Protein AF-0000000078945433 (afdb_homodimer)

Organism: Thermococcus gammatolerans (strain DSM 15229 / JCM 11827 / EJ3) (NCBI:txid593117)

Solvent-accessible surface area (backbone atoms only — not comparable to full-atom values): 35386 Å² total; per-residue (Å²): 123,79,70,44,28,37,33,34,42,49,18,49,44,40,35,39,56,26,56,52,48,29,49,71,62,39,92,78,73,57,47,69,47,38,34,19,27,21,65,60,75,91,37,45,19,54,74,72,30,79,34,60,46,63,43,61,49,64,87,40,88,57,22,61,61,50,49,50,51,50,34,55,76,64,57,25,41,34,36,44,54,49,41,75,74,43,46,53,63,50,29,72,45,36,67,65,36,45,75,66,58,19,34,60,48,58,28,49,50,67,26,48,54,41,39,48,20,42,60,49,41,47,53,50,27,58,76,67,70,30,57,50,60,60,66,42,84,24,58,41,71,67,48,43,54,54,46,41,68,72,59,35,77,50,23,29,37,28,44,40,67,63,65,77,55,21,40,40,32,38,35,30,86,73,77,69,45,44,59,44,38,63,74,30,56,54,55,43,39,63,37,32,66,67,54,48,44,68,33,48,51,87,68,45,63,69,29,33,42,28,46,59,56,80,40,64,42,32,42,29,42,34,28,24,44,63,90,44,74,77,49,65,47,41,26,36,49,74,35,68,57,97,88,37,69,41,24,36,31,32,45,90,43,69,64,60,41,51,42,48,49,51,50,35,53,72,52,32,42,29,25,30,23,32,38,30,31,33,8,30,92,88,64,53,61,18,52,69,46,46,40,80,29,51,55,60,65,52,36,49,40,32,70,20,54,36,43,38,66,38,45,20,52,32,53,55,72,71,44,86,76,78,88,75,57,77,45,67,66,16,30,32,33,42,29,52,21,30,38,34,39,45,95,88,41,78,46,79,87,124,78,68,45,28,38,34,32,40,49,16,50,45,40,35,38,55,26,56,53,49,28,49,73,63,39,93,78,74,58,48,67,48,38,33,19,29,20,65,58,75,90,36,44,19,57,74,72,32,79,34,59,47,63,42,61,51,62,87,40,86,56,22,61,61,50,49,50,51,50,34,53,75,65,58,26,40,34,36,42,53,49,42,76,75,42,48,54,62,50,31,72,44,36,67,64,36,44,73,66,59,19,34,61,51,58,28,49,49,68,26,47,55,40,40,48,20,41,58,50,41,48,53,50,28,58,75,69,72,30,58,52,60,60,67,42,83,22,59,41,69,68,49,44,54,54,46,42,70,74,60,35,76,49,23,28,38,28,42,39,66,62,65,78,54,21,41,40,33,38,35,29,87,71,77,70,45,45,60,44,37,64,74,31,56,56,56,43,38,64,36,32,67,67,54,48,44,68,33,49,51,88,69,46,62,69,30,33,43,28,47,61,55,80,40,64,39,31,44,28,42,33,30,24,44,61,91,42,75,77,49,66,47,41,25,36,47,75,35,69,57,96,87,37,69,40,24,35,31,31,45,90,43,70,66,60,42,52,42,48,48,51,51,35,52,73,51,32,42,29,26,32,23,32,38,29,30,33,8,30,91,84,64,53,61,18,54,68,44,48,40,79,27,52,54,59,65,51,36,49,40,31,70,20,53,36,45,39,66,38,46,21,54,32,52,56,71,71,44,85,76,79,89,76,55,76,45,67,66,16,31,32,32,42,28,53,21,31,37,34,38,45,98,87,41,76,46,79,88

InterPro domains:
  IPR011761 ATP-grasp fold [PS50975] (122-317)
  IPR013815 ATP-grasp fold, subdomain 1 [G3DSA:3.30.1490.20] (123-204)
  IPR048764 PylC, N-terminal domain [PF21360] (6-104)

Foldseek 3Di:
DDEAEEEEEPLQDPLVVLLVVLQCLDPVNHHYQYEYEYCDDDGQSCVVGNHYDHAHDLPDPCRVVVVLVVCLVVVHQEYAYDDLSNQQVCLVCQVVSVVSNHGYLHFHNQLSVQQQFLVSLVVLCVVLVHAAWDKDWDFFLVSVVVVCVVQPPFKWKAARGDDLCVRIATEGCDDPVVVCVVPHDDDRRYYHSVRVCVVCPGRGHTMMITHDADAWKWKKKWAAAQAGTQDIWIKTQPDDDSRRRQKIFTADDPSRRVSCRSSCNSSRQHQIWIWMWGHHPVGRTHTRHIGSHDDSCCSQQVVQQHSSSVVSVCVSNVHDDDRTDGNGGRMHHDDDKHWDADPNDIDID/DDEAEEEEEPLQDPLVVLLVVLQCLDPPNHHYQYEYEYCDDDGQSCQVGNHYDHAHDLPDPCRVVVVLVVCLVVVHQEYAYDDLSNQQVCLVCQVVSVVSNHGYLFFHNQLSVQQQFLVSLVVLCVVLVHFAWDKDWDFFLVSVVVVCVVQPPFKWKAARGDDLCVRIATEGCDDPVVVCVPPHDDDRRYYHSVRVCVVCPGRGHTMMITHDADAWKWKKKWAAAQAGTQDIWIKTQPDDDSRRRQKIFTADDPSRRVSCRSSCNSSRQHQIWIWMWGHHPVGRTHTRHIGSHDDSCCSQQVVQQHSSSVVSVCVSNVHDDDRTDGNGGRMHHDDDKHWDADPNDIDID

Structure (mmCIF, N/CA/C/O backbone):
data_AF-0000000078945433-model_v1
#
loop_
_entity.id
_entity.type
_entity.pdbx_description
1 polymer 'Carbamoylphosphate synthase large subunit region, short form'
#
loop_
_atom_site.group_PDB
_atom_site.id
_atom_site.type_symbol
_atom_site.label_atom_id
_atom_site.label_alt_id
_atom_site.label_comp_id
_atom_site.label_asym_id
_atom_site.label_entity_id
_atom_site.label_seq_id
_atom_site.pdbx_PDB_ins_code
_atom_site.Cartn_x
_atom_site.Cartn_y
_atom_site.Cartn_z
_atom_site.occupancy
_atom_site.B_iso_or_equiv
_atom_site.auth_seq_id
_atom_site.auth_comp_id
_atom_site.auth_asym_id
_atom_site.auth_atom_id
_atom_site.pdbx_PDB_model_num
ATOM 1 N N . MET A 1 1 ? -28.062 -26.531 -3.123 1 53.41 1 MET A N 1
ATOM 2 C CA . MET A 1 1 ? -26.719 -27.031 -3.445 1 53.41 1 MET A CA 1
ATOM 3 C C . MET A 1 1 ? -25.812 -26.984 -2.219 1 53.41 1 MET A C 1
ATOM 5 O O . MET A 1 1 ? -25.953 -26.109 -1.37 1 53.41 1 MET A O 1
ATOM 9 N N . ASP A 1 2 ? -25.016 -28.078 -1.902 1 75 2 ASP A N 1
ATOM 10 C CA . ASP A 1 2 ? -24.266 -28.297 -0.665 1 75 2 ASP A CA 1
ATOM 11 C C . ASP A 1 2 ? -23.188 -27.234 -0.482 1 75 2 ASP A C 1
ATOM 13 O O . ASP A 1 2 ? -22.625 -26.75 -1.461 1 75 2 ASP A O 1
ATOM 17 N N . THR A 1 3 ? -23.094 -26.625 0.635 1 92.12 3 THR A N 1
ATOM 18 C CA . THR A 1 3 ? -22.109 -25.625 1.045 1 92.12 3 THR A CA 1
ATOM 19 C C . THR A 1 3 ? -20.688 -26.156 0.869 1 92.12 3 THR A C 1
ATOM 21 O O . THR A 1 3 ? -20.406 -27.312 1.185 1 92.12 3 THR A O 1
ATOM 24 N N . VAL A 1 4 ? -19.906 -25.484 0.087 1 97.94 4 VAL A N 1
ATOM 25 C CA . VAL A 1 4 ? -18.5 -25.812 -0.011 1 97.94 4 VAL A CA 1
ATOM 26 C C . VAL A 1 4 ? -17.703 -25 1.017 1 97.94 4 VAL A C 1
ATOM 28 O O . VAL A 1 4 ? -17.906 -23.781 1.146 1 97.94 4 VAL A O 1
ATOM 31 N N . ARG A 1 5 ? -16.891 -25.703 1.845 1 98.62 5 ARG A N 1
ATOM 32 C CA . ARG A 1 5 ? -16.062 -25.062 2.85 1 98.62 5 ARG A CA 1
ATOM 33 C C . ARG A 1 5 ? -14.625 -24.891 2.342 1 98.62 5 ARG A C 1
ATOM 35 O O . ARG A 1 5 ? -13.938 -25.875 2.08 1 98.62 5 ARG A O 1
ATOM 42 N N . VAL A 1 6 ? -14.195 -23.625 2.191 1 98.94 6 VAL A N 1
ATOM 43 C CA . VAL A 1 6 ? -12.898 -23.297 1.606 1 98.94 6 VAL A CA 1
ATOM 44 C C . VAL A 1 6 ? -12 -22.656 2.664 1 98.94 6 VAL A C 1
ATOM 46 O O . VAL A 1 6 ? -12.383 -21.672 3.293 1 98.94 6 VAL A O 1
ATOM 49 N N . LEU A 1 7 ? -10.844 -23.281 2.9 1 98.94 7 LEU A N 1
ATOM 50 C CA . LEU A 1 7 ? -9.828 -22.688 3.768 1 98.94 7 LEU A CA 1
ATOM 51 C C . LEU A 1 7 ? -8.844 -21.859 2.959 1 98.94 7 LEU A C 1
ATOM 53 O O . LEU A 1 7 ? -8.289 -22.328 1.965 1 98.94 7 LEU A O 1
ATOM 57 N N . ILE A 1 8 ? -8.656 -20.594 3.299 1 98.88 8 ILE A N 1
ATOM 58 C CA . ILE A 1 8 ? -7.773 -19.656 2.605 1 98.88 8 ILE A CA 1
ATOM 59 C C . ILE A 1 8 ? -6.594 -19.297 3.51 1 98.88 8 ILE A C 1
ATOM 61 O O . ILE A 1 8 ? -6.785 -18.781 4.613 1 98.88 8 ILE A O 1
ATOM 65 N N . THR A 1 9 ? -5.379 -19.562 3.062 1 98.69 9 THR A N 1
ATOM 66 C CA . THR A 1 9 ? -4.211 -19.219 3.861 1 98.69 9 THR A CA 1
ATOM 67 C C . THR A 1 9 ? -3.781 -17.781 3.594 1 98.69 9 THR A C 1
ATOM 69 O O . THR A 1 9 ? -4.176 -17.188 2.588 1 98.69 9 THR A O 1
ATOM 72 N N . GLY A 1 10 ? -2.992 -17.234 4.461 1 98.06 10 GLY A N 1
ATOM 73 C CA . GLY A 1 10 ? -2.559 -15.852 4.309 1 98.06 10 GLY A CA 1
ATOM 74 C C . GLY A 1 10 ? -3.705 -14.859 4.355 1 98.06 10 GLY A C 1
ATOM 75 O O . GLY A 1 10 ? -3.74 -13.906 3.572 1 98.06 10 GLY A O 1
ATOM 76 N N . ALA A 1 11 ? -4.656 -15.117 5.293 1 98.31 11 ALA A N 1
ATOM 77 C CA . ALA A 1 11 ? -5.898 -14.352 5.324 1 98.31 11 ALA A CA 1
ATOM 78 C C . ALA A 1 11 ? -5.66 -12.938 5.855 1 98.31 11 ALA A C 1
ATOM 80 O O . ALA A 1 11 ? -6.539 -12.078 5.762 1 98.31 11 ALA A O 1
ATOM 81 N N . GLY A 1 12 ? -4.512 -12.672 6.316 1 97.06 12 GLY A N 1
ATOM 82 C CA . GLY A 1 12 ? -4.191 -11.344 6.824 1 97.06 12 GLY A CA 1
ATOM 83 C C . GLY A 1 12 ? -3.748 -10.383 5.738 1 97.06 12 GLY A C 1
ATOM 84 O O . GLY A 1 12 ? -3.672 -9.18 5.965 1 97.06 12 GLY A O 1
ATOM 85 N N . ALA A 1 13 ? -3.391 -10.891 4.547 1 95.25 13 ALA A N 1
ATOM 86 C CA . ALA A 1 13 ? -2.994 -10.016 3.445 1 95.25 13 ALA A CA 1
ATOM 87 C C . ALA A 1 13 ? -4.156 -9.133 3 1 95.25 13 ALA A C 1
ATOM 89 O O . ALA A 1 13 ? -5.297 -9.594 2.908 1 95.25 13 ALA A O 1
ATOM 90 N N . PRO A 1 14 ? -3.824 -7.852 2.689 1 94.31 14 PRO A N 1
ATOM 91 C CA . PRO A 1 14 ? -4.906 -6.957 2.273 1 94.31 14 PRO A CA 1
ATOM 92 C C . PRO A 1 14 ? -5.637 -7.453 1.027 1 94.31 14 PRO A C 1
ATOM 94 O O . PRO A 1 14 ? -6.785 -7.074 0.789 1 94.31 14 PRO A O 1
ATOM 97 N N . GLY A 1 15 ? -5.031 -8.336 0.307 1 95.25 15 GLY A N 1
ATOM 98 C CA . GLY A 1 15 ? -5.594 -8.852 -0.93 1 95.25 15 GLY A CA 1
ATOM 99 C C . GLY A 1 15 ? -6.656 -9.914 -0.703 1 95.25 15 GLY A C 1
ATOM 100 O O . GLY A 1 15 ? -7.328 -10.336 -1.645 1 95.25 15 GLY A O 1
ATOM 101 N N . ILE A 1 16 ? -6.902 -10.352 0.571 1 97.44 16 ILE A N 1
ATOM 102 C CA . ILE A 1 16 ? -7.848 -11.422 0.873 1 97.44 16 ILE A CA 1
ATOM 103 C C . ILE A 1 16 ? -9.242 -11.031 0.394 1 97.44 16 ILE A C 1
ATOM 105 O O . ILE A 1 16 ? -10.031 -11.891 -0.007 1 97.44 16 ILE A O 1
ATOM 109 N N . ARG A 1 17 ? -9.547 -9.734 0.407 1 97.19 17 ARG A N 1
ATOM 110 C CA . ARG A 1 17 ? -10.859 -9.258 -0.026 1 97.19 17 ARG A CA 1
ATOM 111 C C . ARG A 1 17 ? -11.148 -9.688 -1.461 1 97.19 17 ARG A C 1
ATOM 113 O O . ARG A 1 17 ? -12.289 -10.016 -1.798 1 97.19 17 ARG A O 1
ATOM 120 N N . GLY A 1 18 ? -10.133 -9.602 -2.301 1 97.56 18 GLY A N 1
ATOM 121 C CA . GLY A 1 18 ? -10.305 -10.039 -3.678 1 97.56 18 GLY A CA 1
ATOM 122 C C . GLY A 1 18 ? -10.641 -11.516 -3.797 1 97.56 18 GLY A C 1
ATOM 123 O O . GLY A 1 18 ? -11.5 -11.898 -4.594 1 97.56 18 GLY A O 1
ATOM 124 N N . THR A 1 19 ? -9.945 -12.336 -3.023 1 98.44 19 THR A N 1
ATOM 125 C CA . THR A 1 19 ? -10.211 -13.773 -3.014 1 98.44 19 THR A CA 1
ATOM 126 C C . THR A 1 19 ? -11.641 -14.055 -2.557 1 98.44 19 THR A C 1
ATOM 128 O O . THR A 1 19 ? -12.367 -14.82 -3.193 1 98.44 19 THR A O 1
ATOM 131 N N . LEU A 1 20 ? -12.062 -13.391 -1.507 1 98.25 20 LEU A N 1
ATOM 132 C CA . LEU A 1 20 ? -13.406 -13.586 -0.972 1 98.25 20 LEU A CA 1
ATOM 133 C C . LEU A 1 20 ? -14.461 -13.109 -1.969 1 98.25 20 LEU A C 1
ATOM 135 O O . LEU A 1 20 ? -15.492 -13.758 -2.133 1 98.25 20 LEU A O 1
ATOM 139 N N . TYR A 1 21 ? -14.18 -12.023 -2.625 1 97.56 21 TYR A N 1
ATOM 140 C CA . TYR A 1 21 ? -15.078 -11.539 -3.664 1 97.56 21 TYR A CA 1
ATOM 141 C C . TYR A 1 21 ? -15.258 -12.578 -4.762 1 97.56 21 TYR A C 1
ATOM 143 O O . TYR A 1 21 ? -16.375 -12.852 -5.191 1 97.56 21 TYR A O 1
ATOM 151 N N . SER A 1 22 ? -14.172 -13.164 -5.211 1 98.31 22 SER A N 1
ATOM 152 C CA . SER A 1 22 ? -14.211 -14.156 -6.281 1 98.31 22 SER A CA 1
ATOM 153 C C . SER A 1 22 ? -15 -15.391 -5.859 1 98.31 22 SER A C 1
ATOM 155 O O . SER A 1 22 ? -15.75 -15.953 -6.66 1 98.31 22 SER A O 1
ATOM 157 N N . LEU A 1 23 ? -14.812 -15.797 -4.594 1 98.38 23 LEU A N 1
ATOM 158 C CA . LEU A 1 23 ? -15.539 -16.969 -4.098 1 98.38 23 LEU A CA 1
ATOM 159 C C . LEU A 1 23 ? -17.031 -16.672 -3.982 1 98.38 23 LEU A C 1
ATOM 161 O O . LEU A 1 23 ? -17.859 -17.516 -4.316 1 98.38 23 LEU A O 1
ATOM 165 N N . LYS A 1 24 ? -17.375 -15.484 -3.562 1 96.81 24 LYS A N 1
ATOM 166 C CA . LYS A 1 24 ? -18.766 -15.078 -3.424 1 96.81 24 LYS A CA 1
ATOM 167 C C . LYS A 1 24 ? -19.422 -14.898 -4.789 1 96.81 24 LYS A C 1
ATOM 169 O O . LYS A 1 24 ? -20.609 -15.195 -4.957 1 96.81 24 LYS A O 1
ATOM 174 N N . SER A 1 25 ? -18.625 -14.422 -5.75 1 96.31 25 SER A N 1
ATOM 175 C CA . SER A 1 25 ? -19.141 -14.141 -7.086 1 96.31 25 SER A CA 1
ATOM 176 C C . SER A 1 25 ? -19.062 -15.375 -7.98 1 96.31 25 SER A C 1
ATOM 178 O O . SER A 1 25 ? -18.859 -15.258 -9.188 1 96.31 25 SER A O 1
ATOM 180 N N . ASN A 1 26 ? -19.125 -16.516 -7.363 1 96.56 26 ASN A N 1
ATOM 181 C CA . ASN A 1 26 ? -19.062 -17.734 -8.156 1 96.56 26 ASN A CA 1
ATOM 182 C C . ASN A 1 26 ? -20.219 -17.844 -9.133 1 96.56 26 ASN A C 1
ATOM 184 O O . ASN A 1 26 ? -21.281 -17.234 -8.922 1 96.56 26 ASN A O 1
ATOM 188 N N . TRP A 1 27 ? -20.078 -18.641 -10.242 1 95.12 27 TRP A N 1
ATOM 189 C CA . TRP A 1 27 ? -21.031 -18.609 -11.352 1 95.12 27 TRP A CA 1
ATOM 190 C C . TRP A 1 27 ? -22.156 -19.625 -11.133 1 95.12 27 TRP A C 1
ATOM 192 O O . TRP A 1 27 ? -23.156 -19.609 -11.859 1 95.12 27 TRP A O 1
ATOM 202 N N . ASP A 1 28 ? -22.062 -20.438 -10.141 1 93.88 28 ASP A N 1
ATOM 203 C CA . ASP A 1 28 ? -23.109 -21.438 -9.969 1 93.88 28 ASP A CA 1
ATOM 204 C C . ASP A 1 28 ? -23.922 -21.172 -8.695 1 93.88 28 ASP A C 1
ATOM 206 O O . ASP A 1 28 ? -24.688 -22.031 -8.258 1 93.88 28 ASP A O 1
ATOM 210 N N . ASN A 1 29 ? -23.781 -20.062 -8.023 1 93.94 29 ASN A N 1
ATOM 211 C CA . ASN A 1 29 ? -24.516 -19.609 -6.844 1 93.94 29 ASN A CA 1
ATOM 212 C C . ASN A 1 29 ? -24.375 -20.609 -5.691 1 93.94 29 ASN A C 1
ATOM 214 O O . ASN A 1 29 ? -25.344 -20.828 -4.945 1 93.94 29 ASN A O 1
ATOM 218 N N . ARG A 1 30 ? -23.312 -21.219 -5.688 1 95.5 30 ARG A N 1
ATOM 219 C CA . ARG A 1 30 ? -23.031 -22.141 -4.586 1 95.5 30 ARG A CA 1
ATOM 220 C C . ARG A 1 30 ? -22.719 -21.359 -3.305 1 95.5 30 ARG A C 1
ATOM 222 O O . ARG A 1 30 ? -22.047 -20.344 -3.338 1 95.5 30 ARG A O 1
ATOM 229 N N . LYS A 1 31 ? -23.297 -21.875 -2.188 1 97 31 LYS A N 1
ATOM 230 C CA . LYS A 1 31 ? -22.938 -21.281 -0.902 1 97 31 LYS A CA 1
ATOM 231 C C . LYS A 1 31 ? -21.516 -21.672 -0.491 1 97 31 LYS A C 1
ATOM 233 O O . LYS A 1 31 ? -21.172 -22.844 -0.487 1 97 31 LYS A O 1
ATOM 238 N N . ILE A 1 32 ? -20.734 -20.734 -0.174 1 98.25 32 ILE A N 1
ATOM 239 C CA . ILE A 1 32 ? -19.344 -20.969 0.217 1 98.25 32 ILE A CA 1
ATOM 240 C C . ILE A 1 32 ? -19.125 -20.484 1.647 1 98.25 32 ILE A C 1
ATOM 242 O O . ILE A 1 32 ? -19.484 -19.344 1.985 1 98.25 32 ILE A O 1
ATOM 246 N N . THR A 1 33 ? -18.688 -21.344 2.523 1 98.56 33 THR A N 1
ATOM 247 C CA . THR A 1 33 ? -18.203 -20.969 3.844 1 98.56 33 THR A CA 1
ATOM 248 C C . THR A 1 33 ? -16.672 -20.812 3.832 1 98.56 33 THR A C 1
ATOM 250 O O . THR A 1 33 ? -15.961 -21.734 3.432 1 98.56 33 THR A O 1
ATOM 253 N N . THR A 1 34 ? -16.203 -19.672 4.234 1 98.81 34 THR A N 1
ATOM 254 C CA . THR A 1 34 ? -14.773 -19.375 4.152 1 98.81 34 THR A CA 1
ATOM 255 C C . THR A 1 34 ? -14.125 -19.469 5.531 1 98.81 34 THR A C 1
ATOM 257 O O . THR A 1 34 ? -14.648 -18.922 6.508 1 98.81 34 THR A O 1
ATOM 260 N N . ILE A 1 35 ? -13.008 -20.188 5.633 1 98.88 35 ILE A N 1
ATOM 261 C CA . ILE A 1 35 ? -12.172 -20.297 6.824 1 98.88 35 ILE A CA 1
ATOM 262 C C . ILE A 1 35 ? -10.797 -19.688 6.543 1 98.88 35 ILE A C 1
ATOM 264 O O . ILE A 1 35 ? -10.016 -20.25 5.773 1 98.88 35 ILE A O 1
ATOM 268 N N . GLY A 1 36 ? -10.523 -18.5 7.156 1 98.88 36 GLY A N 1
ATOM 269 C CA . GLY A 1 36 ? -9.219 -17.875 7 1 98.88 36 GLY A CA 1
ATOM 270 C C . GLY A 1 36 ? -8.211 -18.344 8.031 1 98.88 36 GLY A C 1
ATOM 271 O O . GLY A 1 36 ? -8.555 -18.562 9.195 1 98.88 36 GLY A O 1
ATOM 272 N N . VAL A 1 37 ? -6.965 -18.484 7.633 1 98.88 37 VAL A N 1
ATOM 273 C CA . VAL A 1 37 ? -5.898 -18.75 8.594 1 98.88 37 VAL A CA 1
ATOM 274 C C . VAL A 1 37 ? -4.73 -17.797 8.336 1 98.88 37 VAL A C 1
ATOM 276 O O . VAL A 1 37 ? -4.5 -17.375 7.199 1 98.88 37 VAL A O 1
ATOM 279 N N . ASP A 1 38 ? -4.055 -17.469 9.336 1 98.81 38 ASP A N 1
ATOM 280 C CA . ASP A 1 38 ? -2.881 -16.609 9.273 1 98.81 38 ASP A CA 1
ATOM 281 C C . ASP A 1 38 ? -1.967 -16.844 10.477 1 98.81 38 ASP A C 1
ATOM 283 O O . ASP A 1 38 ? -2.418 -17.297 11.523 1 98.81 38 ASP A O 1
ATOM 287 N N . MET A 1 39 ? -0.695 -16.516 10.281 1 98.38 39 MET A N 1
ATOM 288 C CA . MET A 1 39 ? 0.23 -16.688 11.398 1 98.38 39 MET A CA 1
ATOM 289 C C . MET A 1 39 ? 0.018 -15.594 12.445 1 98.38 39 MET A C 1
ATOM 291 O O . MET A 1 39 ? 0.478 -15.719 13.578 1 98.38 39 MET A O 1
ATOM 295 N N . LYS A 1 40 ? -0.589 -14.5 12.055 1 97.25 40 LYS A N 1
ATOM 296 C CA . LYS A 1 40 ? -0.961 -13.445 12.992 1 97.25 40 LYS A CA 1
ATOM 297 C C . LYS A 1 40 ? -2.422 -13.57 13.414 1 97.25 40 LYS A C 1
ATOM 299 O O . LYS A 1 40 ? -3.273 -13.961 12.609 1 97.25 40 LYS A O 1
ATOM 304 N N . GLY A 1 41 ? -2.697 -13.211 14.586 1 96.5 41 GLY A N 1
ATOM 305 C CA . GLY A 1 41 ? -4.02 -13.445 15.156 1 96.5 41 GLY A CA 1
ATOM 306 C C . GLY A 1 41 ? -4.98 -12.297 14.898 1 96.5 41 GLY A C 1
ATOM 307 O O . GLY A 1 41 ? -6.199 -12.492 14.906 1 96.5 41 GLY A O 1
ATOM 308 N N . GLU A 1 42 ? -4.504 -11.055 14.789 1 94.69 42 GLU A N 1
ATOM 309 C CA . GLU A 1 42 ? -5.344 -9.875 14.594 1 94.69 42 GLU A CA 1
ATOM 310 C C . GLU A 1 42 ? -5.117 -9.258 13.219 1 94.69 42 GLU A C 1
ATOM 312 O O . GLU A 1 42 ? -4.352 -8.297 13.078 1 94.69 42 GLU A O 1
ATOM 317 N N . VAL A 1 43 ? -5.793 -9.883 12.258 1 97.19 43 VAL A N 1
ATOM 318 C CA . VAL A 1 43 ? -5.637 -9.469 10.867 1 97.19 43 VAL A CA 1
ATOM 319 C C . VAL A 1 43 ? -7.012 -9.297 10.227 1 97.19 43 VAL A C 1
ATOM 321 O O . VAL A 1 43 ? -8.031 -9.68 10.805 1 97.19 43 VAL A O 1
ATOM 324 N N . VAL A 1 44 ? -7.051 -8.734 9.102 1 97.81 44 VAL A N 1
ATOM 325 C CA . VAL A 1 44 ? -8.305 -8.336 8.461 1 97.81 44 VAL A CA 1
ATOM 326 C C . VAL A 1 44 ? -9.125 -9.578 8.125 1 97.81 44 VAL A C 1
ATOM 328 O O . VAL A 1 44 ? -10.359 -9.555 8.195 1 97.81 44 VAL A O 1
ATOM 331 N N . GLY A 1 45 ? -8.508 -10.703 7.801 1 98.06 45 GLY A N 1
ATOM 332 C CA . GLY A 1 45 ? -9.203 -11.938 7.477 1 98.06 45 GLY A CA 1
ATOM 333 C C . GLY A 1 45 ? -10.055 -12.461 8.617 1 98.06 45 GLY A C 1
ATOM 334 O O . GLY A 1 45 ? -11.039 -13.164 8.391 1 98.06 45 GLY A O 1
ATOM 335 N N . LYS A 1 46 ? -9.648 -12.148 9.859 1 97.81 46 LYS A N 1
ATOM 336 C CA . LYS A 1 46 ? -10.414 -12.531 11.039 1 97.81 46 LYS A CA 1
ATOM 337 C C . LYS A 1 46 ? -11.836 -11.977 10.961 1 97.81 46 LYS A C 1
ATOM 339 O O . LYS A 1 46 ? -12.781 -12.594 11.469 1 97.81 46 LYS A O 1
ATOM 344 N N . TYR A 1 47 ? -11.992 -10.883 10.289 1 97.69 47 TYR A N 1
ATOM 345 C CA . TYR A 1 47 ? -13.266 -10.18 10.297 1 97.69 47 TYR A CA 1
ATOM 346 C C . TYR A 1 47 ? -13.984 -10.359 8.961 1 97.69 47 TYR A C 1
ATOM 348 O O . TYR A 1 47 ? -15.188 -10.094 8.859 1 97.69 47 TYR A O 1
ATOM 356 N N . LEU A 1 48 ? -13.289 -10.75 7.953 1 97.75 48 LEU A N 1
ATOM 357 C CA . LEU A 1 48 ? -13.898 -10.852 6.629 1 97.75 48 LEU A CA 1
ATOM 358 C C . LEU A 1 48 ? -14.328 -12.289 6.34 1 97.75 48 LEU A C 1
ATOM 360 O O . LEU A 1 48 ? -15.289 -12.508 5.594 1 97.75 48 LEU A O 1
ATOM 364 N N . CYS A 1 49 ? -13.594 -13.297 6.867 1 98.38 49 CYS A N 1
ATOM 365 C CA . CYS A 1 49 ? -13.938 -14.695 6.66 1 98.38 49 CYS A CA 1
ATOM 366 C C . CYS A 1 49 ? -15.047 -15.133 7.613 1 98.38 49 CYS A C 1
ATOM 368 O O . CYS A 1 49 ? -15.266 -14.5 8.648 1 98.38 49 CYS A O 1
ATOM 370 N N . ASP A 1 50 ? -15.742 -16.234 7.266 1 98.19 50 ASP A N 1
ATOM 371 C CA . ASP A 1 50 ? -16.781 -16.766 8.141 1 98.19 50 ASP A CA 1
ATOM 372 C C . ASP A 1 50 ? -16.188 -17.297 9.445 1 98.19 50 ASP A C 1
ATOM 374 O O . ASP A 1 50 ? -16.828 -17.203 10.5 1 98.19 50 ASP A O 1
ATOM 378 N N . ARG A 1 51 ? -15.039 -17.875 9.383 1 98.5 51 ARG A N 1
ATOM 379 C CA . ARG A 1 51 ? -14.258 -18.359 10.516 1 98.5 51 ARG A CA 1
ATOM 380 C C . ARG A 1 51 ? -12.781 -18 10.352 1 98.5 51 ARG A C 1
ATOM 382 O O . ARG A 1 51 ? -12.328 -17.703 9.25 1 98.5 51 ARG A O 1
ATOM 389 N N . PHE A 1 52 ? -12.078 -17.938 11.523 1 98.75 52 PHE A N 1
ATOM 390 C CA . PHE A 1 52 ? -10.664 -17.594 11.461 1 98.75 52 PHE A CA 1
ATOM 391 C C . PHE A 1 52 ? -9.875 -18.359 12.523 1 98.75 52 PHE A C 1
ATOM 393 O O . PHE A 1 52 ? -10.359 -18.562 13.641 1 98.75 52 PHE A O 1
ATOM 400 N N . TYR A 1 53 ? -8.648 -18.797 12.156 1 98.88 53 TYR A N 1
ATOM 401 C CA . TYR A 1 53 ? -7.715 -19.422 13.086 1 98.88 53 TYR A CA 1
ATOM 402 C C . TYR A 1 53 ? -6.305 -18.875 12.891 1 98.88 53 TYR A C 1
ATOM 404 O O . TYR A 1 53 ? -5.867 -18.672 11.758 1 98.88 53 TYR A O 1
ATOM 412 N N . GLN A 1 54 ? -5.645 -18.594 13.969 1 98.75 54 GLN A N 1
ATOM 413 C CA . GLN A 1 54 ? -4.211 -18.344 13.898 1 98.75 54 GLN A CA 1
ATOM 414 C C . GLN A 1 54 ? -3.428 -19.656 13.789 1 98.75 54 GLN A C 1
ATOM 416 O O . GLN A 1 54 ? -3.727 -20.625 14.492 1 98.75 54 GLN A O 1
ATOM 421 N N . VAL A 1 55 ? -2.535 -19.75 12.922 1 98.81 55 VAL A N 1
ATOM 422 C CA . VAL A 1 55 ? -1.742 -20.969 12.719 1 98.81 55 VAL A CA 1
ATOM 423 C C . VAL A 1 55 ? -0.255 -20.625 12.82 1 98.81 55 VAL A C 1
ATOM 425 O O . VAL A 1 55 ? 0.136 -19.469 12.703 1 98.81 55 VAL A O 1
ATOM 428 N N . PRO A 1 56 ? 0.643 -21.609 13.039 1 98.44 56 PRO A N 1
ATOM 429 C CA . PRO A 1 56 ? 2.088 -21.359 13.016 1 98.44 56 PRO A CA 1
ATOM 430 C C . PRO A 1 56 ? 2.605 -21 11.625 1 98.44 56 PRO A C 1
ATOM 432 O O . PRO A 1 56 ? 1.915 -21.219 10.625 1 98.44 56 PRO A O 1
ATOM 435 N N . PRO A 1 57 ? 3.797 -20.359 11.578 1 98 57 PRO A N 1
ATOM 436 C CA . PRO A 1 57 ? 4.379 -20.078 10.266 1 98 57 PRO A CA 1
ATOM 437 C C . PRO A 1 57 ? 4.691 -21.344 9.477 1 98 57 PRO A C 1
ATOM 439 O O . PRO A 1 57 ? 4.832 -22.422 10.055 1 98 57 PRO A O 1
ATOM 442 N N . ALA A 1 58 ? 4.801 -21.219 8.203 1 97.38 58 ALA A N 1
ATOM 443 C CA . ALA A 1 58 ? 5.02 -22.328 7.277 1 97.38 58 ALA A CA 1
ATOM 444 C C . ALA A 1 58 ? 6.277 -23.109 7.648 1 97.38 58 ALA A C 1
ATOM 446 O O . ALA A 1 58 ? 6.367 -24.312 7.391 1 97.38 58 ALA A O 1
ATOM 447 N N . SER A 1 59 ? 7.227 -22.438 8.234 1 96.56 59 SER A N 1
ATOM 448 C CA . SER A 1 59 ? 8.508 -23.062 8.562 1 96.56 59 SER A CA 1
ATOM 449 C C . SER A 1 59 ? 8.398 -23.953 9.797 1 96.56 59 SER A C 1
ATOM 451 O O . SER A 1 59 ? 9.305 -24.719 10.094 1 96.56 59 SER A O 1
ATOM 453 N N . SER A 1 60 ? 7.328 -23.797 10.531 1 98.06 60 SER A N 1
ATOM 454 C CA . SER A 1 60 ? 7.129 -24.562 11.758 1 98.06 60 SER A CA 1
ATOM 455 C C . SER A 1 60 ? 6.719 -26 11.445 1 98.06 60 SER A C 1
ATOM 457 O O . SER A 1 60 ? 5.914 -26.234 10.539 1 98.06 60 SER A O 1
ATOM 459 N N . GLU A 1 61 ? 7.211 -26.984 12.195 1 97.81 61 GLU A N 1
ATOM 460 C CA . GLU A 1 61 ? 6.812 -28.375 12.078 1 97.81 61 GLU A CA 1
ATOM 461 C C . GLU A 1 61 ? 5.348 -28.578 12.461 1 97.81 61 GLU A C 1
ATOM 463 O O . GLU A 1 61 ? 4.738 -29.594 12.117 1 97.81 61 GLU A O 1
ATOM 468 N N . GLU A 1 62 ? 4.832 -27.562 13.148 1 98.56 62 GLU A N 1
ATOM 469 C CA . GLU A 1 62 ? 3.459 -27.656 13.633 1 98.56 62 GLU A CA 1
ATOM 470 C C . GLU A 1 62 ? 2.471 -27.109 12.609 1 98.56 62 GLU A C 1
ATOM 472 O O . GLU A 1 62 ? 1.257 -27.188 12.805 1 98.56 62 GLU A O 1
ATOM 477 N N . PHE A 1 63 ? 2.963 -26.578 11.516 1 98.69 63 PHE A N 1
ATOM 478 C CA . PHE A 1 63 ? 2.105 -25.938 10.523 1 98.69 63 PHE A CA 1
ATOM 479 C C . PHE A 1 63 ? 1.125 -26.938 9.93 1 98.69 63 PHE A C 1
ATOM 481 O O . PHE A 1 63 ? -0.091 -26.75 10.016 1 98.69 63 PHE A O 1
ATOM 488 N N . ILE A 1 64 ? 1.571 -28.078 9.406 1 98.81 64 ILE A N 1
ATOM 489 C CA . ILE A 1 64 ? 0.739 -29.047 8.703 1 98.81 64 ILE A CA 1
ATOM 490 C C . ILE A 1 64 ? -0.185 -29.75 9.695 1 98.81 64 ILE A C 1
ATOM 492 O O . ILE A 1 64 ? -1.398 -29.812 9.484 1 98.81 64 ILE A O 1
ATOM 496 N N . PRO A 1 65 ? 0.348 -30.219 10.859 1 98.81 65 PRO A N 1
ATOM 497 C CA . PRO A 1 65 ? -0.566 -30.828 11.828 1 98.81 65 PRO A CA 1
ATOM 498 C C . PRO A 1 65 ? -1.701 -29.891 12.234 1 98.81 65 PRO A C 1
ATOM 500 O O . PRO A 1 65 ? -2.85 -30.328 12.359 1 98.81 65 PRO A O 1
ATOM 503 N N . THR A 1 66 ? -1.395 -28.656 12.414 1 98.88 66 THR A N 1
ATOM 504 C CA . THR A 1 66 ? -2.404 -27.672 12.812 1 98.88 66 THR A CA 1
ATOM 505 C C . THR A 1 66 ? -3.447 -27.5 11.711 1 98.88 66 THR A C 1
ATOM 507 O O . THR A 1 66 ? -4.648 -27.484 11.984 1 98.88 66 THR A O 1
ATOM 510 N N . LEU A 1 67 ? -3.029 -27.375 10.477 1 98.88 67 LEU A N 1
ATOM 511 C CA . LEU A 1 67 ? -3.951 -27.203 9.359 1 98.88 67 LEU A CA 1
ATOM 512 C C . LEU A 1 67 ? -4.836 -28.438 9.203 1 98.88 67 LEU A C 1
ATOM 514 O O . LEU A 1 67 ? -6.035 -28.328 8.945 1 98.88 67 LEU A O 1
ATOM 518 N N . LEU A 1 68 ? -4.219 -29.625 9.328 1 98.88 68 LEU A N 1
ATOM 519 C CA . LEU A 1 68 ? -4.98 -30.859 9.227 1 98.88 68 LEU A CA 1
ATOM 520 C C . LEU A 1 68 ? -6.082 -30.906 10.273 1 98.88 68 LEU A C 1
ATOM 522 O O . LEU A 1 68 ? -7.223 -31.281 9.977 1 98.88 68 LEU A O 1
ATOM 526 N N . ASP A 1 69 ? -5.695 -30.5 11.469 1 98.88 69 ASP A N 1
ATOM 527 C CA . ASP A 1 69 ? -6.664 -30.484 12.562 1 98.88 69 ASP A CA 1
ATOM 528 C C . ASP A 1 69 ? -7.824 -29.547 12.258 1 98.88 69 ASP A C 1
ATOM 530 O O . ASP A 1 69 ? -8.992 -29.906 12.43 1 98.88 69 ASP A O 1
ATOM 534 N N . ILE A 1 70 ? -7.52 -28.344 11.797 1 98.94 70 ILE A N 1
ATOM 535 C CA . ILE A 1 70 ? -8.539 -27.359 11.461 1 98.94 70 ILE A CA 1
ATOM 536 C C . ILE A 1 70 ? -9.422 -27.891 10.336 1 98.94 70 ILE A C 1
ATOM 538 O O . ILE A 1 70 ? -10.648 -27.797 10.406 1 98.94 70 ILE A O 1
ATOM 542 N N . CYS A 1 71 ? -8.789 -28.469 9.289 1 98.88 71 CYS A N 1
ATOM 543 C CA . CYS A 1 71 ? -9.523 -28.984 8.141 1 98.88 71 CYS A CA 1
ATOM 544 C C . CYS A 1 71 ? -10.484 -30.094 8.555 1 98.88 71 CYS A C 1
ATOM 546 O O . CYS A 1 71 ? -11.617 -30.156 8.07 1 98.88 71 CYS A O 1
ATOM 548 N N . GLU A 1 72 ? -10.008 -30.969 9.422 1 98.69 72 GLU A N 1
ATOM 549 C CA . GLU A 1 72 ? -10.852 -32.062 9.906 1 98.69 72 GLU A CA 1
ATOM 550 C C . GLU A 1 72 ? -12.023 -31.516 10.719 1 98.69 72 GLU A C 1
ATOM 552 O O . GLU A 1 72 ? -13.18 -31.859 10.453 1 98.69 72 GLU A O 1
ATOM 557 N N . ARG A 1 73 ? -11.758 -30.609 11.664 1 98.56 73 ARG A N 1
ATOM 558 C CA . ARG A 1 73 ? -12.773 -30.062 12.562 1 98.56 73 ARG A CA 1
ATOM 559 C C . ARG A 1 73 ? -13.812 -29.266 11.789 1 98.56 73 ARG A C 1
ATOM 561 O O . ARG A 1 73 ? -15.008 -29.328 12.102 1 98.56 73 ARG A O 1
ATOM 568 N N . GLU A 1 74 ? -13.375 -28.547 10.773 1 98.62 74 GLU A N 1
ATOM 569 C CA . GLU A 1 74 ? -14.258 -27.656 10.023 1 98.62 74 GLU A CA 1
ATOM 570 C C . GLU A 1 74 ? -14.805 -28.359 8.781 1 98.62 74 GLU A C 1
ATOM 572 O O . GLU A 1 74 ? -15.578 -27.766 8.023 1 98.62 74 GLU A O 1
ATOM 577 N N . GLU A 1 75 ? -14.375 -29.594 8.555 1 98.38 75 GLU A N 1
ATOM 578 C CA . GLU A 1 75 ? -14.789 -30.328 7.371 1 98.38 75 GLU A CA 1
ATOM 579 C C . GLU A 1 75 ? -14.5 -29.547 6.098 1 98.38 75 GLU A C 1
ATOM 581 O O . GLU A 1 75 ? -15.375 -29.375 5.25 1 98.38 75 GLU A O 1
ATOM 586 N N . VAL A 1 76 ? -13.297 -29.062 5.992 1 98.81 76 VAL A N 1
ATOM 587 C CA . VAL A 1 76 ? -12.867 -28.25 4.863 1 98.81 76 VAL A CA 1
ATOM 588 C C . VAL A 1 76 ? -12.859 -29.094 3.59 1 98.81 76 VAL A C 1
ATOM 590 O O . VAL A 1 76 ? -12.352 -30.219 3.592 1 98.81 76 VAL A O 1
ATOM 593 N N . ASP A 1 77 ? -13.453 -28.547 2.512 1 98.81 77 ASP A N 1
ATOM 594 C CA . ASP A 1 77 ? -13.445 -29.234 1.229 1 98.81 77 ASP A CA 1
ATOM 595 C C . ASP A 1 77 ? -12.188 -28.922 0.429 1 98.81 77 ASP A C 1
ATOM 597 O O . ASP A 1 77 ? -11.586 -29.797 -0.179 1 98.81 77 ASP A O 1
ATOM 601 N N . VAL A 1 78 ? -11.789 -27.672 0.421 1 98.94 78 VAL A N 1
ATOM 602 C CA . VAL A 1 78 ? -10.68 -27.25 -0.422 1 98.94 78 VAL A CA 1
ATOM 603 C C . VAL A 1 78 ? -9.812 -26.234 0.333 1 98.94 78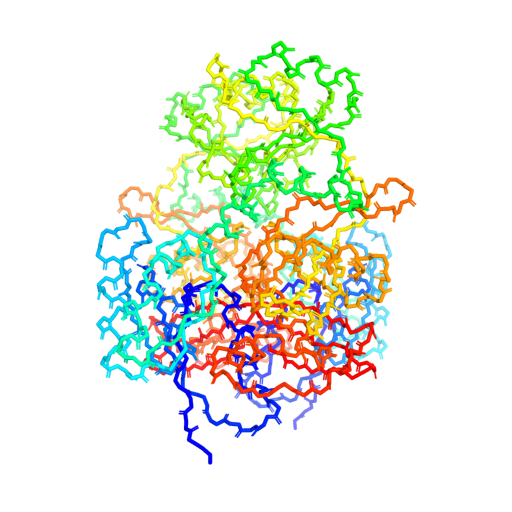 VAL A C 1
ATOM 605 O O . VAL A 1 78 ? -10.336 -25.328 0.975 1 98.94 78 VAL A O 1
ATOM 608 N N . VAL A 1 79 ? -8.516 -26.422 0.333 1 98.94 79 VAL A N 1
ATOM 609 C CA . VAL A 1 79 ? -7.551 -25.438 0.8 1 98.94 79 VAL A CA 1
ATOM 610 C C . VAL A 1 79 ? -7.039 -24.609 -0.382 1 98.94 79 VAL A C 1
ATOM 612 O O . VAL A 1 79 ? -6.605 -25.172 -1.393 1 98.94 79 VAL A O 1
ATOM 615 N N . LEU A 1 80 ? -7.125 -23.266 -0.296 1 98.75 80 LEU A N 1
ATOM 616 C CA . LEU A 1 80 ? -6.586 -22.328 -1.274 1 98.75 80 LEU A CA 1
ATOM 617 C C . LEU A 1 80 ? -5.359 -21.609 -0.718 1 98.75 80 LEU A C 1
ATOM 619 O O . LEU A 1 80 ? -5.492 -20.641 0.039 1 98.75 80 LEU A O 1
ATOM 623 N N . PRO A 1 81 ? -4.207 -22.047 -1.094 1 98.19 81 PRO A N 1
ATOM 624 C CA . PRO A 1 81 ? -3 -21.391 -0.578 1 98.19 81 PRO A CA 1
ATOM 625 C C . PRO A 1 81 ? -2.688 -20.078 -1.285 1 98.19 81 PRO A C 1
ATOM 627 O O . PRO A 1 81 ? -2.869 -19.969 -2.5 1 98.19 81 PRO A O 1
ATOM 630 N N . GLN A 1 82 ? -2.242 -19.078 -0.52 1 97.31 82 GLN A N 1
ATOM 631 C CA . GLN A 1 82 ? -1.904 -17.781 -1.103 1 97.31 82 GLN A CA 1
ATOM 632 C C . GLN A 1 82 ? -0.5 -17.344 -0.698 1 97.31 82 GLN A C 1
ATOM 634 O O . GLN A 1 82 ? -0.036 -16.281 -1.101 1 97.31 82 GLN A O 1
ATOM 639 N N . VAL A 1 83 ? 0.182 -18.125 0.128 1 96.88 83 VAL A N 1
ATOM 640 C CA . VAL A 1 83 ? 1.507 -17.781 0.639 1 96.88 83 VAL A CA 1
ATOM 641 C C . VAL A 1 83 ? 2.549 -18.719 0.021 1 96.88 83 VAL A C 1
ATOM 643 O O . VAL A 1 83 ? 2.463 -19.938 0.164 1 96.88 83 VAL A O 1
ATOM 646 N N . THR A 1 84 ? 3.553 -18.094 -0.569 1 96.44 84 THR A N 1
ATOM 647 C CA . THR A 1 84 ? 4.535 -18.875 -1.314 1 96.44 84 THR A CA 1
ATOM 648 C C . THR A 1 84 ? 5.211 -19.906 -0.408 1 96.44 84 THR A C 1
ATOM 650 O O . THR A 1 84 ? 5.336 -21.078 -0.77 1 96.44 84 THR A O 1
ATOM 653 N N . ALA A 1 85 ? 5.59 -19.484 0.785 1 95.69 85 ALA A N 1
ATOM 654 C CA . ALA A 1 85 ? 6.316 -20.375 1.701 1 95.69 85 ALA A CA 1
ATOM 655 C C . ALA A 1 85 ? 5.469 -21.578 2.098 1 95.69 85 ALA A C 1
ATOM 657 O O . ALA A 1 85 ? 6 -22.625 2.477 1 95.69 85 ALA A O 1
ATOM 658 N N . GLU A 1 86 ? 4.168 -21.453 1.995 1 98.31 86 GLU A N 1
ATOM 659 C CA . GLU A 1 86 ? 3.26 -22.5 2.451 1 98.31 86 GLU A CA 1
ATOM 660 C C . GLU A 1 86 ? 3.027 -23.547 1.361 1 98.31 86 GLU A C 1
ATOM 662 O O . GLU A 1 86 ? 2.504 -24.625 1.633 1 98.31 86 GLU A O 1
ATOM 667 N N . LEU A 1 87 ? 3.436 -23.25 0.118 1 98.38 87 LEU A N 1
ATOM 668 C CA . LEU A 1 87 ? 3.17 -24.141 -1.005 1 98.38 87 LEU A CA 1
ATOM 669 C C . LEU A 1 87 ? 3.936 -25.453 -0.853 1 98.38 87 LEU A C 1
ATOM 671 O O . LEU A 1 87 ? 3.4 -26.531 -1.141 1 98.38 87 LEU A O 1
ATOM 675 N N . TYR A 1 88 ? 5.105 -25.375 -0.346 1 97.5 88 TYR A N 1
ATOM 676 C CA . TYR A 1 88 ? 5.98 -26.531 -0.254 1 97.5 88 TYR A CA 1
ATOM 677 C C . TYR A 1 88 ? 5.418 -27.562 0.713 1 97.5 88 TYR A C 1
ATOM 679 O O . TYR A 1 88 ? 5.125 -28.703 0.322 1 97.5 88 TYR A O 1
ATOM 687 N N . PRO A 1 89 ? 5.207 -27.141 1.967 1 98.38 89 PRO A N 1
ATOM 688 C CA . PRO A 1 89 ? 4.645 -28.156 2.869 1 98.38 89 PRO A CA 1
ATOM 689 C C . PRO A 1 89 ? 3.254 -28.625 2.441 1 98.38 89 PRO A C 1
ATOM 691 O O . PRO A 1 89 ? 2.914 -29.797 2.613 1 98.38 89 PRO A O 1
ATOM 694 N N . LEU A 1 90 ? 2.418 -27.828 1.845 1 98.75 90 LEU A N 1
ATOM 695 C CA . LEU A 1 90 ? 1.087 -28.219 1.396 1 98.75 90 LEU A CA 1
ATOM 696 C C . LEU A 1 90 ? 1.173 -29.219 0.258 1 98.75 90 LEU A C 1
ATOM 698 O O . LEU A 1 90 ? 0.4 -30.188 0.215 1 98.75 90 LEU A O 1
ATOM 702 N N . ALA A 1 91 ? 2.098 -28.969 -0.669 1 98.5 91 ALA A N 1
ATOM 703 C CA . ALA A 1 91 ? 2.295 -29.906 -1.778 1 98.5 91 ALA A CA 1
ATOM 704 C C . ALA A 1 91 ? 2.82 -31.25 -1.281 1 98.5 91 ALA A C 1
ATOM 706 O O . ALA A 1 91 ? 2.41 -32.312 -1.771 1 98.5 91 ALA A O 1
ATOM 707 N N . ARG A 1 92 ? 3.695 -31.234 -0.321 1 98.19 92 ARG A N 1
ATOM 708 C CA . ARG A 1 92 ? 4.32 -32.438 0.224 1 98.19 92 ARG A CA 1
ATOM 709 C C . ARG A 1 92 ? 3.291 -33.312 0.933 1 98.19 92 ARG A C 1
ATOM 711 O O . ARG A 1 92 ? 3.365 -34.531 0.868 1 98.19 92 ARG A O 1
ATOM 718 N N . TYR A 1 93 ? 2.328 -32.719 1.575 1 98.38 93 TYR A N 1
ATOM 719 C CA . TYR A 1 93 ? 1.42 -33.469 2.432 1 98.38 93 TYR A CA 1
ATOM 720 C C . TYR A 1 93 ? 0.014 -33.5 1.845 1 98.38 93 TYR A C 1
ATOM 722 O O . TYR A 1 93 ? -0.968 -33.656 2.574 1 98.38 93 TYR A O 1
ATOM 730 N N . LYS A 1 94 ? -0.118 -33.312 0.585 1 97.62 94 LYS A N 1
ATOM 731 C CA . LYS A 1 94 ? -1.403 -33.281 -0.106 1 97.62 94 LYS A CA 1
ATOM 732 C C . LYS A 1 94 ? -2.229 -34.531 0.21 1 97.62 94 LYS A C 1
ATOM 734 O O . LYS A 1 94 ? -3.438 -34.438 0.433 1 97.62 94 LYS A O 1
ATOM 739 N N . GLU A 1 95 ? -1.614 -35.656 0.195 1 97.75 95 GLU A N 1
ATOM 740 C CA . GLU A 1 95 ? -2.305 -36.938 0.412 1 97.75 95 GLU A CA 1
ATOM 741 C C . GLU A 1 95 ? -2.895 -37 1.816 1 97.75 95 GLU A C 1
ATOM 743 O O . GLU A 1 95 ? -3.959 -37.594 2.018 1 97.75 95 GLU A O 1
ATOM 748 N N . ASP A 1 96 ? -2.18 -36.438 2.793 1 98.62 96 ASP A N 1
ATOM 749 C CA . ASP A 1 96 ? -2.678 -36.438 4.164 1 98.62 96 ASP A CA 1
ATOM 750 C C . ASP A 1 96 ? -3.979 -35.656 4.27 1 98.62 96 ASP A C 1
ATOM 752 O O . ASP A 1 96 ? -4.879 -36.031 5.023 1 98.62 96 ASP A O 1
ATOM 756 N N . PHE A 1 97 ? -4.094 -34.625 3.537 1 98.88 97 PHE A N 1
ATOM 757 C CA . PHE A 1 97 ? -5.324 -33.844 3.5 1 98.88 97 PHE A CA 1
ATOM 758 C C . PHE A 1 97 ? -6.441 -34.625 2.826 1 98.88 97 PHE A C 1
ATOM 760 O O . PHE A 1 97 ? -7.586 -34.625 3.291 1 98.88 97 PHE A O 1
ATOM 767 N N . GLU A 1 98 ? -6.098 -35.312 1.757 1 98.31 98 GLU A N 1
ATOM 768 C CA . GLU A 1 98 ? -7.098 -36.094 1.031 1 98.31 98 GLU A CA 1
ATOM 769 C C . GLU A 1 98 ? -7.695 -37.188 1.916 1 98.31 98 GLU A C 1
ATOM 771 O O . GLU A 1 98 ? -8.875 -37.5 1.796 1 98.31 98 GLU A O 1
ATOM 776 N N . LYS A 1 99 ? -6.867 -37.719 2.773 1 98.44 99 LYS A N 1
ATOM 777 C CA . LYS A 1 99 ? -7.312 -38.781 3.67 1 98.44 99 LYS A CA 1
ATOM 778 C C . LYS A 1 99 ? -8.445 -38.281 4.574 1 98.44 99 LYS A C 1
ATOM 780 O O . LYS A 1 99 ? -9.266 -39.094 5.027 1 98.44 99 LYS A O 1
ATOM 785 N N . ILE A 1 100 ? -8.477 -37.031 4.852 1 98.44 100 ILE A N 1
ATOM 786 C CA . ILE A 1 100 ? -9.516 -36.531 5.738 1 98.44 100 ILE A CA 1
ATOM 787 C C . ILE A 1 100 ? -10.586 -35.812 4.918 1 98.44 100 ILE A C 1
ATOM 789 O O . ILE A 1 100 ? -11.391 -35.062 5.465 1 98.44 100 ILE A O 1
ATOM 793 N N . GLY A 1 101 ? -10.516 -35.969 3.605 1 98.25 101 GLY A N 1
ATOM 794 C CA . GLY A 1 101 ? -11.562 -35.469 2.742 1 98.25 101 GLY A CA 1
ATOM 795 C C . GLY A 1 101 ? -11.32 -34.062 2.266 1 98.25 101 GLY A C 1
ATOM 796 O O . GLY A 1 101 ? -12.227 -33.406 1.739 1 98.25 101 GLY A O 1
ATOM 797 N N . THR A 1 102 ? -10.141 -33.531 2.48 1 98.81 102 THR A N 1
ATOM 798 C CA . THR A 1 102 ? -9.797 -32.156 2.094 1 98.81 102 THR A CA 1
ATOM 799 C C . THR A 1 102 ? -8.867 -32.156 0.882 1 98.81 102 THR A C 1
ATOM 801 O O . THR A 1 102 ? -7.859 -32.844 0.87 1 98.81 102 THR A O 1
ATOM 804 N N . LYS A 1 103 ? -9.266 -31.422 -0.167 1 98.81 103 LYS A N 1
ATOM 805 C CA . LYS A 1 103 ? -8.391 -31.219 -1.315 1 98.81 103 LYS A CA 1
ATOM 806 C C . LYS A 1 103 ? -7.543 -29.953 -1.146 1 98.81 103 LYS A C 1
ATOM 808 O O . LYS A 1 103 ? -8.008 -28.969 -0.584 1 98.81 103 LYS A O 1
ATOM 813 N N . VAL A 1 104 ? -6.332 -30 -1.568 1 98.81 104 VAL A N 1
ATOM 814 C CA . VAL A 1 104 ? -5.457 -28.828 -1.553 1 98.81 104 VAL A CA 1
ATOM 815 C C . VAL A 1 104 ? -5.191 -28.359 -2.982 1 98.81 104 VAL A C 1
ATOM 817 O O . VAL A 1 104 ? -4.637 -29.109 -3.793 1 98.81 104 VAL A O 1
ATOM 820 N N . ALA A 1 105 ? -5.586 -27.141 -3.324 1 98.75 105 ALA A N 1
ATOM 821 C CA . ALA A 1 105 ? -5.414 -26.594 -4.664 1 98.75 105 ALA A CA 1
ATOM 822 C C . ALA A 1 105 ? -4.004 -26.047 -4.852 1 98.75 105 ALA A C 1
ATOM 824 O O . ALA A 1 105 ? -3.816 -24.828 -4.973 1 98.75 105 ALA A O 1
ATOM 825 N N . VAL A 1 106 ? -3.047 -26.906 -4.922 1 98.56 106 VAL A N 1
ATOM 826 C CA . VAL A 1 106 ? -1.644 -26.562 -5.102 1 98.56 106 VAL A CA 1
ATOM 827 C C . VAL A 1 106 ? -1.013 -27.469 -6.156 1 98.56 106 VAL A C 1
ATOM 829 O O . VAL A 1 106 ? -1.395 -28.625 -6.293 1 98.56 106 VAL A O 1
ATOM 832 N N . SER A 1 107 ? -0.132 -26.938 -6.922 1 98.38 107 SER A N 1
ATOM 833 C CA . SER A 1 107 ? 0.609 -27.75 -7.883 1 98.38 107 SER A CA 1
ATOM 834 C C . SER A 1 107 ? 1.452 -28.812 -7.184 1 98.38 107 SER A C 1
ATOM 836 O O . SER A 1 107 ? 1.64 -28.75 -5.965 1 98.38 107 SER A O 1
ATOM 838 N N . GLY A 1 108 ? 1.902 -29.797 -7.977 1 97.69 108 GLY A N 1
ATOM 839 C CA . GLY A 1 108 ? 2.811 -30.797 -7.438 1 97.69 108 GLY A CA 1
ATOM 840 C C . GLY A 1 108 ? 4.113 -30.203 -6.934 1 97.69 108 GLY A C 1
ATOM 841 O O . GLY A 1 108 ? 4.531 -29.141 -7.383 1 97.69 108 GLY A O 1
ATOM 842 N N . TYR A 1 109 ? 4.746 -30.891 -5.988 1 97.81 109 TYR A N 1
ATOM 843 C CA . TYR A 1 109 ? 5.949 -30.406 -5.32 1 97.81 109 TYR A CA 1
ATOM 844 C C . TYR A 1 109 ? 7.023 -30.047 -6.332 1 97.81 109 TYR A C 1
ATOM 846 O O . TYR A 1 109 ? 7.629 -28.969 -6.246 1 97.81 109 TYR A O 1
ATOM 854 N N . GLU A 1 110 ? 7.27 -30.891 -7.285 1 97.69 110 GLU A N 1
ATOM 855 C CA . GLU A 1 110 ? 8.297 -30.656 -8.297 1 97.69 110 GLU A CA 1
ATOM 856 C C . GLU A 1 110 ? 7.965 -29.422 -9.141 1 97.69 110 GLU A C 1
ATOM 858 O O . GLU A 1 110 ? 8.844 -28.625 -9.445 1 97.69 110 GLU A O 1
ATOM 863 N N . ALA A 1 111 ? 6.703 -29.266 -9.547 1 97.88 111 ALA A N 1
ATOM 864 C CA . ALA A 1 111 ? 6.266 -28.109 -10.312 1 97.88 111 ALA A CA 1
ATOM 865 C C . ALA A 1 111 ? 6.504 -26.812 -9.539 1 97.88 111 ALA A C 1
ATOM 867 O O . ALA A 1 111 ? 6.938 -25.812 -10.117 1 97.88 111 ALA A O 1
ATOM 868 N N . ILE A 1 112 ? 6.238 -26.859 -8.219 1 97.88 112 ILE A N 1
ATOM 869 C CA . ILE A 1 112 ? 6.441 -25.688 -7.363 1 97.88 112 ILE A CA 1
ATOM 870 C C . ILE A 1 112 ? 7.926 -25.344 -7.316 1 97.88 112 ILE A C 1
ATOM 872 O O . ILE A 1 112 ? 8.289 -24.172 -7.414 1 97.88 112 ILE A O 1
ATOM 876 N N . GLU A 1 113 ? 8.742 -26.312 -7.191 1 97.5 113 GLU A N 1
ATOM 877 C CA . GLU A 1 113 ? 10.18 -26.094 -7.16 1 97.5 113 GLU A CA 1
ATOM 878 C C . GLU A 1 113 ? 10.672 -25.422 -8.445 1 97.5 113 GLU A C 1
ATOM 880 O O . GLU A 1 113 ? 11.438 -24.453 -8.398 1 97.5 113 GLU A O 1
ATOM 885 N N . LEU A 1 114 ? 10.242 -25.953 -9.562 1 97.94 114 LEU A N 1
ATOM 886 C CA . LEU A 1 114 ? 10.617 -25.406 -10.859 1 97.94 114 LEU A CA 1
ATOM 887 C C . LEU A 1 114 ? 10.086 -23.984 -11.016 1 97.94 114 LEU A C 1
ATOM 889 O O . LEU A 1 114 ? 10.828 -23.078 -11.422 1 97.94 114 LEU A O 1
ATOM 893 N N . ALA A 1 115 ? 8.836 -23.781 -10.617 1 97.88 115 ALA A N 1
ATOM 894 C CA . ALA A 1 115 ? 8.156 -22.5 -10.82 1 97.88 115 ALA A CA 1
ATOM 895 C C . ALA A 1 115 ? 8.75 -21.422 -9.93 1 97.88 115 ALA A C 1
ATOM 897 O O . ALA A 1 115 ? 8.805 -20.25 -10.32 1 97.88 115 ALA A O 1
ATOM 898 N N . ASN A 1 116 ? 9.211 -21.781 -8.734 1 97.31 116 ASN A N 1
ATOM 899 C CA . ASN A 1 116 ? 9.703 -20.797 -7.766 1 97.31 116 ASN A CA 1
ATOM 900 C C . ASN A 1 116 ? 11.164 -20.438 -8.023 1 97.31 116 ASN A C 1
ATOM 902 O O . ASN A 1 116 ? 11.695 -19.5 -7.426 1 97.31 116 ASN A O 1
ATOM 906 N N . SER A 1 117 ? 11.789 -21.172 -8.914 1 97.44 117 SER A N 1
ATOM 907 C CA . SER A 1 117 ? 13.172 -20.891 -9.273 1 97.44 117 SER A CA 1
ATOM 908 C C . SER A 1 117 ? 13.242 -20.062 -10.555 1 97.44 117 SER A C 1
ATOM 910 O O . SER A 1 117 ? 12.977 -20.562 -11.641 1 97.44 117 SER A O 1
ATOM 912 N N . LYS A 1 118 ? 13.695 -18.828 -10.438 1 97.25 118 LYS A N 1
ATOM 913 C CA . LYS A 1 118 ? 13.82 -17.969 -11.602 1 97.25 118 LYS A CA 1
ATOM 914 C C . LYS A 1 118 ? 14.805 -18.547 -12.617 1 97.25 118 LYS A C 1
ATOM 916 O O . LYS A 1 118 ? 14.594 -18.453 -13.82 1 97.25 118 LYS A O 1
ATOM 921 N N . LYS A 1 119 ? 15.805 -19.156 -12.047 1 97.06 119 LYS A N 1
ATOM 922 C CA . LYS A 1 119 ? 16.797 -19.812 -12.898 1 97.06 119 LYS A CA 1
ATOM 923 C C . LYS A 1 119 ? 16.172 -20.953 -13.695 1 97.06 119 LYS A C 1
ATOM 925 O O . LYS A 1 119 ? 16.328 -21.016 -14.914 1 97.06 119 LYS A O 1
ATOM 930 N N . GLU A 1 120 ? 15.438 -21.812 -13.016 1 98 120 GLU A N 1
ATOM 931 C CA . GLU A 1 120 ? 14.812 -22.953 -13.68 1 98 120 GLU A CA 1
ATOM 932 C C . GLU A 1 120 ? 13.719 -22.5 -14.641 1 98 120 GLU A C 1
ATOM 934 O O . GLU A 1 120 ? 13.539 -23.094 -15.711 1 98 120 GLU A O 1
ATOM 939 N N . LEU A 1 121 ? 13.008 -21.469 -14.258 1 98.19 121 LEU A N 1
ATOM 940 C CA . LEU A 1 121 ? 11.969 -20.922 -15.133 1 98.19 121 LEU A CA 1
ATOM 941 C C . LEU A 1 121 ? 12.562 -20.453 -16.453 1 98.19 121 LEU A C 1
ATOM 943 O O . LEU A 1 121 ? 11.992 -20.719 -17.516 1 98.19 121 LEU A O 1
ATOM 947 N N . MET A 1 122 ? 13.727 -19.781 -16.438 1 97.31 122 MET A N 1
ATOM 948 C CA . MET A 1 122 ? 14.367 -19.312 -17.656 1 97.31 122 MET A CA 1
ATOM 949 C C . MET A 1 122 ? 14.836 -20.484 -18.516 1 97.31 122 MET A C 1
ATOM 951 O O . MET A 1 122 ? 14.727 -20.438 -19.734 1 97.31 122 MET A O 1
ATOM 955 N N . LYS A 1 123 ? 15.305 -21.469 -17.875 1 97.62 123 LYS A N 1
ATOM 956 C CA . LYS A 1 123 ? 15.719 -22.656 -18.609 1 97.62 123 LYS A CA 1
ATOM 957 C C . LYS A 1 123 ? 14.539 -23.312 -19.328 1 97.62 123 LYS A C 1
ATOM 959 O O . LYS A 1 123 ? 14.648 -23.719 -20.484 1 97.62 123 LYS A O 1
ATOM 964 N N . ILE A 1 124 ? 13.484 -23.406 -18.641 1 98.62 124 ILE A N 1
ATOM 965 C CA . ILE A 1 124 ? 12.273 -24 -19.203 1 98.62 124 ILE A CA 1
ATOM 966 C C . ILE A 1 124 ? 11.758 -23.125 -20.359 1 98.62 124 ILE A C 1
ATOM 968 O O . ILE A 1 124 ? 11.328 -23.641 -21.391 1 98.62 124 ILE A O 1
ATOM 972 N N . ALA A 1 125 ? 11.797 -21.812 -20.141 1 98.75 125 ALA A N 1
ATOM 973 C CA . ALA A 1 125 ? 11.383 -20.875 -21.188 1 98.75 125 ALA A CA 1
ATOM 974 C C . ALA A 1 125 ? 12.172 -21.125 -22.469 1 98.75 125 ALA A C 1
ATOM 976 O O . ALA A 1 125 ? 11.594 -21.203 -23.562 1 98.75 125 ALA A O 1
ATOM 977 N N . LYS A 1 126 ? 13.453 -21.297 -22.297 1 98.12 126 LYS A N 1
ATOM 978 C CA . LYS A 1 126 ? 14.312 -21.594 -23.453 1 98.12 126 LYS A CA 1
ATOM 979 C C . LYS A 1 126 ? 13.883 -22.875 -24.141 1 98.12 126 LYS A C 1
ATOM 981 O O . LYS A 1 126 ? 13.758 -22.922 -25.359 1 98.12 126 LYS A O 1
ATOM 986 N N . LYS A 1 127 ? 13.633 -23.859 -23.422 1 98.38 127 LYS A N 1
ATOM 987 C CA . LYS A 1 127 ? 13.297 -25.172 -23.953 1 98.38 127 LYS A CA 1
ATOM 988 C C . LYS A 1 127 ? 11.992 -25.141 -24.734 1 98.38 127 LYS A C 1
ATOM 990 O O . LYS A 1 127 ? 11.836 -25.875 -25.719 1 98.38 127 LYS A O 1
ATOM 995 N N . VAL A 1 128 ? 11.047 -24.312 -24.344 1 98.5 128 VAL A N 1
ATOM 996 C CA . VAL A 1 128 ? 9.727 -24.344 -24.953 1 98.5 128 VAL A CA 1
ATOM 997 C C . VAL A 1 128 ? 9.547 -23.141 -25.875 1 98.5 128 VAL A C 1
ATOM 999 O O . VAL A 1 128 ? 8.43 -22.844 -26.312 1 98.5 128 VAL A O 1
ATOM 1002 N N . GLY A 1 129 ? 10.523 -22.359 -26.078 1 98.38 129 GLY A N 1
ATOM 1003 C CA . GLY A 1 129 ? 10.508 -21.266 -27.047 1 98.38 129 GLY A CA 1
ATOM 1004 C C . GLY A 1 129 ? 9.797 -20.031 -26.531 1 98.38 129 GLY A C 1
ATOM 1005 O O . GLY A 1 129 ? 9.156 -19.312 -27.312 1 98.38 129 GLY A O 1
ATOM 1006 N N . VAL A 1 130 ? 9.781 -19.797 -25.297 1 98.81 130 VAL A N 1
ATOM 1007 C CA . VAL A 1 130 ? 9.234 -18.578 -24.703 1 98.81 130 VAL A CA 1
ATOM 1008 C C . VAL A 1 130 ? 10.352 -17.578 -24.453 1 98.81 130 VAL A C 1
ATOM 1010 O O . VAL A 1 130 ? 11.398 -17.922 -23.906 1 98.81 130 VAL A O 1
ATOM 1013 N N . PRO A 1 131 ? 10.156 -16.297 -24.922 1 98.75 131 PRO A N 1
ATOM 1014 C CA . PRO A 1 131 ? 11.188 -15.281 -24.672 1 98.75 131 PRO A CA 1
ATOM 1015 C C . PRO A 1 131 ? 11.5 -15.094 -23.203 1 98.75 131 PRO A C 1
ATOM 1017 O O . PRO A 1 131 ? 10.586 -15.133 -22.359 1 98.75 131 PRO A O 1
ATOM 1020 N N . TYR A 1 132 ? 12.703 -14.938 -22.828 1 98.5 132 TYR A N 1
ATOM 1021 C CA . TYR A 1 132 ? 13.227 -14.688 -21.484 1 98.5 132 TYR A CA 1
ATOM 1022 C C . TYR A 1 132 ? 14.391 -13.711 -21.531 1 98.5 132 TYR A C 1
ATOM 1024 O O . TYR A 1 132 ? 15.016 -13.523 -22.578 1 98.5 132 TYR A O 1
ATOM 1032 N N . PRO A 1 133 ? 14.648 -13 -20.453 1 98.44 133 PRO A N 1
ATOM 1033 C CA . PRO A 1 133 ? 15.781 -12.07 -20.469 1 98.44 133 PRO A CA 1
ATOM 1034 C C . PRO A 1 133 ? 17.125 -12.773 -20.531 1 98.44 133 PRO A C 1
ATOM 1036 O O . PRO A 1 133 ? 17.297 -13.836 -19.922 1 98.44 133 PRO A O 1
ATOM 1039 N N . GLU A 1 134 ? 18 -12.188 -21.234 1 98 134 GLU A N 1
ATOM 1040 C CA . GLU A 1 134 ? 19.375 -12.664 -21.109 1 98 134 GLU A CA 1
ATOM 1041 C C . GLU A 1 134 ? 19.828 -12.656 -19.656 1 98 134 GLU A C 1
ATOM 1043 O O . GLU A 1 134 ? 19.562 -11.703 -18.922 1 98 134 GLU A O 1
ATOM 1048 N N . PHE A 1 135 ? 20.391 -13.758 -19.25 1 98.06 135 PHE A N 1
ATOM 1049 C CA . PHE A 1 135 ? 20.797 -13.789 -17.844 1 98.06 135 PHE A CA 1
ATOM 1050 C C . PHE A 1 135 ? 22.062 -14.602 -17.656 1 98.06 135 PHE A C 1
ATOM 1052 O O . PHE A 1 135 ? 22.438 -15.398 -18.531 1 98.06 135 PHE A O 1
ATOM 1059 N N . TYR A 1 136 ? 22.75 -14.398 -16.578 1 98.19 136 TYR A N 1
ATOM 1060 C CA . TYR A 1 136 ? 23.953 -15.102 -16.125 1 98.19 136 TYR A CA 1
ATOM 1061 C C . TYR A 1 136 ? 23.859 -15.469 -14.656 1 98.19 136 TYR A C 1
ATOM 1063 O O . TYR A 1 136 ? 23.438 -14.648 -13.836 1 98.19 136 TYR A O 1
ATOM 1071 N N . VAL A 1 137 ? 24.156 -16.719 -14.359 1 97.75 137 VAL A N 1
ATOM 1072 C CA . VAL A 1 137 ? 24.328 -17.094 -12.961 1 97.75 137 VAL A CA 1
ATOM 1073 C C . VAL A 1 137 ? 25.688 -16.625 -12.461 1 97.75 137 VAL A C 1
ATOM 1075 O O . VAL A 1 137 ? 26.719 -16.953 -13.055 1 97.75 137 VAL A O 1
ATOM 1078 N N . VAL A 1 138 ? 25.703 -15.852 -11.43 1 97.81 138 VAL A N 1
ATOM 1079 C CA . VAL A 1 138 ? 26.953 -15.289 -10.93 1 97.81 138 VAL A CA 1
ATOM 1080 C C . VAL A 1 138 ? 27.141 -15.68 -9.469 1 97.81 138 VAL A C 1
ATOM 1082 O O . VAL A 1 138 ? 26.188 -15.711 -8.695 1 97.81 138 VAL A O 1
ATOM 1085 N N . ARG A 1 139 ? 28.391 -16 -9.125 1 96.5 139 ARG A N 1
ATOM 1086 C CA . ARG A 1 139 ? 28.719 -16.422 -7.762 1 96.5 139 ARG A CA 1
ATOM 1087 C C . ARG A 1 139 ? 29.906 -15.641 -7.215 1 96.5 139 ARG A C 1
ATOM 1089 O O . ARG A 1 139 ? 30.359 -15.891 -6.098 1 96.5 139 ARG A O 1
ATOM 1096 N N . THR A 1 140 ? 30.5 -14.781 -8.023 1 96.25 140 THR A N 1
ATOM 1097 C CA . THR A 1 140 ? 31.609 -13.938 -7.625 1 96.25 140 THR A CA 1
ATOM 1098 C C . THR A 1 140 ? 31.469 -12.539 -8.211 1 96.25 140 THR A C 1
ATOM 1100 O O . THR A 1 140 ? 30.688 -12.32 -9.133 1 96.25 140 THR A O 1
ATOM 1103 N N . TRP A 1 141 ? 32.219 -11.664 -7.656 1 96.69 141 TRP A N 1
ATOM 1104 C CA . TRP A 1 141 ? 32.219 -10.297 -8.172 1 96.69 141 TRP A CA 1
ATOM 1105 C C . TRP A 1 141 ? 32.75 -10.258 -9.602 1 96.69 141 TRP A C 1
ATOM 1107 O O . TRP A 1 141 ? 32.25 -9.5 -10.438 1 96.69 141 TRP A O 1
ATOM 1117 N N . ASP A 1 142 ? 33.719 -11.094 -9.867 1 96.75 142 ASP A N 1
ATOM 1118 C CA . ASP A 1 142 ? 34.281 -11.156 -11.219 1 96.75 142 ASP A CA 1
ATOM 1119 C C . ASP A 1 142 ? 33.219 -11.594 -12.227 1 96.75 142 ASP A C 1
ATOM 1121 O O . ASP A 1 142 ? 33.125 -11.023 -13.32 1 96.75 142 ASP A O 1
ATOM 1125 N N . GLU A 1 143 ? 32.5 -12.609 -11.828 1 97.81 143 GLU A N 1
ATOM 1126 C CA . GLU A 1 143 ? 31.422 -13.078 -12.695 1 97.81 143 GLU A CA 1
ATOM 1127 C C . GLU A 1 143 ? 30.375 -12 -12.922 1 97.81 143 GLU A C 1
ATOM 1129 O O . GLU A 1 143 ? 29.859 -11.844 -14.031 1 97.81 143 GLU A O 1
ATOM 1134 N N . LEU A 1 144 ? 30.047 -11.219 -11.875 1 97.88 144 LEU A N 1
ATOM 1135 C CA . LEU A 1 144 ? 29.062 -10.148 -11.992 1 97.88 144 LEU A CA 1
ATOM 1136 C C . LEU A 1 144 ? 29.562 -9.047 -12.922 1 97.88 144 LEU A C 1
ATOM 1138 O O . LEU A 1 144 ? 28.812 -8.555 -13.766 1 97.88 144 LEU A O 1
ATOM 1142 N N . GLU A 1 145 ? 30.797 -8.648 -12.742 1 97.12 145 GLU A N 1
ATOM 1143 C CA . GLU A 1 145 ? 31.391 -7.613 -13.586 1 97.12 145 GLU A CA 1
ATOM 1144 C C . GLU A 1 145 ? 31.391 -8.031 -15.047 1 97.12 145 GLU A C 1
ATOM 1146 O O . GLU A 1 145 ? 31.078 -7.227 -15.93 1 97.12 145 GLU A O 1
ATOM 1151 N N . SER A 1 146 ? 31.797 -9.25 -15.281 1 98 146 SER A N 1
ATOM 1152 C CA . SER A 1 146 ? 31.781 -9.773 -16.641 1 98 146 SER A CA 1
ATOM 1153 C C . SER A 1 146 ? 30.391 -9.758 -17.234 1 98 146 SER A C 1
ATOM 1155 O O . SER A 1 146 ? 30.203 -9.406 -18.406 1 98 146 SER A O 1
ATOM 1157 N N . SER A 1 147 ? 29.406 -10.188 -16.453 1 97.88 147 SER A N 1
ATOM 1158 C CA . SER A 1 147 ? 28.016 -10.18 -16.906 1 97.88 147 SER A CA 1
ATOM 1159 C C . SER A 1 147 ? 27.531 -8.758 -17.188 1 97.88 147 SER A C 1
ATOM 1161 O O . SER A 1 147 ? 26.781 -8.539 -18.141 1 97.88 147 SER A O 1
ATOM 1163 N N . ALA A 1 148 ? 27.922 -7.801 -16.344 1 97.62 148 ALA A N 1
ATOM 1164 C CA . ALA A 1 148 ? 27.562 -6.398 -16.531 1 97.62 148 ALA A CA 1
ATOM 1165 C C . ALA A 1 148 ? 28.062 -5.879 -17.875 1 97.62 148 ALA A C 1
ATOM 1167 O O . ALA A 1 148 ? 27.359 -5.105 -18.547 1 97.62 148 ALA A O 1
ATOM 1168 N N . GLU A 1 149 ? 29.25 -6.277 -18.25 1 97.69 149 GLU A N 1
ATOM 1169 C CA . GLU A 1 149 ? 29.812 -5.875 -19.531 1 97.69 149 GLU A CA 1
ATOM 1170 C C . GLU A 1 149 ? 29 -6.418 -20.703 1 97.69 149 GLU A C 1
ATOM 1172 O O . GLU A 1 149 ? 28.828 -5.738 -21.719 1 97.69 149 GLU A O 1
ATOM 1177 N N . LYS A 1 150 ? 28.516 -7.609 -20.531 1 98.06 150 LYS A N 1
ATOM 1178 C CA . LYS A 1 150 ? 27.734 -8.258 -21.594 1 98.06 150 LYS A CA 1
ATOM 1179 C C . LYS A 1 150 ? 26.328 -7.684 -21.656 1 98.06 150 LYS A C 1
ATOM 1181 O O . LYS A 1 150 ? 25.797 -7.465 -22.734 1 98.06 150 LYS A O 1
ATOM 1186 N N . LEU A 1 151 ? 25.688 -7.426 -20.516 1 98.12 151 LEU A N 1
ATOM 1187 C CA . LEU A 1 151 ? 24.297 -7 -20.422 1 98.12 151 LEU A CA 1
ATOM 1188 C C . LEU A 1 151 ? 24.156 -5.5 -20.672 1 98.12 151 LEU A C 1
ATOM 1190 O O . LEU A 1 151 ? 23.141 -5.035 -21.172 1 98.12 151 LEU A O 1
ATOM 1194 N N . GLY A 1 152 ? 25.266 -4.754 -20.266 1 97.56 152 GLY A N 1
ATOM 1195 C CA . GLY A 1 152 ? 25.141 -3.305 -20.219 1 97.56 152 GLY A CA 1
ATOM 1196 C C . GLY A 1 152 ? 24.344 -2.811 -19.031 1 97.56 152 GLY A C 1
ATOM 1197 O O . GLY A 1 152 ? 23.688 -3.6 -18.344 1 97.56 152 GLY A O 1
ATOM 1198 N N . PHE A 1 153 ? 24.469 -1.449 -18.812 1 97.75 153 PHE A N 1
ATOM 1199 C CA . PHE A 1 153 ? 23.688 -0.831 -17.734 1 97.75 153 PHE A CA 1
ATOM 1200 C C . PHE A 1 153 ? 22.438 -0.164 -18.281 1 97.75 153 PHE A C 1
ATOM 1202 O O . PHE A 1 153 ? 22.438 0.345 -19.406 1 97.75 153 PHE A O 1
ATOM 1209 N N . PRO A 1 154 ? 21.438 -0.144 -17.547 1 98.25 154 PRO A N 1
ATOM 1210 C CA . PRO A 1 154 ? 21.266 -0.858 -16.281 1 98.25 154 PRO A CA 1
ATOM 1211 C C . PRO A 1 154 ? 20.984 -2.346 -16.469 1 98.25 154 PRO A C 1
ATOM 1213 O O . PRO A 1 154 ? 20.578 -2.766 -17.562 1 98.25 154 PRO A O 1
ATOM 1216 N N . PHE A 1 155 ? 21.266 -3.172 -15.539 1 98.62 155 PHE A N 1
ATOM 1217 C CA . PHE A 1 155 ? 20.875 -4.578 -15.484 1 98.62 155 PHE A CA 1
ATOM 1218 C C . PHE A 1 155 ? 20.297 -4.926 -14.125 1 98.62 155 PHE A C 1
ATOM 1220 O O . PHE A 1 155 ? 20.297 -4.098 -13.211 1 98.62 155 PHE A O 1
ATOM 1227 N N . VAL A 1 156 ? 19.719 -6.129 -13.969 1 98.5 156 VAL A N 1
ATOM 1228 C CA . VAL A 1 156 ? 19 -6.539 -12.766 1 98.5 156 VA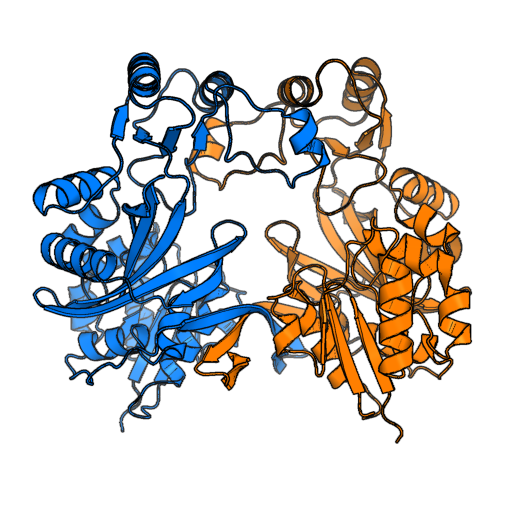L A CA 1
ATOM 1229 C C . VAL A 1 156 ? 19.766 -7.664 -12.07 1 98.5 156 VAL A C 1
ATOM 1231 O O . VAL A 1 156 ? 20.328 -8.547 -12.727 1 98.5 156 VAL A O 1
ATOM 1234 N N . VAL A 1 157 ? 19.781 -7.605 -10.758 1 97.94 157 VAL A N 1
ATOM 1235 C CA . VAL A 1 157 ? 20.25 -8.75 -9.984 1 97.94 157 VAL A CA 1
ATOM 1236 C C . VAL A 1 157 ? 19.141 -9.234 -9.047 1 97.94 157 VAL A C 1
ATOM 1238 O O . VAL A 1 157 ? 18.406 -8.422 -8.484 1 97.94 157 VAL A O 1
ATOM 1241 N N . LYS A 1 158 ? 19.031 -10.477 -8.898 1 97.25 158 LYS A N 1
ATOM 1242 C CA . LYS A 1 158 ? 18.078 -11.07 -7.965 1 97.25 158 LYS A CA 1
ATOM 1243 C C . LYS A 1 158 ? 18.484 -12.5 -7.613 1 97.25 158 LYS A C 1
ATOM 1245 O O . LYS A 1 158 ? 19.109 -13.195 -8.414 1 97.25 158 LYS A O 1
ATOM 1250 N N . PRO A 1 159 ? 18.125 -12.93 -6.422 1 96.25 159 PRO A N 1
ATOM 1251 C CA . PRO A 1 159 ? 18.344 -14.344 -6.094 1 96.25 159 PRO A CA 1
ATOM 1252 C C . PRO A 1 159 ? 17.516 -15.281 -6.957 1 96.25 159 PRO A C 1
ATOM 1254 O O . PRO A 1 159 ? 16.406 -14.93 -7.367 1 96.25 159 PRO A O 1
ATOM 1257 N N . PRO A 1 160 ? 18.047 -16.453 -7.191 1 95.56 160 PRO A N 1
ATOM 1258 C CA . PRO A 1 160 ? 17.281 -17.422 -7.984 1 95.56 160 PRO A CA 1
ATOM 1259 C C . PRO A 1 160 ? 15.93 -17.75 -7.352 1 95.56 160 PRO A C 1
ATOM 1261 O O . PRO A 1 160 ? 14.945 -17.953 -8.062 1 95.56 160 PRO A O 1
ATOM 1264 N N . VAL A 1 161 ? 15.945 -17.859 -6.047 1 93.62 161 VAL A N 1
ATOM 1265 C CA . VAL A 1 161 ? 14.727 -18.172 -5.312 1 93.62 161 VAL A CA 1
ATOM 1266 C C . VAL A 1 161 ? 14.445 -17.078 -4.285 1 93.62 161 VAL A C 1
ATOM 1268 O O . VAL A 1 161 ? 15.18 -16.938 -3.305 1 93.62 161 VAL A O 1
ATOM 1271 N N . ALA A 1 162 ? 13.469 -16.281 -4.547 1 90.56 162 ALA A N 1
ATOM 1272 C CA . ALA A 1 162 ? 13.047 -15.211 -3.65 1 90.56 162 ALA A CA 1
ATOM 1273 C C . ALA A 1 162 ? 11.672 -14.68 -4.035 1 90.56 162 ALA A C 1
ATOM 1275 O O . ALA A 1 162 ? 11.172 -14.961 -5.125 1 90.56 162 ALA A O 1
ATOM 1276 N N . SER A 1 163 ? 11.039 -14.086 -3.041 1 85.81 163 SER A N 1
ATOM 1277 C CA . SER A 1 163 ? 9.734 -13.477 -3.26 1 85.81 163 SER A CA 1
ATOM 1278 C C . SER A 1 163 ? 9.664 -12.078 -2.66 1 85.81 163 SER A C 1
ATOM 1280 O O . SER A 1 163 ? 10.5 -11.711 -1.831 1 85.81 163 SER A O 1
ATOM 1282 N N . GLY A 1 164 ? 8.789 -11.258 -3.145 1 86.69 164 GLY A N 1
ATOM 1283 C CA . GLY A 1 164 ? 8.5 -9.961 -2.541 1 86.69 164 GLY A CA 1
ATOM 1284 C C . GLY A 1 164 ? 9.602 -8.945 -2.762 1 86.69 164 GLY A C 1
ATOM 1285 O O . GLY A 1 164 ? 9.922 -8.164 -1.863 1 86.69 164 GLY A O 1
ATOM 1286 N N . MET A 1 165 ? 10.352 -9.031 -3.768 1 89.69 165 MET A N 1
ATOM 1287 C CA . MET A 1 165 ? 11.391 -8.094 -4.176 1 89.69 165 MET A CA 1
ATOM 1288 C C . MET A 1 165 ? 12.641 -8.258 -3.314 1 89.69 165 MET A C 1
ATOM 1290 O O . MET A 1 165 ? 13.594 -7.492 -3.449 1 89.69 165 MET A O 1
ATOM 1294 N N . ARG A 1 166 ? 12.609 -9.195 -2.389 1 92.19 166 ARG A N 1
ATOM 1295 C CA . ARG A 1 166 ? 13.781 -9.438 -1.552 1 92.19 166 ARG A CA 1
ATOM 1296 C C . ARG A 1 166 ? 14.977 -9.844 -2.396 1 92.19 166 ARG A C 1
ATOM 1298 O O . ARG A 1 166 ? 14.906 -10.797 -3.176 1 92.19 166 ARG A O 1
ATOM 1305 N N . GLY A 1 167 ? 15.992 -9.102 -2.324 1 94.94 167 GLY A N 1
ATOM 1306 C CA . GLY A 1 167 ? 17.219 -9.375 -3.049 1 94.94 167 GLY A CA 1
ATOM 1307 C C . GLY A 1 167 ? 17.25 -8.766 -4.438 1 94.94 167 GLY A C 1
ATOM 1308 O O . GLY A 1 167 ? 18.266 -8.805 -5.125 1 94.94 167 GLY A O 1
ATOM 1309 N N . PHE A 1 168 ? 16.188 -8.188 -4.828 1 96.19 168 PHE A N 1
ATOM 1310 C CA . PHE A 1 168 ? 16.078 -7.582 -6.148 1 96.19 168 PHE A CA 1
ATOM 1311 C C . PHE A 1 168 ? 16.75 -6.219 -6.18 1 96.19 168 PHE A C 1
ATOM 1313 O O . PHE A 1 168 ? 16.547 -5.395 -5.289 1 96.19 168 PHE A O 1
ATOM 1320 N N . ARG A 1 169 ? 17.562 -5.941 -7.176 1 97.62 169 ARG A N 1
ATOM 1321 C CA . ARG A 1 169 ? 18.141 -4.629 -7.422 1 97.62 169 ARG A CA 1
ATOM 1322 C C . ARG A 1 169 ? 18.281 -4.363 -8.922 1 97.62 169 ARG A C 1
ATOM 1324 O O . ARG A 1 169 ? 18.531 -5.285 -9.695 1 97.62 169 ARG A O 1
ATOM 1331 N N . ILE A 1 170 ? 18.062 -3.189 -9.305 1 98.31 170 ILE A N 1
ATOM 1332 C CA . ILE A 1 170 ? 18.484 -2.686 -10.609 1 98.31 170 ILE A CA 1
ATOM 1333 C C . ILE A 1 170 ? 19.812 -1.962 -10.477 1 98.31 170 ILE A C 1
ATOM 1335 O O . ILE A 1 170 ? 19.938 -0.991 -9.727 1 98.31 170 ILE A O 1
ATOM 1339 N N . VAL A 1 171 ? 20.781 -2.365 -11.133 1 98.56 171 VAL A N 1
ATOM 1340 C CA . VAL A 1 171 ? 22.141 -1.824 -11.016 1 98.56 171 VAL A CA 1
ATOM 1341 C C . VAL A 1 171 ? 22.375 -0.791 -12.109 1 98.56 171 VAL A C 1
ATOM 1343 O O . VAL A 1 171 ? 22.344 -1.119 -13.297 1 98.56 171 VAL A O 1
ATOM 1346 N N . TYR A 1 172 ? 22.609 0.386 -11.719 1 98.12 172 TYR A N 1
ATOM 1347 C CA . TYR A 1 172 ? 22.906 1.496 -12.625 1 98.12 172 TYR A CA 1
ATOM 1348 C C . TYR A 1 172 ? 24.391 1.837 -12.609 1 98.12 172 TYR A C 1
ATOM 1350 O O . TYR A 1 172 ? 25.094 1.501 -11.656 1 98.12 172 TYR A O 1
ATOM 1358 N N . LYS A 1 173 ? 24.859 2.482 -13.742 1 96.5 173 LYS A N 1
ATOM 1359 C CA . LYS A 1 173 ? 26.234 2.967 -13.766 1 96.5 173 LYS A CA 1
ATOM 1360 C C . LYS A 1 173 ? 26.438 4.094 -12.758 1 96.5 173 LYS A C 1
ATOM 1362 O O . LYS A 1 173 ? 27.453 4.121 -12.047 1 96.5 173 LYS A O 1
ATOM 1367 N N . ASN A 1 174 ? 25.484 4.992 -12.727 1 95.31 174 ASN A N 1
ATOM 1368 C CA . ASN A 1 174 ? 25.484 6.125 -11.805 1 95.31 174 ASN A CA 1
ATOM 1369 C C . ASN A 1 174 ? 24.062 6.453 -11.344 1 95.31 174 ASN A C 1
ATOM 1371 O O . ASN A 1 174 ? 23.094 6.215 -12.07 1 95.31 174 ASN A O 1
ATOM 1375 N N . ILE A 1 175 ? 23.969 6.887 -10.148 1 94.94 175 ILE A N 1
ATOM 1376 C CA . ILE A 1 175 ? 22.688 7.309 -9.586 1 94.94 175 ILE A CA 1
ATOM 1377 C C . ILE A 1 175 ? 22.844 8.664 -8.898 1 94.94 175 ILE A C 1
ATOM 1379 O O . ILE A 1 175 ? 23.797 8.883 -8.148 1 94.94 175 ILE A O 1
ATOM 1383 N N . ASN A 1 176 ? 21.969 9.641 -9.227 1 93.75 176 ASN A N 1
ATOM 1384 C CA . ASN A 1 176 ? 21.906 10.898 -8.484 1 93.75 176 ASN A CA 1
ATOM 1385 C C . ASN A 1 176 ? 21.188 10.727 -7.148 1 93.75 176 ASN A C 1
ATOM 1387 O O . ASN A 1 176 ? 20 11.008 -7.043 1 93.75 176 ASN A O 1
ATOM 1391 N N . ARG A 1 177 ? 21.891 10.32 -6.188 1 92.62 177 ARG A N 1
ATOM 1392 C CA . ARG A 1 177 ? 21.344 9.977 -4.879 1 92.62 177 ARG A CA 1
ATOM 1393 C C . ARG A 1 177 ? 20.75 11.211 -4.195 1 92.62 177 ARG A C 1
ATOM 1395 O O . ARG A 1 177 ? 19.75 11.109 -3.494 1 92.62 177 ARG A O 1
ATOM 1402 N N . LYS A 1 178 ? 21.375 12.336 -4.344 1 92.19 178 LYS A N 1
ATOM 1403 C CA . LYS A 1 178 ? 20.922 13.555 -3.699 1 92.19 178 LYS A CA 1
ATOM 1404 C C . LYS A 1 178 ? 19.531 13.953 -4.199 1 92.19 178 LYS A C 1
ATOM 1406 O O . LYS A 1 178 ? 18.656 14.305 -3.406 1 92.19 178 LYS A O 1
ATOM 1411 N N . GLU A 1 179 ? 19.406 13.875 -5.457 1 92.5 179 GLU A N 1
ATOM 1412 C CA . GLU A 1 179 ? 18.094 14.18 -6.023 1 92.5 179 GLU A CA 1
ATOM 1413 C C . GLU A 1 179 ? 17.031 13.227 -5.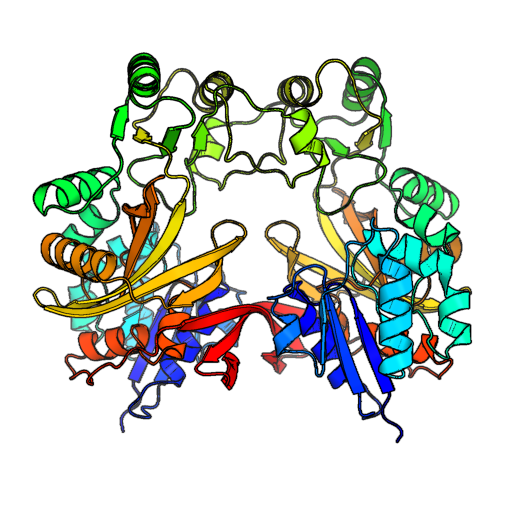496 1 92.5 179 GLU A C 1
ATOM 1415 O O . GLU A 1 179 ? 15.945 13.648 -5.105 1 92.5 179 GLU A O 1
ATOM 1420 N N . ALA A 1 180 ? 17.281 11.906 -5.449 1 92.19 180 ALA A N 1
ATOM 1421 C CA . ALA A 1 180 ? 16.344 10.898 -4.965 1 92.19 180 ALA A CA 1
ATOM 1422 C C . ALA A 1 180 ? 16.016 11.117 -3.488 1 92.19 180 ALA A C 1
ATOM 1424 O O . ALA A 1 180 ? 14.891 10.883 -3.053 1 92.19 180 ALA A O 1
ATOM 1425 N N . PHE A 1 181 ? 17 11.617 -2.787 1 93.44 181 PHE A N 1
ATOM 1426 C CA . PHE A 1 181 ? 16.844 11.875 -1.361 1 93.44 181 PHE A CA 1
ATOM 1427 C C . PHE A 1 181 ? 15.711 12.867 -1.109 1 93.44 181 PHE A C 1
ATOM 1429 O O . PHE A 1 181 ? 14.898 12.672 -0.209 1 93.44 181 PHE A O 1
ATOM 1436 N N . PHE A 1 182 ? 15.594 13.805 -1.952 1 91 182 PHE A N 1
ATOM 1437 C CA . PHE A 1 182 ? 14.648 14.883 -1.702 1 91 182 PHE A CA 1
ATOM 1438 C C . PHE A 1 182 ? 13.344 14.648 -2.463 1 91 182 PHE A C 1
ATOM 1440 O O . PHE A 1 182 ? 12.305 15.203 -2.104 1 91 182 PHE A O 1
ATOM 1447 N N . LYS A 1 183 ? 13.398 13.875 -3.482 1 90.75 183 LYS A N 1
ATOM 1448 C CA . LYS A 1 183 ? 12.266 13.852 -4.395 1 90.75 183 LYS A CA 1
ATOM 1449 C C . LYS A 1 183 ? 11.516 12.523 -4.293 1 90.75 183 LYS A C 1
ATOM 1451 O O . LYS A 1 183 ? 10.383 12.406 -4.777 1 90.75 183 LYS A O 1
ATOM 1456 N N . GLU A 1 184 ? 12.117 11.531 -3.646 1 91.31 184 GLU A N 1
ATOM 1457 C CA . GLU A 1 184 ? 11.508 10.203 -3.617 1 91.31 184 GLU A CA 1
ATOM 1458 C C . GLU A 1 184 ? 11.414 9.672 -2.191 1 91.31 184 GLU A C 1
ATOM 1460 O O . GLU A 1 184 ? 12.195 10.07 -1.322 1 91.31 184 GLU A O 1
ATOM 1465 N N . LYS A 1 185 ? 10.406 8.766 -2.031 1 90.56 185 LYS A N 1
ATOM 1466 C CA . LYS A 1 185 ? 10.406 7.996 -0.793 1 90.56 185 LYS A CA 1
ATOM 1467 C C . LYS A 1 185 ? 11.617 7.074 -0.716 1 90.56 185 LYS A C 1
ATOM 1469 O O . LYS A 1 185 ? 12.172 6.68 -1.745 1 90.56 185 LYS A O 1
ATOM 1474 N N . PRO A 1 186 ? 12.07 6.758 0.434 1 91 186 PRO A N 1
ATOM 1475 C CA . PRO A 1 186 ? 13.219 5.855 0.558 1 91 186 PRO A CA 1
ATOM 1476 C C . PRO A 1 186 ? 13.008 4.531 -0.172 1 91 186 PRO A C 1
ATOM 1478 O O . PRO A 1 186 ? 12.008 3.842 0.065 1 91 186 PRO A O 1
ATOM 1481 N N . ASP A 1 187 ? 13.883 4.184 -1.04 1 91.06 187 ASP A N 1
ATOM 1482 C CA . ASP A 1 187 ? 13.852 2.992 -1.88 1 91.06 187 ASP A CA 1
ATOM 1483 C C . ASP A 1 187 ? 15.266 2.562 -2.277 1 91.06 187 ASP A C 1
ATOM 1485 O O . ASP A 1 187 ? 16.016 3.346 -2.865 1 91.06 187 ASP A O 1
ATOM 1489 N N . SER A 1 188 ? 15.609 1.383 -1.968 1 92 188 SER A N 1
ATOM 1490 C CA . SER A 1 188 ? 16.969 0.92 -2.248 1 92 188 SER A CA 1
ATOM 1491 C C . SER A 1 188 ? 16.984 -0.08 -3.398 1 92 188 SER A C 1
ATOM 1493 O O . SER A 1 188 ? 17.906 -0.894 -3.508 1 92 188 SER A O 1
ATOM 1495 N N . SER A 1 189 ? 15.906 -0.097 -4.262 1 94.88 189 SER A N 1
ATOM 1496 C CA . SER A 1 189 ? 15.852 -1.023 -5.391 1 94.88 189 SER A CA 1
ATOM 1497 C C . SER A 1 189 ? 16.891 -0.667 -6.449 1 94.88 189 SER A C 1
ATOM 1499 O O . SER A 1 189 ? 17.312 -1.524 -7.23 1 94.88 189 SER A O 1
ATOM 1501 N N . LYS A 1 190 ? 17.328 0.583 -6.594 1 96.38 190 LYS A N 1
ATOM 1502 C CA . LYS A 1 190 ? 18.359 1.043 -7.523 1 96.38 190 LYS A CA 1
ATOM 1503 C C . LYS A 1 190 ? 19.719 1.162 -6.832 1 96.38 190 LYS A C 1
ATOM 1505 O O . LYS A 1 190 ? 19.828 1.809 -5.789 1 96.38 190 LYS A O 1
ATOM 1510 N N . VAL A 1 191 ? 20.672 0.555 -7.367 1 97.5 191 VAL A N 1
ATOM 1511 C CA . VAL A 1 191 ? 22 0.597 -6.75 1 97.5 191 VAL A CA 1
ATOM 1512 C C . VAL A 1 191 ? 23.062 0.751 -7.828 1 97.5 191 VAL A C 1
ATOM 1514 O O . VAL A 1 191 ? 22.797 0.546 -9.016 1 97.5 191 VAL A O 1
ATOM 1517 N N . THR A 1 192 ? 24.266 1.168 -7.457 1 96.94 192 THR A N 1
ATOM 1518 C CA . THR A 1 192 ? 25.453 1.057 -8.289 1 96.94 192 THR A CA 1
ATOM 1519 C C . THR A 1 192 ? 26.234 -0.218 -7.961 1 96.94 192 THR A C 1
ATOM 1521 O O . THR A 1 192 ? 25.938 -0.88 -6.961 1 96.94 192 THR A O 1
ATOM 1524 N N . MET A 1 193 ? 27.203 -0.517 -8.789 1 96.44 193 MET A N 1
ATOM 1525 C CA . MET A 1 193 ? 28.062 -1.673 -8.531 1 96.44 193 MET A CA 1
ATOM 1526 C C . MET A 1 193 ? 28.75 -1.545 -7.18 1 96.44 193 MET A C 1
ATOM 1528 O O . MET A 1 193 ? 28.828 -2.512 -6.418 1 96.44 193 MET A O 1
ATOM 1532 N N . GLU A 1 194 ? 29.188 -0.386 -6.859 1 94.56 194 GLU A N 1
ATOM 1533 C CA . GLU A 1 194 ? 29.875 -0.125 -5.598 1 94.56 194 GLU A CA 1
ATOM 1534 C C . GLU A 1 194 ? 28.938 -0.318 -4.41 1 94.56 194 GLU A C 1
ATOM 1536 O O . GLU A 1 194 ? 29.312 -0.933 -3.408 1 94.56 194 GLU A O 1
ATOM 1541 N N . GLU A 1 195 ? 27.781 0.181 -4.543 1 94.94 195 GLU A N 1
ATOM 1542 C CA . GLU A 1 195 ? 26.797 0.033 -3.477 1 94.94 195 GLU A CA 1
ATOM 1543 C C . GLU A 1 195 ? 26.438 -1.434 -3.26 1 94.94 195 GLU A C 1
ATOM 1545 O O . GLU A 1 195 ? 26.25 -1.873 -2.121 1 94.94 195 GLU A O 1
ATOM 1550 N N . LEU A 1 196 ? 26.266 -2.148 -4.348 1 96.38 196 LEU A N 1
ATOM 1551 C CA . LEU A 1 196 ? 25.969 -3.574 -4.25 1 96.38 196 LEU A CA 1
ATOM 1552 C C . LEU A 1 196 ? 27.109 -4.312 -3.537 1 96.38 196 LEU A C 1
ATOM 1554 O O . LEU A 1 196 ? 26.844 -5.203 -2.723 1 96.38 196 LEU A O 1
ATOM 1558 N N . HIS A 1 197 ? 28.359 -3.912 -3.857 1 95.12 197 HIS A N 1
ATOM 1559 C CA . HIS A 1 197 ? 29.516 -4.496 -3.188 1 95.12 197 HIS A CA 1
ATOM 1560 C C . HIS A 1 197 ? 29.469 -4.242 -1.686 1 95.12 197 HIS A C 1
ATOM 1562 O O . HIS A 1 197 ? 29.766 -5.137 -0.89 1 95.12 197 HIS A O 1
ATOM 1568 N N . ASN A 1 198 ? 29.078 -3.057 -1.331 1 92.88 198 ASN A N 1
ATOM 1569 C CA . ASN A 1 198 ? 28.969 -2.705 0.081 1 92.88 198 ASN A CA 1
ATOM 1570 C C . ASN A 1 198 ? 27.875 -3.508 0.776 1 92.88 198 ASN A C 1
ATOM 1572 O O . ASN A 1 198 ? 27.984 -3.82 1.963 1 92.88 198 ASN A O 1
ATOM 1576 N N . ILE A 1 199 ? 26.844 -3.85 0.066 1 94.25 199 ILE A N 1
ATOM 1577 C CA . ILE A 1 199 ? 25.703 -4.594 0.604 1 94.25 199 ILE A CA 1
ATOM 1578 C C . ILE A 1 199 ? 26.109 -6.055 0.81 1 94.25 199 ILE A C 1
ATOM 1580 O O . ILE A 1 199 ? 25.906 -6.609 1.893 1 94.25 199 ILE A O 1
ATOM 1584 N N . LEU A 1 200 ? 26.688 -6.691 -0.178 1 94.69 200 LEU A N 1
ATOM 1585 C CA . LEU A 1 200 ? 26.906 -8.133 -0.191 1 94.69 200 LEU A CA 1
ATOM 1586 C C . LEU A 1 200 ? 28.219 -8.5 0.477 1 94.69 200 LEU A C 1
ATOM 1588 O O . LEU A 1 200 ? 28.359 -9.578 1.058 1 94.69 200 LEU A O 1
ATOM 1592 N N . GLY A 1 201 ? 29.203 -7.59 0.363 1 91.62 201 GLY A N 1
ATOM 1593 C CA . GLY A 1 201 ? 30.531 -7.867 0.898 1 91.62 201 GLY A CA 1
ATOM 1594 C C . GLY A 1 201 ? 31.312 -8.867 0.066 1 91.62 201 GLY A C 1
ATOM 1595 O O . GLY A 1 201 ? 31.109 -8.977 -1.145 1 91.62 201 GLY A O 1
ATOM 1596 N N . GLU A 1 202 ? 32.188 -9.57 0.713 1 85.81 202 GLU A N 1
ATOM 1597 C CA . GLU A 1 202 ? 33.094 -10.484 0.017 1 85.81 202 GLU A CA 1
ATOM 1598 C C . GLU A 1 202 ? 32.438 -11.828 -0.256 1 85.81 202 GLU A C 1
ATOM 1600 O O . GLU A 1 202 ? 32.781 -12.508 -1.225 1 85.81 202 GLU A O 1
ATOM 1605 N N . GLU A 1 203 ? 31.5 -12.156 0.592 1 84.44 203 GLU A N 1
ATOM 1606 C CA . GLU A 1 203 ? 30.797 -13.414 0.368 1 84.44 203 GLU A CA 1
ATOM 1607 C C . GLU A 1 203 ? 29.625 -13.227 -0.594 1 84.44 203 GLU A C 1
ATOM 1609 O O . GLU A 1 203 ? 28.5 -12.977 -0.166 1 84.44 203 GLU A O 1
ATOM 1614 N N . PHE A 1 204 ? 29.891 -13.383 -1.752 1 83.12 204 PHE A N 1
ATOM 1615 C CA . PHE A 1 204 ? 28.938 -13.18 -2.836 1 83.12 204 PHE A CA 1
ATOM 1616 C C . PHE A 1 204 ? 28 -14.383 -2.967 1 83.12 204 PHE A C 1
ATOM 1618 O O . PHE A 1 204 ? 28.453 -15.5 -3.217 1 83.12 204 PHE A O 1
ATOM 1625 N N . PRO A 1 205 ? 26.703 -14.195 -2.734 1 88.38 205 PRO A N 1
ATOM 1626 C CA . PRO A 1 205 ? 25.75 -15.297 -2.934 1 88.38 205 PRO A CA 1
ATOM 1627 C C . PRO A 1 205 ? 25.469 -15.562 -4.41 1 88.38 205 PRO A C 1
ATOM 1629 O O . PRO A 1 205 ? 25.844 -14.773 -5.27 1 88.38 205 PRO A O 1
ATOM 1632 N N . GLU A 1 206 ? 24.891 -16.766 -4.672 1 94.56 206 GLU A N 1
ATOM 1633 C CA . GLU A 1 206 ? 24.438 -16.984 -6.043 1 94.56 206 GLU A CA 1
ATOM 1634 C C . GLU A 1 206 ? 23.328 -16 -6.43 1 94.56 206 GLU A C 1
ATOM 1636 O O . GLU A 1 206 ? 22.344 -15.867 -5.711 1 94.56 206 GLU A O 1
ATOM 1641 N N . LEU A 1 207 ? 23.531 -15.266 -7.449 1 97.31 207 LEU A N 1
ATOM 1642 C CA . LEU A 1 207 ? 22.562 -14.328 -7.992 1 97.31 207 LEU A CA 1
ATOM 1643 C C . LEU A 1 207 ? 22.375 -14.547 -9.492 1 97.31 207 LEU A C 1
ATOM 1645 O O . LEU A 1 207 ? 23.172 -15.242 -10.125 1 97.31 207 LEU A O 1
ATOM 1649 N N . LEU A 1 208 ? 21.312 -14.117 -9.93 1 98.06 208 LEU A N 1
ATOM 1650 C CA . LEU A 1 208 ? 21.094 -13.953 -11.359 1 98.06 208 LEU A CA 1
ATOM 1651 C C . LEU A 1 208 ? 21.328 -12.508 -11.781 1 98.06 208 LEU A C 1
ATOM 1653 O O . LEU A 1 208 ? 20.75 -11.586 -11.203 1 98.06 208 LEU A O 1
ATOM 1657 N N . ALA A 1 209 ? 22.25 -12.266 -12.688 1 98.44 209 ALA A N 1
ATOM 1658 C CA . ALA A 1 209 ? 22.344 -11.008 -13.422 1 98.44 209 ALA A CA 1
ATOM 1659 C C . ALA A 1 209 ? 21.547 -11.055 -14.719 1 98.44 209 ALA A C 1
ATOM 1661 O O . ALA A 1 209 ? 21.781 -11.93 -15.555 1 98.44 209 ALA A O 1
ATOM 1662 N N . MET A 1 210 ? 20.609 -10.156 -14.867 1 98.44 210 MET A N 1
ATOM 1663 C CA . MET A 1 210 ? 19.672 -10.242 -15.977 1 98.44 210 MET A CA 1
ATOM 1664 C C . MET A 1 210 ? 19.562 -8.906 -16.703 1 98.44 210 MET A C 1
ATOM 1666 O O . MET A 1 210 ? 19.734 -7.852 -16.109 1 98.44 210 MET A O 1
ATOM 1670 N N . GLU A 1 211 ? 19.25 -8.977 -17.984 1 98.19 211 GLU A N 1
ATOM 1671 C CA . GLU A 1 211 ? 19 -7.746 -18.734 1 98.19 211 GLU A CA 1
ATOM 1672 C C . GLU A 1 211 ? 17.828 -6.969 -18.156 1 98.19 211 GLU A C 1
ATOM 1674 O O . GLU A 1 211 ? 16.859 -7.562 -17.672 1 98.19 211 GLU A O 1
ATOM 1679 N N . TYR A 1 212 ? 17.953 -5.676 -18.188 1 98.25 212 TYR A N 1
ATOM 1680 C CA . TYR A 1 212 ? 16.875 -4.793 -17.766 1 98.25 212 TYR A CA 1
ATOM 1681 C C . TYR A 1 212 ? 15.805 -4.691 -18.844 1 98.25 212 TYR A C 1
ATOM 1683 O O . TYR A 1 212 ? 16.109 -4.473 -20.031 1 98.25 212 TYR A O 1
ATOM 1691 N N . LEU A 1 213 ? 14.555 -4.895 -18.547 1 98.5 213 LEU A N 1
ATOM 1692 C CA . LEU A 1 213 ? 13.414 -4.773 -19.438 1 98.5 213 LEU A CA 1
ATOM 1693 C C . LEU A 1 213 ? 12.625 -3.496 -19.156 1 98.5 213 LEU A C 1
ATOM 1695 O O . LEU A 1 213 ? 11.953 -3.396 -18.125 1 98.5 213 LEU A O 1
ATOM 1699 N N . PRO A 1 214 ? 12.609 -2.518 -20.047 1 97.44 214 PRO A N 1
ATOM 1700 C CA . PRO A 1 214 ? 12.094 -1.184 -19.734 1 97.44 214 PRO A CA 1
ATOM 1701 C C . PRO A 1 214 ? 10.594 -1.051 -20.016 1 97.44 214 PRO A C 1
ATOM 1703 O O . PRO A 1 214 ? 9.984 -0.047 -19.641 1 97.44 214 PRO A O 1
ATOM 1706 N N . GLY A 1 215 ? 10.047 -2.014 -20.688 1 97.75 215 GLY A N 1
ATOM 1707 C CA . GLY A 1 215 ? 8.688 -1.854 -21.172 1 97.75 215 GLY A CA 1
ATOM 1708 C C . GLY A 1 215 ? 7.633 -2.211 -20.141 1 97.75 215 GLY A C 1
ATOM 1709 O O . GLY A 1 215 ? 7.898 -2.172 -18.938 1 97.75 215 GLY A O 1
ATOM 1710 N N . ARG A 1 216 ? 6.398 -2.451 -20.609 1 97.56 216 ARG A N 1
ATOM 1711 C CA . ARG A 1 216 ? 5.254 -2.74 -19.766 1 97.56 216 ARG A CA 1
ATOM 1712 C C . ARG A 1 216 ? 5.43 -4.066 -19.031 1 97.56 216 ARG A C 1
ATOM 1714 O O . ARG A 1 216 ? 6.09 -4.977 -19.547 1 97.56 216 ARG A O 1
ATOM 1721 N N . GLU A 1 217 ? 4.844 -4.156 -17.859 1 98.44 217 GLU A N 1
ATOM 1722 C CA . GLU A 1 217 ? 4.836 -5.371 -17.047 1 98.44 217 GLU A CA 1
ATOM 1723 C C . GLU A 1 217 ? 3.457 -6.023 -17.047 1 98.44 217 GLU A C 1
ATOM 1725 O O . GLU A 1 217 ? 2.438 -5.332 -17.031 1 98.44 217 GLU A O 1
ATOM 1730 N N . TYR A 1 218 ? 3.43 -7.355 -17.078 1 98.69 218 TYR A N 1
ATOM 1731 C CA . TYR A 1 218 ? 2.186 -8.117 -17.109 1 98.69 218 TYR A CA 1
ATOM 1732 C C . TYR A 1 218 ? 2.193 -9.219 -16.062 1 98.69 218 TYR A C 1
ATOM 1734 O O . TYR A 1 218 ? 3.215 -9.883 -15.859 1 98.69 218 TYR A O 1
ATOM 1742 N N . SER A 1 219 ? 1.141 -9.359 -15.367 1 98.56 219 SER A N 1
ATOM 1743 C CA . SER A 1 219 ? 0.799 -10.609 -14.695 1 98.56 219 SER A CA 1
ATOM 1744 C C . SER A 1 219 ? -0.195 -11.422 -15.516 1 98.56 219 SER A C 1
ATOM 1746 O O . SER A 1 219 ? -1.141 -10.875 -16.078 1 98.56 219 SER A O 1
ATOM 1748 N N . VAL A 1 220 ? 0.033 -12.664 -15.633 1 98.88 220 VAL A N 1
ATOM 1749 C CA . VAL A 1 220 ? -0.856 -13.523 -16.406 1 98.88 220 VAL A CA 1
ATOM 1750 C C . VAL A 1 220 ? -1.477 -14.578 -15.492 1 98.88 220 VAL A C 1
ATOM 1752 O O . VAL A 1 220 ? -0.761 -15.367 -14.875 1 98.88 220 VAL A O 1
ATOM 1755 N N . ASP A 1 221 ? -2.797 -14.547 -15.383 1 98.88 221 ASP A N 1
ATOM 1756 C CA . ASP A 1 221 ? -3.523 -15.555 -14.617 1 98.88 221 ASP A CA 1
ATOM 1757 C C . ASP A 1 221 ? -3.771 -16.812 -15.453 1 98.88 221 ASP A C 1
ATOM 1759 O O . ASP A 1 221 ? -4.227 -16.719 -16.594 1 98.88 221 ASP A O 1
ATOM 1763 N N . VAL A 1 222 ? -3.459 -17.922 -14.906 1 98.81 222 VAL A N 1
ATOM 1764 C CA . VAL A 1 222 ? -3.67 -19.188 -15.609 1 98.81 222 VAL A CA 1
ATOM 1765 C C . VAL A 1 222 ? -4.496 -20.125 -14.734 1 98.81 222 VAL A C 1
ATOM 1767 O O . VAL A 1 222 ? -4.238 -20.266 -13.539 1 98.81 222 VAL A O 1
ATOM 1770 N N . LEU A 1 223 ? -5.531 -20.688 -15.266 1 98.88 223 LEU A N 1
ATOM 1771 C CA . LEU A 1 223 ? -6.238 -21.828 -14.688 1 98.88 223 LEU A CA 1
ATOM 1772 C C . LEU A 1 223 ? -5.941 -23.094 -15.469 1 98.88 223 LEU A C 1
ATOM 1774 O O . LEU A 1 223 ? -6.184 -23.156 -16.672 1 98.88 223 LEU A O 1
ATOM 1778 N N . SER A 1 224 ? -5.352 -24.031 -14.789 1 98.56 224 SER A N 1
ATOM 1779 C CA . SER A 1 224 ? -4.918 -25.219 -15.523 1 98.56 224 SER A CA 1
ATOM 1780 C C . SER A 1 224 ? -5.059 -26.469 -14.664 1 98.56 224 SER A C 1
ATOM 1782 O O . SER A 1 224 ? -5.164 -26.391 -13.438 1 98.56 224 SER A O 1
ATOM 1784 N N . SER A 1 225 ? -5.207 -27.578 -15.328 1 96.06 225 SER A N 1
ATOM 1785 C CA . SER A 1 225 ? -4.945 -28.922 -14.812 1 96.06 225 SER A CA 1
ATOM 1786 C C . SER A 1 225 ? -3.617 -29.469 -15.32 1 96.06 225 SER A C 1
ATOM 1788 O O . SER A 1 225 ? -2.914 -28.797 -16.078 1 96.06 225 SER A O 1
ATOM 1790 N N . VAL A 1 226 ? -3.193 -30.562 -14.859 1 85.5 226 VAL A N 1
ATOM 1791 C CA . VAL A 1 226 ? -1.866 -31.094 -15.148 1 85.5 226 VAL A CA 1
ATOM 1792 C C . VAL A 1 226 ? -1.636 -31.141 -16.656 1 85.5 226 VAL A C 1
ATOM 1794 O O . VAL A 1 226 ? -0.56 -30.766 -17.141 1 85.5 226 VAL A O 1
ATOM 1797 N N . ASP A 1 227 ? -2.674 -31.453 -17.516 1 89.94 227 ASP A N 1
ATOM 1798 C CA . ASP A 1 227 ? -2.404 -31.625 -18.938 1 89.94 227 ASP A CA 1
ATOM 1799 C C . ASP A 1 227 ? -3.264 -30.688 -19.781 1 89.94 227 ASP A C 1
ATOM 1801 O O . ASP A 1 227 ? -3.363 -30.859 -21 1 89.94 227 ASP A O 1
ATOM 1805 N N . ASN A 1 228 ? -3.842 -29.734 -19.141 1 96.56 228 ASN A N 1
ATOM 1806 C CA . ASN A 1 228 ? -4.754 -28.859 -19.875 1 96.56 228 ASN A CA 1
ATOM 1807 C C . ASN A 1 228 ? -4.773 -27.453 -19.281 1 96.56 228 ASN A C 1
ATOM 1809 O O . ASN A 1 228 ? -4.828 -27.281 -18.062 1 96.56 228 ASN A O 1
ATOM 1813 N N . VAL A 1 229 ? -4.656 -26.469 -20.172 1 98.19 229 VAL A N 1
ATOM 1814 C CA . VAL A 1 229 ? -4.84 -25.078 -19.781 1 98.19 229 VAL A CA 1
ATOM 1815 C C . VAL A 1 229 ? -6.258 -24.625 -20.109 1 98.19 229 VAL A C 1
ATOM 1817 O O . VAL A 1 229 ? -6.664 -24.656 -21.281 1 98.19 229 VAL A O 1
ATOM 1820 N N . HIS A 1 230 ? -6.992 -24.219 -19.141 1 98.31 230 HIS A N 1
ATOM 1821 C CA . HIS A 1 230 ? -8.406 -23.906 -19.328 1 98.31 230 HIS A CA 1
ATOM 1822 C C . HIS A 1 230 ? -8.594 -22.438 -19.734 1 98.31 230 HIS A C 1
ATOM 1824 O O . HIS A 1 230 ? -9.484 -22.125 -20.531 1 98.31 230 HIS A O 1
ATOM 1830 N N . VAL A 1 231 ? -7.812 -21.562 -19.172 1 98.38 231 VAL A N 1
ATOM 1831 C CA . VAL A 1 231 ? -7.914 -20.156 -19.547 1 98.38 231 VAL A CA 1
ATOM 1832 C C . VAL A 1 231 ? -6.637 -19.422 -19.156 1 98.38 231 VAL A C 1
ATOM 1834 O O . VAL A 1 231 ? -5.965 -19.812 -18.188 1 98.38 231 VAL A O 1
ATOM 1837 N N . VAL A 1 232 ? -6.234 -18.469 -19.922 1 98.81 232 VAL A N 1
ATOM 1838 C CA . VAL A 1 232 ? -5.102 -17.578 -19.688 1 98.81 232 VAL A CA 1
ATOM 1839 C C . VAL A 1 232 ? -5.551 -16.125 -19.812 1 98.81 232 VAL A C 1
ATOM 1841 O O . VAL A 1 232 ? -6.137 -15.742 -20.828 1 98.81 232 VAL A O 1
ATOM 1844 N N . VAL A 1 233 ? -5.297 -15.297 -18.812 1 98.88 233 VAL A N 1
ATOM 1845 C CA . VAL A 1 233 ? -5.77 -13.914 -18.797 1 98.88 233 VAL A CA 1
ATOM 1846 C C . VAL A 1 233 ? -4.602 -12.969 -18.516 1 98.88 233 VAL A C 1
ATOM 1848 O O . VAL A 1 233 ? -4.246 -12.758 -17.344 1 98.88 233 VAL A O 1
ATOM 1851 N N . PRO A 1 234 ? -4.035 -12.352 -19.547 1 98.88 234 PRO A N 1
ATOM 1852 C CA . PRO A 1 234 ? -3.016 -11.32 -19.328 1 98.88 234 PRO A CA 1
ATOM 1853 C C . PRO A 1 234 ? -3.592 -10.047 -18.719 1 98.88 234 PRO A C 1
ATOM 1855 O O . PRO A 1 234 ? -4.621 -9.547 -19.188 1 98.88 234 PRO A O 1
ATOM 1858 N N . ARG A 1 235 ? -2.973 -9.586 -17.641 1 98.69 235 ARG A N 1
ATOM 1859 C CA . ARG A 1 235 ? -3.311 -8.32 -17 1 98.69 235 ARG A CA 1
ATOM 1860 C C . ARG A 1 235 ? -2.123 -7.367 -17.016 1 98.69 235 ARG A C 1
ATOM 1862 O O . ARG A 1 235 ? -1.074 -7.66 -16.438 1 98.69 235 ARG A O 1
ATOM 1869 N N . ARG A 1 236 ? -2.295 -6.246 -17.656 1 98.75 236 ARG A N 1
ATOM 1870 C CA . ARG A 1 236 ? -1.264 -5.215 -17.625 1 98.75 236 ARG A CA 1
ATOM 1871 C C . ARG A 1 236 ? -1.204 -4.555 -16.25 1 98.75 236 ARG A C 1
ATOM 1873 O O . ARG A 1 236 ? -2.24 -4.242 -15.656 1 98.75 236 ARG A O 1
ATOM 1880 N N . ARG A 1 237 ? -0.033 -4.469 -15.688 1 98.19 237 ARG A N 1
ATOM 1881 C CA . ARG A 1 237 ? 0.169 -3.801 -14.406 1 98.19 237 ARG A CA 1
ATOM 1882 C C . ARG A 1 237 ? 0.399 -2.307 -14.594 1 98.19 237 ARG A C 1
ATOM 1884 O O . ARG A 1 237 ? 1.538 -1.837 -14.555 1 98.19 237 ARG A O 1
ATOM 1891 N N . ASP A 1 238 ? -0.671 -1.515 -14.711 1 97.69 238 ASP A N 1
ATOM 1892 C CA . ASP A 1 238 ? -0.643 -0.111 -15.117 1 97.69 238 ASP A CA 1
ATOM 1893 C C . ASP A 1 238 ? 0.011 0.754 -14.039 1 97.69 238 ASP A C 1
ATOM 1895 O O . ASP A 1 238 ? 0.784 1.662 -14.352 1 97.69 238 ASP A O 1
ATOM 1899 N N . THR A 1 239 ? -0.366 0.595 -12.836 1 95.31 239 THR A N 1
ATOM 1900 C CA . THR A 1 239 ? 0.212 1.3 -11.695 1 95.31 239 THR A CA 1
ATOM 1901 C C . THR A 1 239 ? 0.62 0.317 -10.602 1 95.31 239 THR A C 1
ATOM 1903 O O . THR A 1 239 ? -0.194 -0.491 -10.148 1 95.31 239 THR A O 1
ATOM 1906 N N . ILE A 1 240 ? 1.877 0.38 -10.273 1 91.75 240 ILE A N 1
ATOM 1907 C CA . ILE A 1 240 ? 2.436 -0.505 -9.258 1 91.75 240 ILE A CA 1
ATOM 1908 C C . ILE A 1 240 ? 2.895 0.315 -8.055 1 91.75 240 ILE A C 1
ATOM 1910 O O . ILE A 1 240 ? 3.523 1.363 -8.219 1 91.75 240 ILE A O 1
ATOM 1914 N N . ARG A 1 241 ? 2.473 -0.08 -6.852 1 85.25 241 ARG A N 1
ATOM 1915 C CA . ARG A 1 241 ? 2.951 0.501 -5.602 1 85.25 241 ARG A CA 1
ATOM 1916 C C . ARG A 1 241 ? 3.59 -0.561 -4.711 1 85.25 241 ARG A C 1
ATOM 1918 O O . ARG A 1 241 ? 2.9 -1.443 -4.195 1 85.25 241 ARG A O 1
ATOM 1925 N N . THR A 1 242 ? 4.906 -0.437 -4.48 1 79.75 242 THR A N 1
ATOM 1926 C CA . THR A 1 242 ? 5.656 -1.377 -3.656 1 79.75 242 THR A CA 1
ATOM 1927 C C . THR A 1 242 ? 5.402 -2.812 -4.105 1 79.75 242 THR A C 1
ATOM 1929 O O . THR A 1 242 ? 5.094 -3.68 -3.287 1 79.75 242 THR A O 1
ATOM 1932 N N . GLY A 1 243 ? 5.348 -2.984 -5.324 1 84.5 243 GLY A N 1
ATOM 1933 C CA . GLY A 1 243 ? 5.25 -4.316 -5.902 1 84.5 243 GLY A CA 1
ATOM 1934 C C . GLY A 1 243 ? 3.818 -4.785 -6.082 1 84.5 243 GLY A C 1
ATOM 1935 O O . GLY A 1 243 ? 3.578 -5.883 -6.59 1 84.5 243 GLY A O 1
ATOM 1936 N N . ILE A 1 244 ? 2.873 -3.961 -5.688 1 87.69 244 ILE A N 1
ATOM 1937 C CA . ILE A 1 244 ? 1.464 -4.332 -5.746 1 87.69 244 ILE A CA 1
ATOM 1938 C C . ILE A 1 244 ? 0.769 -3.551 -6.855 1 87.69 244 ILE A C 1
ATOM 1940 O O . ILE A 1 244 ? 0.968 -2.34 -6.992 1 87.69 244 ILE A O 1
ATOM 1944 N N . THR A 1 245 ? 0.009 -4.238 -7.656 1 94.25 245 THR A N 1
ATOM 1945 C CA . THR A 1 245 ? -0.762 -3.58 -8.703 1 94.25 245 THR A CA 1
ATOM 1946 C C . THR A 1 245 ? -1.943 -2.818 -8.109 1 94.25 245 THR A C 1
ATOM 1948 O O . THR A 1 245 ? -2.814 -3.412 -7.473 1 94.25 245 THR A O 1
ATOM 1951 N N . PHE A 1 246 ? -1.995 -1.523 -8.414 1 95.5 246 PHE A N 1
ATOM 1952 C CA . PHE A 1 246 ? -3.105 -0.709 -7.93 1 95.5 246 PHE A CA 1
ATOM 1953 C C . PHE A 1 246 ? -4.059 -0.364 -9.062 1 95.5 246 PHE A C 1
ATOM 1955 O O . PHE A 1 246 ? -5.223 -0.032 -8.828 1 95.5 246 PHE A O 1
ATOM 1962 N N . VAL A 1 247 ? -3.52 -0.384 -10.266 1 97.44 247 VAL A N 1
ATOM 1963 C CA . VAL A 1 247 ? -4.344 -0.281 -11.461 1 97.44 247 VAL A CA 1
ATOM 1964 C C . VAL A 1 247 ? -3.92 -1.344 -12.477 1 97.44 247 VAL A C 1
ATOM 1966 O O . VAL A 1 247 ? -2.734 -1.475 -12.789 1 97.44 247 VAL A O 1
ATOM 1969 N N . GLY A 1 248 ? -4.844 -2.113 -12.836 1 97.94 248 GLY A N 1
ATOM 1970 C CA . GLY A 1 248 ? -4.59 -3.146 -13.828 1 97.94 248 GLY A CA 1
ATOM 1971 C C . GLY A 1 248 ? -5.613 -3.162 -14.945 1 97.94 248 GLY A C 1
ATOM 1972 O O . GLY A 1 248 ? -6.734 -2.68 -14.781 1 97.94 248 GLY A O 1
ATOM 1973 N N . THR A 1 249 ? -5.203 -3.686 -16.078 1 98.5 249 THR A N 1
ATOM 1974 C CA . THR A 1 249 ? -6.062 -3.805 -17.25 1 98.5 249 THR A CA 1
ATOM 1975 C C . THR A 1 249 ? -5.926 -5.188 -17.875 1 98.5 249 THR A C 1
ATOM 1977 O O . THR A 1 249 ? -4.816 -5.637 -18.172 1 98.5 249 THR A O 1
ATOM 1980 N N . VAL A 1 250 ? -7.062 -5.867 -18.016 1 98.75 250 VAL A N 1
ATOM 1981 C CA . VAL A 1 250 ? -7.066 -7.105 -18.797 1 98.75 250 VAL A CA 1
ATOM 1982 C C . VAL A 1 250 ? -6.848 -6.797 -20.266 1 98.75 250 VAL A C 1
ATOM 1984 O O . VAL A 1 250 ? -7.598 -6.016 -20.859 1 98.75 250 VAL A O 1
ATOM 1987 N N . GLU A 1 251 ? -5.816 -7.371 -20.828 1 98.62 251 GLU A N 1
ATOM 1988 C CA . GLU A 1 251 ? -5.422 -7.047 -22.203 1 98.62 251 GLU A CA 1
ATOM 1989 C C . GLU A 1 251 ? -5.254 -8.312 -23.031 1 98.62 251 GLU A C 1
ATOM 1991 O O . GLU A 1 251 ? -4.598 -9.266 -22.609 1 98.62 251 GLU A O 1
ATOM 1996 N N . LYS A 1 252 ? -5.891 -8.328 -24.219 1 98.5 252 LYS A N 1
ATOM 1997 C CA . LYS A 1 252 ? -5.688 -9.461 -25.109 1 98.5 252 LYS A CA 1
ATOM 1998 C C . LYS A 1 252 ? -4.305 -9.414 -25.75 1 98.5 252 LYS A C 1
ATOM 2000 O O . LYS A 1 252 ? -4.027 -8.547 -26.578 1 98.5 252 LYS A O 1
ATOM 2005 N N . ARG A 1 253 ? -3.498 -10.258 -25.375 1 98.56 253 ARG A N 1
ATOM 2006 C CA . ARG A 1 253 ? -2.15 -10.453 -25.906 1 98.56 253 ARG A CA 1
ATOM 2007 C C . ARG A 1 253 ? -1.916 -11.914 -26.281 1 98.56 253 ARG A C 1
ATOM 2009 O O . ARG A 1 253 ? -1.57 -12.734 -25.422 1 98.56 253 ARG A O 1
ATOM 2016 N N . ASP A 1 254 ? -2.045 -12.172 -27.547 1 98.62 254 ASP A N 1
ATOM 2017 C CA . ASP A 1 254 ? -1.956 -13.555 -28.016 1 98.62 254 ASP A CA 1
ATOM 2018 C C . ASP A 1 254 ? -0.584 -14.148 -27.719 1 98.62 254 ASP A C 1
ATOM 2020 O O . ASP A 1 254 ? -0.472 -15.344 -27.422 1 98.62 254 ASP A O 1
ATOM 2024 N N . ASP A 1 255 ? 0.409 -13.352 -27.797 1 98.69 255 ASP A N 1
ATOM 2025 C CA . ASP A 1 255 ? 1.753 -13.836 -27.484 1 98.69 255 ASP A CA 1
ATOM 2026 C C . ASP A 1 255 ? 1.864 -14.258 -26.016 1 98.69 255 ASP A C 1
ATOM 2028 O O . ASP A 1 255 ? 2.33 -15.359 -25.719 1 98.69 255 ASP A O 1
ATOM 2032 N N . LEU A 1 256 ? 1.361 -13.438 -25.094 1 98.88 256 LEU A N 1
ATOM 2033 C CA . LEU A 1 256 ? 1.387 -13.773 -23.672 1 98.88 256 LEU A CA 1
ATOM 2034 C C . LEU A 1 256 ? 0.576 -15.031 -23.406 1 98.88 256 LEU A C 1
ATOM 2036 O O . LEU A 1 256 ? 0.977 -15.867 -22.578 1 98.88 256 LEU A O 1
ATOM 2040 N N . ILE A 1 257 ? -0.572 -15.133 -24.047 1 98.88 257 ILE A N 1
ATOM 2041 C CA . ILE A 1 257 ? -1.438 -16.281 -23.844 1 98.88 257 ILE A CA 1
ATOM 2042 C C . ILE A 1 257 ? -0.707 -17.562 -24.281 1 98.88 257 ILE A C 1
ATOM 2044 O O . ILE A 1 257 ? -0.626 -18.531 -23.531 1 98.88 257 ILE A O 1
ATOM 2048 N N . GLU A 1 258 ? -0.11 -17.516 -25.453 1 98.81 258 GLU A N 1
ATOM 2049 C CA . GLU A 1 258 ? 0.6 -18.672 -25.984 1 98.81 258 GLU A CA 1
ATOM 2050 C C . GLU A 1 258 ? 1.806 -19.031 -25.125 1 98.81 258 GLU A C 1
ATOM 2052 O O . GLU A 1 258 ? 2.004 -20.203 -24.781 1 98.81 258 GLU A O 1
ATOM 2057 N N . PHE A 1 259 ? 2.627 -18.016 -24.797 1 98.88 259 PHE A N 1
ATOM 2058 C CA . PHE A 1 259 ? 3.807 -18.234 -23.969 1 98.88 259 PHE A CA 1
ATOM 2059 C C . PHE A 1 259 ? 3.42 -18.844 -22.625 1 98.88 259 PHE A C 1
ATOM 2061 O O . PHE A 1 259 ? 4.07 -19.797 -22.156 1 98.88 259 PHE A O 1
ATOM 2068 N N . SER A 1 260 ? 2.34 -18.359 -22.016 1 98.88 260 SER A N 1
ATOM 2069 C CA . SER A 1 260 ? 1.902 -18.828 -20.703 1 98.88 260 SER A CA 1
ATOM 2070 C C . SER A 1 260 ? 1.4 -20.266 -20.781 1 98.88 260 SER A C 1
ATOM 2072 O O . SER A 1 260 ? 1.631 -21.062 -19.859 1 98.88 260 SER A O 1
ATOM 2074 N N . GLU A 1 261 ? 0.697 -20.594 -21.859 1 98.75 261 GLU A N 1
ATOM 2075 C CA . GLU A 1 261 ? 0.24 -21.969 -22.047 1 98.75 261 GLU A CA 1
ATOM 2076 C C . GLU A 1 261 ? 1.418 -22.938 -22.109 1 98.75 261 GLU A C 1
ATOM 2078 O O . GLU A 1 261 ? 1.427 -23.953 -21.422 1 98.75 261 GLU A O 1
ATOM 2083 N N . ARG A 1 262 ? 2.416 -22.609 -22.906 1 98.62 262 ARG A N 1
ATOM 2084 C CA . ARG A 1 262 ? 3.586 -23.469 -23.078 1 98.62 262 ARG A CA 1
ATOM 2085 C C . ARG A 1 262 ? 4.32 -23.656 -21.75 1 98.62 262 ARG A C 1
ATOM 2087 O O . ARG A 1 262 ? 4.664 -24.781 -21.391 1 98.62 262 ARG A O 1
ATOM 2094 N N . LEU A 1 263 ? 4.535 -22.531 -21 1 98.75 263 LEU A N 1
ATOM 2095 C CA . LEU A 1 263 ? 5.246 -22.609 -19.719 1 98.75 263 LEU A CA 1
ATOM 2096 C C . LEU A 1 263 ? 4.457 -23.422 -18.719 1 98.75 263 LEU A C 1
ATOM 2098 O O . LEU A 1 263 ? 5.023 -24.281 -18.031 1 98.75 263 LEU A O 1
ATOM 2102 N N . THR A 1 264 ? 3.143 -23.172 -18.672 1 98.69 264 THR A N 1
ATOM 2103 C CA . THR A 1 264 ? 2.271 -23.828 -17.703 1 98.69 264 THR A CA 1
ATOM 2104 C C . THR A 1 264 ? 2.281 -25.328 -17.906 1 98.69 264 THR A C 1
ATOM 2106 O O . THR A 1 264 ? 2.453 -26.094 -16.938 1 98.69 264 THR A O 1
ATOM 2109 N N . LEU A 1 265 ? 2.168 -25.766 -19.141 1 98.5 265 LEU A N 1
ATOM 2110 C CA . LEU A 1 265 ? 2.133 -27.188 -19.453 1 98.5 265 LEU A CA 1
ATOM 2111 C C . LEU A 1 265 ? 3.486 -27.828 -19.188 1 98.5 265 LEU A C 1
ATOM 2113 O O . LEU A 1 265 ? 3.557 -28.922 -18.609 1 98.5 265 LEU A O 1
ATOM 2117 N N . LYS A 1 266 ? 4.543 -27.172 -19.562 1 98.19 266 LYS A N 1
ATOM 2118 C CA . LYS A 1 266 ? 5.879 -27.734 -19.391 1 98.19 266 LYS A CA 1
ATOM 2119 C C . LYS A 1 266 ? 6.246 -27.859 -17.922 1 98.19 266 LYS A C 1
ATOM 2121 O O . LYS A 1 266 ? 6.867 -28.844 -17.516 1 98.19 266 LYS A O 1
ATOM 2126 N N . ILE A 1 267 ? 5.902 -26.891 -17.109 1 98.12 267 ILE A N 1
ATOM 2127 C CA . ILE A 1 267 ? 6.227 -26.875 -15.68 1 98.12 267 ILE A CA 1
ATOM 2128 C C . ILE A 1 267 ? 5.305 -27.844 -14.938 1 98.12 267 ILE A C 1
ATOM 2130 O O . ILE A 1 267 ? 5.691 -28.422 -13.922 1 98.12 267 ILE A O 1
ATOM 2134 N N . GLY A 1 268 ? 4.102 -28.047 -15.477 1 98.06 268 GLY A N 1
ATOM 2135 C CA . GLY A 1 268 ? 3.086 -28.844 -14.805 1 98.06 268 GLY A CA 1
ATOM 2136 C C . GLY A 1 268 ? 2.32 -28.062 -13.75 1 98.06 268 GLY A C 1
ATOM 2137 O O . GLY A 1 268 ? 2.027 -28.578 -12.672 1 98.06 268 GLY A O 1
ATOM 2138 N N . LEU A 1 269 ? 2.045 -26.781 -14.016 1 98.38 269 LEU A N 1
ATOM 2139 C CA . LEU A 1 269 ? 1.303 -25.953 -13.078 1 98.38 269 LEU A CA 1
ATOM 2140 C C . LEU A 1 269 ? -0.175 -26.328 -13.062 1 98.38 269 LEU A C 1
ATOM 2142 O O . LEU A 1 269 ? -0.754 -26.625 -14.117 1 98.38 269 LEU A O 1
ATOM 2146 N N . GLU A 1 270 ? -0.734 -26.344 -11.898 1 98.44 270 GLU A N 1
ATOM 2147 C CA . GLU A 1 270 ? -2.146 -26.672 -11.727 1 98.44 270 GLU A CA 1
ATOM 2148 C C . GLU A 1 270 ? -2.873 -25.578 -10.945 1 98.44 270 GLU A C 1
ATOM 2150 O O . GLU A 1 270 ? -2.252 -24.828 -10.188 1 98.44 270 GLU A O 1
ATOM 2155 N N . TYR A 1 271 ? -4.266 -25.562 -11.195 1 98.62 271 TYR A N 1
ATOM 2156 C CA . TYR A 1 271 ? -5.172 -24.656 -10.5 1 98.62 271 TYR A CA 1
ATOM 2157 C C . TYR A 1 271 ? -4.891 -23.203 -10.883 1 98.62 271 TYR A C 1
ATOM 2159 O O . TYR A 1 271 ? -4.672 -22.891 -12.055 1 98.62 271 TYR A O 1
ATOM 2167 N N . ALA A 1 272 ? -5.082 -22.203 -9.922 1 98.75 272 ALA A N 1
ATOM 2168 C CA . ALA A 1 272 ? -4.859 -20.797 -10.211 1 98.75 272 ALA A CA 1
ATOM 2169 C C . ALA A 1 272 ? -3.4 -20.406 -9.969 1 98.75 272 ALA A C 1
ATOM 2171 O O . ALA A 1 272 ? -2.9 -20.516 -8.844 1 98.75 272 ALA A O 1
ATOM 2172 N N . THR A 1 273 ? -2.732 -20 -10.984 1 98.56 273 THR A N 1
ATOM 2173 C CA . THR A 1 273 ? -1.328 -19.625 -10.883 1 98.56 273 THR A CA 1
ATOM 2174 C C . THR A 1 273 ? -1.056 -18.344 -11.68 1 98.56 273 THR A C 1
ATOM 2176 O O . THR A 1 273 ? -1.909 -17.891 -12.445 1 98.56 273 THR A O 1
ATOM 2179 N N . GLY A 1 274 ? 0.078 -17.75 -11.406 1 98.12 274 GLY A N 1
ATOM 2180 C CA . GLY A 1 274 ? 0.456 -16.531 -12.094 1 98.12 274 GLY A CA 1
ATOM 2181 C C . GLY A 1 274 ? 1.835 -16.594 -12.719 1 98.12 274 GLY A C 1
ATOM 2182 O O . GLY A 1 274 ? 2.754 -17.188 -12.148 1 98.12 274 GLY A O 1
ATOM 2183 N N . LEU A 1 275 ? 1.94 -16.016 -13.875 1 98.69 275 LEU A N 1
ATOM 2184 C CA . LEU A 1 275 ? 3.217 -15.758 -14.531 1 98.69 275 LEU A CA 1
ATOM 2185 C C . LEU A 1 275 ? 3.428 -14.258 -14.727 1 98.69 275 LEU A C 1
ATOM 2187 O O . LEU A 1 275 ? 2.463 -13.508 -14.898 1 98.69 275 LEU A O 1
ATOM 2191 N N . GLN A 1 276 ? 4.625 -13.883 -14.648 1 98.44 276 GLN A N 1
ATOM 2192 C CA . GLN A 1 276 ? 4.93 -12.469 -14.812 1 98.44 276 GLN A CA 1
ATOM 2193 C C . GLN A 1 276 ? 5.867 -12.242 -15.992 1 98.44 276 GLN A C 1
ATOM 2195 O O . GLN A 1 276 ? 6.828 -12.984 -16.188 1 98.44 276 GLN A O 1
ATOM 2200 N N . PHE A 1 277 ? 5.52 -11.258 -16.766 1 98.81 277 PHE A N 1
ATOM 2201 C CA . PHE A 1 277 ? 6.289 -10.883 -17.938 1 98.81 277 PHE A CA 1
ATOM 2202 C C . PHE A 1 277 ? 6.59 -9.383 -17.922 1 98.81 277 PHE A C 1
ATOM 2204 O O . PHE A 1 277 ? 5.863 -8.602 -17.312 1 98.81 277 PHE A O 1
ATOM 2211 N N . LYS A 1 278 ? 7.602 -9.039 -18.562 1 98.69 278 LYS A N 1
ATOM 2212 C CA . LYS A 1 278 ? 7.941 -7.641 -18.797 1 98.69 278 LYS A CA 1
ATOM 2213 C C . LYS A 1 278 ? 8.5 -7.438 -20.203 1 98.69 278 LYS A C 1
ATOM 2215 O O . LYS A 1 278 ? 9.312 -8.234 -20.672 1 98.69 278 LYS A O 1
ATOM 2220 N N . GLU A 1 279 ? 8.078 -6.363 -20.859 1 98.75 279 GLU A N 1
ATOM 2221 C CA . GLU A 1 279 ? 8.438 -6.117 -22.25 1 98.75 279 GLU A CA 1
ATOM 2222 C C . GLU A 1 279 ? 9.844 -5.531 -22.359 1 98.75 279 GLU A C 1
ATOM 2224 O O . GLU A 1 279 ? 10.242 -4.703 -21.547 1 98.75 279 GLU A O 1
ATOM 2229 N N . ASP A 1 280 ? 10.539 -5.957 -23.391 1 98.12 280 ASP A N 1
ATOM 2230 C CA . ASP A 1 280 ? 11.766 -5.254 -23.75 1 98.12 280 ASP A CA 1
ATOM 2231 C C . ASP A 1 280 ? 11.461 -3.988 -24.547 1 98.12 280 ASP A C 1
ATOM 2233 O O . ASP A 1 280 ? 10.312 -3.553 -24.625 1 98.12 280 ASP A O 1
ATOM 2237 N N . GLU A 1 281 ? 12.477 -3.334 -25.078 1 96.5 281 GLU A N 1
ATOM 2238 C CA . GLU A 1 281 ? 12.344 -2.064 -25.797 1 96.5 281 GLU A CA 1
ATOM 2239 C C . GLU A 1 281 ? 11.5 -2.217 -27.047 1 96.5 281 GLU A C 1
ATOM 2241 O O . GLU A 1 281 ? 10.867 -1.259 -27.5 1 96.5 281 GLU A O 1
ATOM 2246 N N . GLU A 1 282 ? 11.43 -3.432 -27.578 1 97.5 282 GLU A N 1
ATOM 2247 C CA . GLU A 1 282 ? 10.711 -3.682 -28.828 1 97.5 282 GLU A CA 1
ATOM 2248 C C . GLU A 1 282 ? 9.281 -4.148 -28.547 1 97.5 282 GLU A C 1
ATOM 2250 O O . GLU A 1 282 ? 8.539 -4.48 -29.469 1 97.5 282 GLU A O 1
ATOM 2255 N N . GLY A 1 283 ? 8.914 -4.289 -27.312 1 97.69 283 GLY A N 1
ATOM 2256 C CA . GLY A 1 283 ? 7.559 -4.676 -26.953 1 97.69 283 GLY A CA 1
ATOM 2257 C C . GLY A 1 283 ? 7.371 -6.18 -26.844 1 97.69 283 GLY A C 1
ATOM 2258 O O . GLY A 1 283 ? 6.242 -6.668 -26.75 1 97.69 283 GLY A O 1
ATOM 2259 N N . ILE A 1 284 ? 8.438 -6.902 -26.875 1 98.12 284 ILE A N 1
ATOM 2260 C CA . ILE A 1 284 ? 8.375 -8.352 -26.734 1 98.12 284 ILE A CA 1
ATOM 2261 C C . ILE A 1 284 ? 8.352 -8.727 -25.266 1 98.12 284 ILE A C 1
ATOM 2263 O O . ILE A 1 284 ? 9.297 -8.43 -24.516 1 98.12 284 ILE A O 1
ATOM 2267 N N . PRO A 1 285 ? 7.301 -9.398 -24.797 1 98.69 285 PRO A N 1
ATOM 2268 C CA . PRO A 1 285 ? 7.254 -9.781 -23.391 1 98.69 285 PRO A CA 1
ATOM 2269 C C . PRO A 1 285 ? 8.164 -10.969 -23.078 1 98.69 285 PRO A C 1
ATOM 2271 O O . PRO A 1 285 ? 8.172 -11.961 -23.812 1 98.69 285 PRO A O 1
ATOM 2274 N N . LYS A 1 286 ? 8.945 -10.844 -22.062 1 98.88 286 LYS A N 1
ATOM 2275 C CA . LYS A 1 286 ? 9.828 -11.891 -21.562 1 98.88 286 LYS A CA 1
ATOM 2276 C C . LYS A 1 286 ? 9.438 -12.32 -20.156 1 98.88 286 LYS A C 1
ATOM 2278 O O . LYS A 1 286 ? 9.078 -11.484 -19.328 1 98.88 286 LYS A O 1
ATOM 2283 N N . VAL A 1 287 ? 9.422 -13.648 -19.906 1 98.81 287 VAL A N 1
ATOM 2284 C CA . VAL A 1 287 ? 9.016 -14.148 -18.594 1 98.81 287 VAL A CA 1
ATOM 2285 C C . VAL A 1 287 ? 10.062 -13.773 -17.547 1 98.81 287 VAL A C 1
ATOM 2287 O O . VAL A 1 287 ? 11.266 -13.875 -17.797 1 98.81 287 VAL A O 1
ATOM 2290 N N . ILE A 1 288 ? 9.617 -13.297 -16.375 1 97.75 288 ILE A N 1
ATOM 2291 C CA . ILE A 1 288 ? 10.609 -12.867 -15.391 1 97.75 288 ILE A CA 1
ATOM 2292 C C . ILE A 1 288 ? 10.398 -13.633 -14.086 1 97.75 288 ILE A C 1
ATOM 2294 O O . ILE A 1 288 ? 11.328 -13.773 -13.289 1 97.75 288 ILE A O 1
ATOM 2298 N N . GLU A 1 289 ? 9.211 -14.094 -13.859 1 96.56 289 GLU A N 1
ATOM 2299 C CA . GLU A 1 289 ? 8.938 -14.852 -12.641 1 96.56 289 GLU A CA 1
ATOM 2300 C C . GLU A 1 289 ? 7.602 -15.578 -12.727 1 96.56 289 GLU A C 1
ATOM 2302 O O . GLU A 1 289 ? 6.816 -15.328 -13.641 1 96.56 289 GLU A O 1
ATOM 2307 N N . SER A 1 290 ? 7.477 -16.547 -11.883 1 97.5 290 SER A N 1
ATOM 2308 C CA . SER A 1 290 ? 6.215 -17.266 -11.711 1 97.5 290 SER A CA 1
ATOM 2309 C C . SER A 1 290 ? 5.754 -17.234 -10.258 1 97.5 290 SER A C 1
ATOM 2311 O O . SER A 1 290 ? 6.574 -17.125 -9.344 1 97.5 290 SER A O 1
ATOM 2313 N N . ASN A 1 291 ? 4.531 -17.188 -10.078 1 96.56 291 ASN A N 1
ATOM 2314 C CA . ASN A 1 291 ? 3.859 -17.312 -8.789 1 96.56 291 ASN A CA 1
ATOM 2315 C C . ASN A 1 291 ? 2.83 -18.438 -8.797 1 96.56 291 ASN A C 1
ATOM 2317 O O . ASN A 1 291 ? 1.651 -18.203 -9.07 1 96.56 291 ASN A O 1
ATOM 2321 N N . PRO A 1 292 ? 3.26 -19.594 -8.445 1 97.94 292 PRO A N 1
ATOM 2322 C CA . PRO A 1 292 ? 2.373 -20.766 -8.586 1 97.94 292 PRO A CA 1
ATOM 2323 C C . PRO A 1 292 ? 1.307 -20.812 -7.496 1 97.94 292 PRO A C 1
ATOM 2325 O O . PRO A 1 292 ? 1.11 -21.875 -6.875 1 97.94 292 PRO A O 1
ATOM 2328 N N . ARG A 1 293 ? 0.575 -19.75 -7.328 1 97.81 293 ARG A N 1
ATOM 2329 C CA . ARG A 1 293 ? -0.501 -19.578 -6.359 1 97.81 293 ARG A CA 1
ATOM 2330 C C . ARG A 1 293 ? -1.407 -18.422 -6.738 1 97.81 293 ARG A C 1
ATOM 2332 O O . ARG A 1 293 ? -1.139 -17.703 -7.707 1 97.81 293 ARG A O 1
ATOM 2339 N N . ILE A 1 294 ? -2.451 -18.266 -5.988 1 97.62 294 ILE A N 1
ATOM 2340 C CA . ILE A 1 294 ? -3.355 -17.141 -6.137 1 97.62 294 ILE A CA 1
ATOM 2341 C C . ILE A 1 294 ? -2.611 -15.836 -5.816 1 97.62 294 ILE A C 1
ATOM 2343 O O . ILE A 1 294 ? -1.842 -15.781 -4.855 1 97.62 294 ILE A O 1
ATOM 2347 N N . GLN A 1 295 ? -2.791 -14.891 -6.684 1 94.88 295 GLN A N 1
ATOM 2348 C CA . GLN A 1 295 ? -2.18 -13.578 -6.5 1 94.88 295 GLN A CA 1
ATOM 2349 C C . GLN A 1 295 ? -3.213 -12.547 -6.051 1 94.88 295 GLN A C 1
ATOM 2351 O O . GLN A 1 295 ? -4.406 -12.695 -6.332 1 94.88 295 GLN A O 1
ATOM 2356 N N . GLY A 1 296 ? -2.768 -11.555 -5.457 1 90.81 296 GLY A N 1
ATOM 2357 C CA . GLY A 1 296 ? -3.623 -10.547 -4.848 1 90.81 296 GLY A CA 1
ATOM 2358 C C . GLY A 1 296 ? -4.508 -9.836 -5.852 1 90.81 296 GLY A C 1
ATOM 2359 O O . GLY A 1 296 ? -5.613 -9.406 -5.516 1 90.81 296 GLY A O 1
ATOM 2360 N N . THR A 1 297 ? -4.074 -9.695 -7.09 1 95.19 297 THR A N 1
ATOM 2361 C CA . THR A 1 297 ? -4.812 -8.891 -8.062 1 95.19 297 THR A CA 1
ATOM 2362 C C . THR A 1 297 ? -5.562 -9.789 -9.039 1 95.19 297 THR A C 1
ATOM 2364 O O . THR A 1 297 ? -6.125 -9.305 -10.023 1 95.19 297 THR A O 1
ATOM 2367 N N . MET A 1 298 ? -5.617 -11.078 -8.742 1 97.56 298 MET A N 1
ATOM 2368 C CA . MET A 1 298 ? -6.297 -12.039 -9.602 1 97.56 298 MET A CA 1
ATOM 2369 C C . MET A 1 298 ? -7.793 -11.734 -9.68 1 97.56 298 MET A C 1
ATOM 2371 O O . MET A 1 298 ? -8.477 -12.188 -10.602 1 97.56 298 MET A O 1
ATOM 2375 N N . VAL A 1 299 ? -8.312 -11 -8.727 1 98 299 VAL A N 1
ATOM 2376 C CA . VAL A 1 299 ? -9.719 -10.609 -8.703 1 98 299 VAL A CA 1
ATOM 2377 C C . VAL A 1 299 ? -10.062 -9.836 -9.977 1 98 299 VAL A C 1
ATOM 2379 O O . VAL A 1 299 ? -11.211 -9.867 -10.43 1 98 299 VAL A O 1
ATOM 2382 N N . LEU A 1 300 ? -9.062 -9.18 -10.586 1 98.31 300 LEU A N 1
ATOM 2383 C CA . LEU A 1 300 ? -9.297 -8.469 -11.836 1 98.31 300 LEU A CA 1
ATOM 2384 C C . LEU A 1 300 ? -9.805 -9.422 -12.914 1 98.31 300 LEU A C 1
ATOM 2386 O O . LEU A 1 300 ? -10.688 -9.055 -13.703 1 98.31 300 LEU A O 1
ATOM 2390 N N . SER A 1 301 ? -9.258 -10.641 -12.93 1 98.44 301 SER A N 1
ATOM 2391 C CA . SER A 1 301 ? -9.773 -11.641 -13.859 1 98.44 301 SER A CA 1
ATOM 2392 C C . SER A 1 301 ? -11.234 -11.977 -13.555 1 98.44 301 SER A C 1
ATOM 2394 O O . SER A 1 301 ? -12.039 -12.148 -14.469 1 98.44 301 SER A O 1
ATOM 2396 N N . THR A 1 302 ? -11.578 -12.07 -12.258 1 98 302 THR A N 1
ATOM 2397 C CA . THR A 1 302 ? -12.961 -12.297 -11.867 1 98 302 THR A CA 1
ATOM 2398 C C . THR A 1 302 ? -13.859 -11.18 -12.398 1 98 302 THR A C 1
ATOM 2400 O O . THR A 1 302 ? -14.914 -11.453 -12.984 1 98 302 THR A O 1
ATOM 2403 N N . VAL A 1 303 ? -13.414 -9.953 -12.227 1 97.19 303 VAL A N 1
ATOM 2404 C CA . VAL A 1 303 ? -14.164 -8.781 -12.688 1 97.19 303 VAL A CA 1
ATOM 2405 C C . VAL A 1 303 ? -14.336 -8.836 -14.203 1 97.19 303 VAL A C 1
ATOM 2407 O O . VAL A 1 303 ? -15.367 -8.414 -14.734 1 97.19 303 VAL A O 1
ATOM 2410 N N . ALA A 1 304 ? -13.352 -9.414 -14.859 1 98 304 ALA A N 1
ATOM 2411 C CA . ALA A 1 304 ? -13.352 -9.492 -16.312 1 98 304 ALA A CA 1
ATOM 2412 C C . ALA A 1 304 ? -14.156 -10.695 -16.812 1 98 304 ALA A C 1
ATOM 2414 O O . ALA A 1 304 ? -14.156 -11 -18 1 98 304 ALA A O 1
ATOM 2415 N N . GLY A 1 305 ? -14.766 -11.422 -15.922 1 96.75 305 GLY A N 1
ATOM 2416 C CA . GLY A 1 305 ? -15.656 -12.508 -16.312 1 96.75 305 GLY A CA 1
ATOM 2417 C C . GLY A 1 305 ? -15.016 -13.875 -16.203 1 96.75 305 GLY A C 1
ATOM 2418 O O . GLY A 1 305 ? -15.633 -14.883 -16.562 1 96.75 305 GLY A O 1
ATOM 2419 N N . VAL A 1 306 ? -13.805 -13.93 -15.766 1 98.31 306 VAL A N 1
ATOM 2420 C CA . VAL A 1 306 ? -13.07 -15.195 -15.656 1 98.31 306 VAL A CA 1
ATOM 2421 C C . VAL A 1 306 ? -12.625 -15.406 -14.211 1 98.31 306 VAL A C 1
ATOM 2423 O O . VAL A 1 306 ? -11.516 -15.023 -13.836 1 98.31 306 VAL A O 1
ATOM 2426 N N . ASN A 1 307 ? -13.398 -16.094 -13.445 1 98.38 307 ASN A N 1
ATOM 2427 C CA . ASN A 1 307 ? -13.133 -16.359 -12.031 1 98.38 307 ASN A CA 1
ATOM 2428 C C . ASN A 1 307 ? -12.188 -17.547 -11.859 1 98.38 307 ASN A C 1
ATOM 2430 O O . ASN A 1 307 ? -12.617 -18.641 -11.492 1 98.38 307 ASN A O 1
ATOM 2434 N N . VAL A 1 308 ? -10.922 -17.281 -11.992 1 98.62 308 VAL A N 1
ATOM 2435 C CA . VAL A 1 308 ? -9.898 -18.312 -11.922 1 98.62 308 VAL A CA 1
ATOM 2436 C C . VAL A 1 308 ? -9.812 -18.859 -10.5 1 98.62 308 VAL A C 1
ATOM 2438 O O . VAL A 1 308 ? -9.492 -20.047 -10.305 1 98.62 308 VAL A O 1
ATOM 2441 N N . ILE A 1 309 ? -10.109 -18.047 -9.484 1 98.75 309 ILE A N 1
ATOM 2442 C CA . ILE A 1 309 ? -10.031 -18.469 -8.086 1 98.75 309 ILE A CA 1
ATOM 2443 C C . ILE A 1 309 ? -11.094 -19.531 -7.801 1 98.75 309 ILE A C 1
ATOM 2445 O O . ILE A 1 309 ? -10.781 -20.609 -7.297 1 98.75 309 ILE A O 1
ATOM 2449 N N . TYR A 1 310 ? -12.328 -19.219 -8.148 1 98.69 310 TYR A N 1
ATOM 2450 C CA . TYR A 1 310 ? -13.383 -20.219 -7.98 1 98.69 310 TYR A CA 1
ATOM 2451 C C . TYR A 1 310 ? -13.164 -21.406 -8.898 1 98.69 310 TYR A C 1
ATOM 2453 O O . TYR A 1 310 ? -13.461 -22.547 -8.539 1 98.69 310 TYR A O 1
ATOM 2461 N N . GLY A 1 311 ? -12.609 -21.156 -10.102 1 98.75 311 GLY A N 1
ATOM 2462 C CA . GLY A 1 311 ? -12.227 -22.25 -10.977 1 98.75 311 GLY A CA 1
ATOM 2463 C C . GLY A 1 311 ? -11.281 -23.234 -10.312 1 98.75 311 GLY A C 1
ATOM 2464 O O . GLY A 1 311 ? -11.391 -24.453 -10.516 1 98.75 311 GLY A O 1
ATOM 2465 N N . ALA A 1 312 ? -10.336 -22.734 -9.547 1 98.81 312 ALA A N 1
ATOM 2466 C CA . ALA A 1 312 ? -9.414 -23.609 -8.812 1 98.81 312 ALA A CA 1
ATOM 2467 C C . ALA A 1 312 ? -10.156 -24.5 -7.832 1 98.81 312 ALA A C 1
ATOM 2469 O O . ALA A 1 312 ? -9.805 -25.672 -7.656 1 98.81 312 ALA A O 1
ATOM 2470 N N . VAL A 1 313 ? -11.172 -23.922 -7.156 1 98.69 313 VAL A N 1
ATOM 2471 C CA . VAL A 1 313 ? -12 -24.703 -6.238 1 98.69 313 VAL A CA 1
ATOM 2472 C C . VAL A 1 313 ? -12.695 -25.828 -7 1 98.69 313 VAL A C 1
ATOM 2474 O O . VAL A 1 313 ? -12.672 -26.984 -6.566 1 98.69 313 VAL A O 1
ATOM 2477 N N . LYS A 1 314 ? -13.281 -25.484 -8.164 1 98.38 314 LYS A N 1
ATOM 2478 C CA . LYS A 1 314 ? -13.992 -26.453 -8.977 1 98.38 314 LYS A CA 1
ATOM 2479 C C . LYS A 1 314 ? -13.055 -27.578 -9.445 1 98.38 314 LYS A C 1
ATOM 2481 O O . LYS A 1 314 ? -13.391 -28.75 -9.352 1 98.38 314 LYS A O 1
ATOM 2486 N N . LEU A 1 315 ? -11.922 -27.203 -9.906 1 98.44 315 LEU A N 1
ATOM 2487 C CA . LEU A 1 315 ? -10.945 -28.188 -10.359 1 98.44 315 LEU A CA 1
ATOM 2488 C C . LEU A 1 315 ? -10.539 -29.109 -9.219 1 98.44 315 LEU A C 1
ATOM 2490 O O . LEU A 1 315 ? -10.422 -30.328 -9.406 1 98.44 315 LEU A O 1
ATOM 2494 N N . ALA A 1 316 ? -10.281 -28.516 -8.016 1 98.31 316 ALA A N 1
ATOM 2495 C CA . ALA A 1 316 ? -9.898 -29.312 -6.859 1 98.31 316 ALA A CA 1
ATOM 2496 C C . ALA A 1 316 ? -10.969 -30.344 -6.52 1 98.31 316 ALA A C 1
ATOM 2498 O O . ALA A 1 316 ? -10.656 -31.469 -6.125 1 98.31 316 ALA A O 1
ATOM 2499 N N . LEU A 1 317 ? -12.188 -29.984 -6.711 1 97.75 317 LEU A N 1
ATOM 2500 C CA . LEU A 1 317 ? -13.312 -30.844 -6.375 1 97.75 317 LEU A CA 1
ATOM 2501 C C . LEU A 1 317 ? -13.617 -31.828 -7.512 1 97.75 317 LEU A C 1
ATOM 2503 O O . LEU A 1 317 ? -14.508 -32.656 -7.395 1 97.75 317 LEU A O 1
ATOM 2507 N N . GLY A 1 318 ? -12.898 -31.688 -8.648 1 97 318 GLY A N 1
ATOM 2508 C CA . GLY A 1 318 ? -13.133 -32.531 -9.805 1 97 318 GLY A CA 1
ATOM 2509 C C . GLY A 1 318 ? -14.414 -32.188 -10.547 1 97 318 GLY A C 1
ATOM 2510 O O . GLY A 1 318 ? -15.047 -33.062 -11.148 1 97 318 GLY A O 1
ATOM 2511 N N . GLU A 1 319 ? -14.781 -30.969 -10.422 1 97.12 319 GLU A N 1
ATOM 2512 C CA . GLU A 1 319 ? -16.016 -30.531 -11.047 1 97.12 319 GLU A CA 1
ATOM 2513 C C . GLU A 1 319 ? -15.75 -29.797 -12.367 1 97.12 319 GLU A C 1
ATOM 2515 O O . GLU A 1 319 ? -14.625 -29.375 -12.625 1 97.12 319 GLU A O 1
ATOM 2520 N N . GLU A 1 320 ? -16.75 -29.688 -13.188 1 95.44 320 GLU A N 1
ATOM 2521 C CA . GLU A 1 320 ? -16.609 -29.094 -14.523 1 95.44 320 GLU A CA 1
ATOM 2522 C C . GLU A 1 320 ? -16.531 -27.578 -14.445 1 95.44 320 GLU A C 1
ATOM 2524 O O . GLU A 1 320 ? -17.125 -26.969 -13.555 1 95.44 320 GLU A O 1
ATOM 2529 N N . LEU A 1 321 ? -15.828 -27.047 -15.414 1 97.25 321 LEU A N 1
ATOM 2530 C CA . LEU A 1 321 ? -15.719 -25.594 -15.57 1 97.25 321 LEU A CA 1
ATOM 2531 C C . LEU A 1 321 ? -16.656 -25.094 -16.656 1 97.25 321 LEU A C 1
ATOM 2533 O O . LEU A 1 321 ? -17 -25.844 -17.578 1 97.25 321 LEU A O 1
ATOM 2537 N N . PRO A 1 322 ? -17.078 -23.891 -16.531 1 96 322 PRO A N 1
ATOM 2538 C CA . PRO A 1 322 ? -17.812 -23.312 -17.641 1 96 322 PRO A CA 1
ATOM 2539 C C . PRO A 1 322 ? -16.906 -22.891 -18.797 1 96 322 PRO A C 1
ATOM 2541 O O . PRO A 1 322 ? -15.68 -22.984 -18.688 1 96 322 PRO A O 1
ATOM 2544 N N . GLU A 1 323 ? -17.531 -22.516 -19.891 1 95.12 323 GLU A N 1
ATOM 2545 C CA . GLU A 1 323 ? -16.766 -21.812 -20.922 1 95.12 323 GLU A CA 1
ATOM 2546 C C . GLU A 1 323 ? -16.484 -20.375 -20.5 1 95.12 323 GLU A C 1
ATOM 2548 O O . GLU A 1 323 ? -17.406 -19.578 -20.297 1 95.12 323 GLU A O 1
ATOM 2553 N N . PHE A 1 324 ? -15.234 -20.047 -20.438 1 96.06 324 PHE A N 1
ATOM 2554 C CA . PHE A 1 324 ? -14.859 -18.719 -20.016 1 96.06 324 PHE A CA 1
ATOM 2555 C C . PHE A 1 324 ? -14.875 -17.75 -21.188 1 96.06 324 PHE A C 1
ATOM 2557 O O . PHE A 1 324 ? -14.469 -18.109 -22.297 1 96.06 324 PHE A O 1
ATOM 2564 N N . ARG A 1 325 ? -15.406 -16.625 -20.984 1 96.12 325 ARG A N 1
ATOM 2565 C CA . ARG A 1 325 ? -15.359 -15.516 -21.922 1 96.12 325 ARG A CA 1
ATOM 2566 C C . ARG A 1 325 ? -14.734 -14.281 -21.281 1 96.12 325 ARG A C 1
ATOM 2568 O O . ARG A 1 325 ? -15.336 -13.656 -20.406 1 96.12 325 ARG A O 1
ATOM 2575 N N . VAL A 1 326 ? -13.578 -13.969 -21.734 1 97.94 326 VAL A N 1
ATOM 2576 C CA . VAL A 1 326 ? -12.844 -12.852 -21.141 1 97.94 326 VAL A CA 1
ATOM 2577 C C . VAL A 1 326 ? -13.383 -11.531 -21.688 1 97.94 326 VAL A C 1
ATOM 2579 O O . VAL A 1 326 ? -13.555 -11.367 -22.891 1 97.94 326 VAL A O 1
ATOM 2582 N N . ARG A 1 327 ? -13.758 -10.617 -20.844 1 98 327 ARG A N 1
ATOM 2583 C CA . ARG A 1 327 ? -14.094 -9.258 -21.234 1 98 327 ARG A CA 1
ATOM 2584 C C . ARG A 1 327 ? -12.859 -8.367 -21.25 1 98 327 ARG A C 1
ATOM 2586 O O . ARG A 1 327 ? -12.586 -7.66 -20.281 1 98 327 ARG A O 1
ATOM 2593 N N . TRP A 1 328 ? -12.133 -8.359 -22.406 1 98.38 328 TRP A N 1
ATOM 2594 C CA . TRP A 1 328 ? -10.883 -7.621 -22.578 1 98.38 328 TRP A CA 1
ATOM 2595 C C . TRP A 1 328 ? -11.094 -6.129 -22.344 1 98.38 328 TRP A C 1
ATOM 2597 O O . TRP A 1 328 ? -12.164 -5.594 -22.641 1 98.38 328 TRP A O 1
ATOM 2607 N N . GLY A 1 329 ? -10.094 -5.465 -21.828 1 98 329 GLY A N 1
ATOM 2608 C CA . GLY A 1 329 ? -10.172 -4.035 -21.562 1 98 329 GLY A CA 1
ATOM 2609 C C . GLY A 1 329 ? -10.703 -3.711 -20.188 1 98 329 GLY A C 1
ATOM 2610 O O . GLY A 1 329 ? -10.656 -2.557 -19.75 1 98 329 GLY A O 1
ATOM 2611 N N . THR A 1 330 ? -11.188 -4.758 -19.453 1 98.38 330 THR A N 1
ATOM 2612 C CA . THR A 1 330 ? -11.641 -4.562 -18.078 1 98.38 330 THR A CA 1
ATOM 2613 C C . THR A 1 330 ? -10.523 -3.975 -17.234 1 98.38 330 THR A C 1
ATOM 2615 O O . THR A 1 330 ? -9.367 -4.387 -17.344 1 98.38 330 THR A O 1
ATOM 2618 N N . ARG A 1 331 ? -10.859 -2.998 -16.406 1 98.12 331 ARG A N 1
ATOM 2619 C CA . ARG A 1 331 ? -9.875 -2.359 -15.531 1 98.12 331 ARG A CA 1
ATOM 2620 C C . ARG A 1 331 ? -10.25 -2.527 -14.062 1 98.12 331 ARG A C 1
ATOM 2622 O O . ARG A 1 331 ? -11.43 -2.711 -13.734 1 98.12 331 ARG A O 1
ATOM 2629 N N . LEU A 1 332 ? -9.273 -2.584 -13.266 1 98.12 332 LEU A N 1
ATOM 2630 C CA . LEU A 1 332 ? -9.406 -2.535 -11.812 1 98.12 332 LEU A CA 1
ATOM 2631 C C . LEU A 1 332 ? -8.594 -1.383 -11.227 1 98.12 332 LEU A C 1
ATOM 2633 O O . LEU A 1 332 ? -7.398 -1.264 -11.5 1 98.12 332 LEU A O 1
ATOM 2637 N N . LEU A 1 333 ? -9.203 -0.422 -10.523 1 98 333 LEU A N 1
ATOM 2638 C CA . LEU A 1 333 ? -8.547 0.624 -9.75 1 98 333 LEU A CA 1
ATOM 2639 C C . LEU A 1 333 ? -8.773 0.42 -8.25 1 98 333 LEU A C 1
ATOM 2641 O O . LEU A 1 333 ? -9.922 0.404 -7.797 1 98 333 LEU A O 1
ATOM 2645 N N . ARG A 1 334 ? -7.68 0.303 -7.469 1 97.38 334 ARG A N 1
ATOM 2646 C CA . ARG A 1 334 ? -7.793 -0.053 -6.059 1 97.38 334 ARG A CA 1
ATOM 2647 C C . ARG A 1 334 ? -7.895 1.192 -5.188 1 97.38 334 ARG A C 1
ATOM 2649 O O . ARG A 1 334 ? -7.402 2.26 -5.559 1 97.38 334 ARG A O 1
ATOM 2656 N N . PHE A 1 335 ? -8.594 1.109 -4.102 1 96.88 335 PHE A N 1
ATOM 2657 C CA . PHE A 1 335 ? -8.609 2.057 -2.992 1 96.88 335 PHE A CA 1
ATOM 2658 C C . PHE A 1 335 ? -8.453 1.334 -1.66 1 96.88 335 PHE A C 1
ATOM 2660 O O . PHE A 1 335 ? -8.5 0.103 -1.607 1 96.88 335 PHE A O 1
ATOM 2667 N N . TRP A 1 336 ? -8.219 2.055 -0.574 1 96.56 336 TRP A N 1
ATOM 2668 C CA . TRP A 1 336 ? -8.141 1.47 0.761 1 96.56 336 TRP A CA 1
ATOM 2669 C C . TRP A 1 336 ? -9.531 1.247 1.341 1 96.56 336 TRP A C 1
ATOM 2671 O O . TRP A 1 336 ? -10.156 2.182 1.847 1 96.56 336 TRP A O 1
ATOM 2681 N N . GLY A 1 337 ? -10.016 -0.033 1.206 1 96.75 337 GLY A N 1
ATOM 2682 C CA . GLY A 1 337 ? -11.156 -0.434 2.008 1 96.75 337 GLY A CA 1
ATOM 2683 C C . GLY A 1 337 ? -10.789 -0.838 3.422 1 96.75 337 GLY A C 1
ATOM 2684 O O . GLY A 1 337 ? -9.609 -0.862 3.775 1 96.75 337 GLY A O 1
ATOM 2685 N N . GLY A 1 338 ? -11.766 -1.117 4.215 1 97.12 338 GLY A N 1
ATOM 2686 C CA . GLY A 1 338 ? -11.438 -1.541 5.566 1 97.12 338 GLY A CA 1
ATOM 2687 C C . GLY A 1 338 ? -12.641 -2.023 6.348 1 97.12 338 GLY A C 1
ATOM 2688 O O . GLY A 1 338 ? -13.781 -1.915 5.879 1 97.12 338 GLY A O 1
ATOM 2689 N N . VAL A 1 339 ? -12.32 -2.613 7.461 1 97.56 339 VAL A N 1
ATOM 2690 C CA . VAL A 1 339 ? -13.328 -3.018 8.438 1 97.56 339 VAL A CA 1
ATOM 2691 C C . VAL A 1 339 ? -13.148 -2.217 9.727 1 97.56 339 VAL A C 1
ATOM 2693 O O . VAL A 1 339 ? -12.023 -2.074 10.227 1 97.56 339 VAL A O 1
ATOM 2696 N N . GLY A 1 340 ? -14.242 -1.604 10.117 1 97.69 340 GLY A N 1
ATOM 2697 C CA . GLY A 1 340 ? -14.281 -1.015 11.445 1 97.69 340 GLY A CA 1
ATOM 2698 C C . GLY A 1 340 ? -14.773 -1.978 12.516 1 97.69 340 GLY A C 1
ATOM 2699 O O . GLY A 1 340 ? -15.703 -2.748 12.281 1 97.69 340 GLY A O 1
ATOM 2700 N N . VAL A 1 341 ? -14.055 -2.043 13.555 1 97.5 341 VAL A N 1
ATOM 2701 C CA . VAL A 1 341 ? -14.453 -2.863 14.695 1 97.5 341 VAL A CA 1
ATOM 2702 C C . VAL A 1 341 ? -14.758 -1.971 15.898 1 97.5 341 VAL A C 1
ATOM 2704 O O . VAL A 1 341 ? -13.859 -1.346 16.453 1 97.5 341 VAL A O 1
ATOM 2707 N N . VAL A 1 342 ? -16 -1.812 16.234 1 95.44 342 VAL A N 1
ATOM 2708 C CA . VAL A 1 342 ? -16.453 -0.928 17.297 1 95.44 342 VAL A CA 1
ATOM 2709 C C . VAL A 1 342 ? -17.328 -1.709 18.281 1 95.44 342 VAL A C 1
ATOM 2711 O O . VAL A 1 342 ? -18.391 -2.201 17.922 1 95.44 342 VAL A O 1
ATOM 2714 N N . ASP A 1 343 ? -16.953 -1.785 19.547 1 92.62 343 ASP A N 1
ATOM 2715 C CA . ASP A 1 343 ? -17.734 -2.48 20.578 1 92.62 343 ASP A CA 1
ATOM 2716 C C . ASP A 1 343 ? -18.125 -3.879 20.109 1 92.62 343 ASP A C 1
ATOM 2718 O O . ASP A 1 343 ? -19.281 -4.277 20.25 1 92.62 343 ASP A O 1
ATOM 2722 N N . GLY A 1 344 ? -17.234 -4.543 19.422 1 88.56 344 GLY A N 1
ATOM 2723 C CA . GLY A 1 344 ? -17.453 -5.914 18.984 1 88.56 344 GLY A CA 1
ATOM 2724 C C . GLY A 1 344 ? -18.203 -6.008 17.672 1 88.56 344 GLY A C 1
ATOM 2725 O O . GLY A 1 344 ? -18.328 -7.09 17.094 1 88.56 344 GLY A O 1
ATOM 2726 N N . GLU A 1 345 ? -18.734 -4.926 17.203 1 94.06 345 GLU A N 1
ATOM 2727 C CA . GLU A 1 345 ? -19.438 -4.906 15.93 1 94.06 345 GLU A CA 1
ATOM 2728 C C . GLU A 1 345 ? -18.484 -4.609 14.773 1 94.06 345 GLU A C 1
ATOM 2730 O O . GLU A 1 345 ? -17.562 -3.807 14.914 1 94.06 345 GLU A O 1
ATOM 2735 N N . VAL A 1 346 ? -18.797 -5.312 13.688 1 94.94 346 VAL A N 1
ATOM 2736 C CA . VAL A 1 346 ? -17.922 -5.203 12.516 1 94.94 346 VAL A CA 1
ATOM 2737 C C . VAL A 1 346 ? -18.703 -4.586 11.359 1 94.94 346 VAL A C 1
ATOM 2739 O O . VAL A 1 346 ? -19.828 -4.98 11.078 1 94.94 346 VAL A O 1
ATOM 2742 N N . PHE A 1 347 ? -18.109 -3.541 10.781 1 91.62 347 PHE A N 1
ATOM 2743 C CA . PHE A 1 347 ? -18.734 -2.998 9.586 1 91.62 347 PHE A CA 1
ATOM 2744 C C . PHE A 1 347 ? -17.688 -2.676 8.523 1 91.62 347 PHE A C 1
ATOM 2746 O O . PHE A 1 347 ? -16.547 -2.342 8.852 1 91.62 347 PHE A O 1
ATOM 2753 N N . GLU A 1 348 ? -18.094 -2.775 7.312 1 92 348 GLU A N 1
ATOM 2754 C CA . GLU A 1 348 ? -17.188 -2.537 6.191 1 92 348 GLU A CA 1
ATOM 2755 C C . GLU A 1 348 ? -17.219 -1.078 5.75 1 92 348 GLU A C 1
ATOM 2757 O O . GLU A 1 348 ? -18.281 -0.445 5.777 1 92 348 GLU A O 1
ATOM 2762 N N . ILE A 1 349 ? -16.109 -0.57 5.461 1 91.19 349 ILE A N 1
ATOM 2763 C CA . ILE A 1 349 ? -15.93 0.809 5.027 1 91.19 349 ILE A CA 1
ATOM 2764 C C . ILE A 1 349 ? -15.492 0.832 3.562 1 91.19 349 ILE A C 1
ATOM 2766 O O . ILE A 1 349 ? -14.57 0.114 3.17 1 91.19 349 ILE A O 1
ATOM 2770 N N . MET B 1 1 ? -33.688 18.844 2.627 1 52.5 1 MET B N 1
ATOM 2771 C CA . MET B 1 1 ? -32.5 19.594 3.016 1 52.5 1 MET B CA 1
ATOM 2772 C C . MET B 1 1 ? -31.562 19.797 1.823 1 52.5 1 MET B C 1
ATOM 2774 O O . MET B 1 1 ? -31.469 18.922 0.956 1 52.5 1 MET B O 1
ATOM 2778 N N . ASP B 1 2 ? -31.031 21.047 1.56 1 74.25 2 ASP B N 1
ATOM 2779 C CA . ASP B 1 2 ? -30.328 21.469 0.345 1 74.25 2 ASP B CA 1
ATOM 2780 C C . ASP B 1 2 ? -29.031 20.688 0.17 1 74.25 2 ASP B C 1
ATOM 2782 O O . ASP B 1 2 ? -28.359 20.344 1.153 1 74.25 2 ASP B O 1
ATOM 2786 N N . THR B 1 3 ? -28.781 20.125 -0.954 1 91.94 3 THR B N 1
ATOM 2787 C CA . THR B 1 3 ? -27.594 19.391 -1.354 1 91.94 3 THR B CA 1
ATOM 2788 C C . THR B 1 3 ? -26.344 20.234 -1.168 1 91.94 3 THR B C 1
ATOM 2790 O O . THR B 1 3 ? -26.344 21.422 -1.486 1 91.94 3 THR B O 1
ATOM 2793 N N . VAL B 1 4 ? -25.422 19.781 -0.373 1 97.88 4 VAL B N 1
ATOM 2794 C CA . VAL B 1 4 ? -24.125 20.422 -0.262 1 97.88 4 VAL B CA 1
ATOM 2795 C C . VAL B 1 4 ? -23.156 19.828 -1.281 1 97.88 4 VAL B C 1
ATOM 2797 O O . VAL B 1 4 ? -23.062 18.609 -1.411 1 97.88 4 VAL B O 1
ATOM 2800 N N . ARG B 1 5 ? -22.531 20.703 -2.104 1 98.62 5 ARG B N 1
ATOM 2801 C CA . ARG B 1 5 ? -21.562 20.281 -3.1 1 98.62 5 ARG B CA 1
ATOM 2802 C C . ARG B 1 5 ? -20.141 20.453 -2.58 1 98.62 5 ARG B C 1
ATOM 2804 O O . ARG B 1 5 ? -19.703 21.578 -2.307 1 98.62 5 ARG B O 1
ATOM 2811 N N . VAL B 1 6 ? -19.422 19.328 -2.436 1 98.94 6 VAL B N 1
ATOM 2812 C CA . VAL B 1 6 ? -18.078 19.328 -1.839 1 98.94 6 VAL B CA 1
ATOM 2813 C C . VAL B 1 6 ? -17.047 18.922 -2.889 1 98.94 6 VAL B C 1
ATOM 2815 O O . VAL B 1 6 ? -17.172 17.859 -3.52 1 98.94 6 VAL B O 1
ATOM 2818 N N . LEU B 1 7 ? -16.062 19.812 -3.115 1 98.94 7 LEU B N 1
ATOM 2819 C CA . LEU B 1 7 ? -14.938 19.469 -3.977 1 98.94 7 LEU B CA 1
ATOM 2820 C C . LEU B 1 7 ? -13.781 18.891 -3.162 1 98.94 7 LEU B C 1
ATOM 2822 O O . LEU B 1 7 ? -13.367 19.484 -2.168 1 98.94 7 LEU B O 1
ATOM 2826 N N . ILE B 1 8 ? -13.297 17.719 -3.504 1 98.88 8 ILE B N 1
ATOM 2827 C CA . ILE B 1 8 ? -12.219 17.016 -2.809 1 98.88 8 ILE B CA 1
ATOM 2828 C C . ILE B 1 8 ? -10.984 16.953 -3.703 1 98.88 8 ILE B C 1
ATOM 2830 O O . ILE B 1 8 ? -11.039 16.406 -4.809 1 98.88 8 ILE B O 1
ATOM 2834 N N .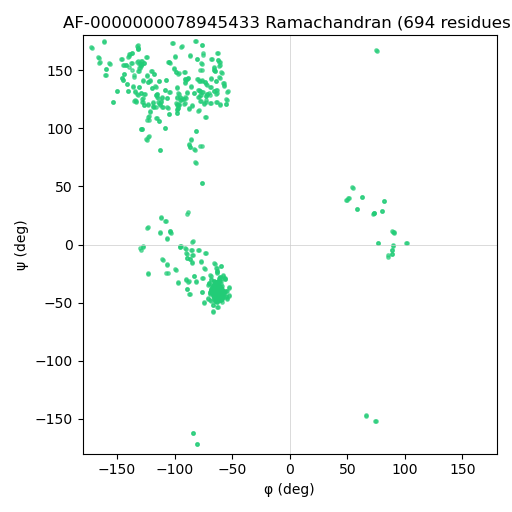 THR B 1 9 ? -9.875 17.516 -3.244 1 98.69 9 THR B N 1
ATOM 2835 C CA . THR B 1 9 ? -8.656 17.453 -4.035 1 98.69 9 THR B CA 1
ATOM 2836 C C . THR B 1 9 ? -7.891 16.172 -3.762 1 98.69 9 THR B C 1
ATOM 2838 O O . THR B 1 9 ? -8.133 15.5 -2.754 1 98.69 9 THR B O 1
ATOM 2841 N N . GLY B 1 10 ? -6.984 15.82 -4.633 1 98.06 10 GLY B N 1
ATOM 2842 C CA . GLY B 1 10 ? -6.23 14.586 -4.477 1 98.06 10 GLY B CA 1
ATOM 2843 C C . GLY B 1 10 ? -7.102 13.344 -4.531 1 98.06 10 GLY B C 1
ATOM 2844 O O . GLY B 1 10 ? -6.91 12.414 -3.75 1 98.06 10 GLY B O 1
ATOM 2845 N N . ALA B 1 11 ? -8.086 13.367 -5.469 1 98.31 11 ALA B N 1
ATOM 2846 C CA . ALA B 1 11 ? -9.109 12.328 -5.508 1 98.31 11 ALA B CA 1
ATOM 2847 C C . ALA B 1 11 ? -8.531 11.016 -6.035 1 98.31 11 ALA B C 1
ATOM 2849 O O . ALA B 1 11 ? -9.18 9.969 -5.949 1 98.31 11 ALA B O 1
ATOM 2850 N N . GLY B 1 12 ? -7.344 11.031 -6.492 1 97.06 12 GLY B N 1
ATOM 2851 C CA . GLY B 1 12 ? -6.715 9.82 -6.996 1 97.06 12 GLY B CA 1
ATOM 2852 C C . GLY B 1 12 ? -6.059 8.992 -5.906 1 97.06 12 GLY B C 1
ATOM 2853 O O . GLY B 1 12 ? -5.691 7.836 -6.137 1 97.06 12 GLY B O 1
ATOM 2854 N N . ALA B 1 13 ? -5.84 9.562 -4.719 1 95.31 13 ALA B N 1
ATOM 2855 C CA . ALA B 1 13 ? -5.254 8.805 -3.617 1 95.31 13 ALA B CA 1
ATOM 2856 C C . ALA B 1 13 ? -6.176 7.672 -3.176 1 95.31 13 ALA B C 1
ATOM 2858 O O . ALA B 1 13 ? -7.391 7.848 -3.094 1 95.31 13 ALA B O 1
ATOM 2859 N N . PRO B 1 14 ? -5.555 6.508 -2.85 1 94.5 14 PRO B N 1
ATOM 2860 C CA . PRO B 1 14 ? -6.395 5.383 -2.436 1 94.5 14 PRO B CA 1
ATOM 2861 C C . PRO B 1 14 ? -7.23 5.695 -1.197 1 94.5 14 PRO B C 1
ATOM 2863 O O . PRO B 1 14 ? -8.266 5.062 -0.968 1 94.5 14 PRO B O 1
ATOM 2866 N N . GLY B 1 15 ? -6.855 6.699 -0.477 1 95.31 15 GLY B N 1
ATOM 2867 C CA . GLY B 1 15 ? -7.535 7.07 0.755 1 95.31 15 GLY B CA 1
ATOM 2868 C C . GLY B 1 15 ? -8.82 7.844 0.52 1 95.31 15 GLY B C 1
ATOM 2869 O O . GLY B 1 15 ? -9.578 8.094 1.457 1 95.31 15 GLY B O 1
ATOM 2870 N N . ILE B 1 16 ? -9.156 8.203 -0.755 1 97.5 16 ILE B N 1
ATOM 2871 C CA . ILE B 1 16 ? -10.328 9.016 -1.063 1 97.5 16 ILE B CA 1
ATOM 2872 C C . ILE B 1 16 ? -11.586 8.289 -0.594 1 97.5 16 ILE B C 1
ATOM 2874 O O . ILE B 1 16 ? -12.562 8.93 -0.196 1 97.5 16 ILE B O 1
ATOM 2878 N N . ARG B 1 17 ? -11.57 6.957 -0.605 1 97.25 17 ARG B N 1
ATOM 2879 C CA . ARG B 1 17 ? -12.727 6.176 -0.177 1 97.25 17 ARG B CA 1
ATOM 2880 C C . ARG B 1 17 ? -13.125 6.523 1.254 1 97.25 17 ARG B C 1
ATOM 2882 O O . ARG B 1 17 ? -14.312 6.574 1.579 1 97.25 17 ARG B O 1
ATOM 2889 N N . GLY B 1 18 ? -12.125 6.695 2.098 1 97.56 18 GLY B N 1
ATOM 2890 C CA . GLY B 1 18 ? -12.414 7.074 3.473 1 97.56 18 GLY B CA 1
ATOM 2891 C C . GLY B 1 18 ? -13.094 8.43 3.588 1 97.56 18 GLY B C 1
ATOM 2892 O O . GLY B 1 18 ? -14.023 8.594 4.379 1 97.56 18 GLY B O 1
ATOM 2893 N N . THR B 1 19 ? -12.609 9.391 2.816 1 98.5 19 THR B N 1
ATOM 2894 C CA . THR B 1 19 ? -13.211 10.719 2.805 1 98.5 19 THR B CA 1
ATOM 2895 C C . THR B 1 19 ? -14.664 10.648 2.334 1 98.5 19 THR B C 1
ATOM 2897 O O . THR B 1 19 ? -15.555 11.219 2.969 1 98.5 19 THR B O 1
ATOM 2900 N N . LEU B 1 20 ? -14.898 9.906 1.288 1 98.25 20 LEU B N 1
ATOM 2901 C CA . LEU B 1 20 ? -16.25 9.773 0.743 1 98.25 20 LEU B CA 1
ATOM 2902 C C . LEU B 1 20 ? -17.156 9.062 1.729 1 98.25 20 LEU B C 1
ATOM 2904 O O . LEU B 1 20 ? -18.328 9.438 1.885 1 98.25 20 LEU B O 1
ATOM 2908 N N . TYR B 1 21 ? -16.641 8.07 2.389 1 97.62 21 TYR B N 1
ATOM 2909 C CA . TYR B 1 21 ? -17.406 7.379 3.42 1 97.62 21 TYR B CA 1
ATOM 2910 C C . TYR B 1 21 ? -17.844 8.352 4.516 1 97.62 21 TYR B C 1
ATOM 2912 O O . TYR B 1 21 ? -19 8.336 4.938 1 97.62 21 TYR B O 1
ATOM 2920 N N . SER B 1 22 ? -16.922 9.172 4.977 1 98.31 22 SER B N 1
ATOM 2921 C CA . SER B 1 22 ? -17.203 10.125 6.043 1 98.31 22 SER B CA 1
ATOM 2922 C C . SER B 1 22 ? -18.266 11.133 5.613 1 98.31 22 SER B C 1
ATOM 2924 O O . SER B 1 22 ? -19.141 11.5 6.406 1 98.31 22 SER B O 1
ATOM 2926 N N . LEU B 1 23 ? -18.172 11.578 4.348 1 98.38 23 LEU B N 1
ATOM 2927 C CA . LEU B 1 23 ? -19.156 12.531 3.842 1 98.38 23 LEU B CA 1
ATOM 2928 C C . LEU B 1 23 ? -20.531 11.883 3.717 1 98.38 23 LEU B C 1
ATOM 2930 O O . LEU B 1 23 ? -21.547 12.492 4.051 1 98.38 23 LEU B O 1
ATOM 2934 N N . LYS B 1 24 ? -20.578 10.648 3.287 1 96.81 24 LYS B N 1
ATOM 2935 C CA . LYS B 1 24 ? -21.828 9.922 3.137 1 96.81 24 LYS B CA 1
ATOM 2936 C C . LYS B 1 24 ? -22.438 9.586 4.496 1 96.81 24 LYS B C 1
ATOM 2938 O O . LYS B 1 24 ? -23.656 9.586 4.652 1 96.81 24 LYS B O 1
ATOM 2943 N N . SER B 1 25 ? -21.562 9.328 5.469 1 96.25 25 SER B N 1
ATOM 2944 C CA . SER B 1 25 ? -22.016 8.93 6.801 1 96.25 25 SER B CA 1
ATOM 2945 C C . SER B 1 25 ? -22.25 10.141 7.691 1 96.25 25 SER B C 1
ATOM 2947 O O . SER B 1 25 ? -22.062 10.07 8.906 1 96.25 25 SER B O 1
ATOM 2949 N N . ASN B 1 26 ? -22.547 11.242 7.07 1 96.56 26 ASN B N 1
ATOM 2950 C CA . ASN B 1 26 ? -22.781 12.438 7.867 1 96.56 26 ASN B CA 1
ATOM 2951 C C . ASN B 1 26 ? -23.953 12.258 8.828 1 96.56 26 ASN B C 1
ATOM 2953 O O . ASN B 1 26 ? -24.828 11.422 8.602 1 96.56 26 ASN B O 1
ATOM 2957 N N . TRP B 1 27 ? -24.016 13.055 9.945 1 95.12 27 TRP B N 1
ATOM 2958 C CA . TRP B 1 27 ? -24.938 12.797 11.047 1 95.12 27 TRP B CA 1
ATOM 2959 C C . TRP B 1 27 ? -26.281 13.5 10.812 1 95.12 27 TRP B C 1
ATOM 2961 O O . TRP B 1 27 ? -27.25 13.242 11.531 1 95.12 27 TRP B O 1
ATOM 2971 N N . ASP B 1 28 ? -26.375 14.32 9.828 1 93.69 28 ASP B N 1
ATOM 2972 C CA . ASP B 1 28 ? -27.625 15.039 9.656 1 93.69 28 ASP B CA 1
ATOM 2973 C C . ASP B 1 28 ? -28.344 14.602 8.375 1 93.69 28 ASP B C 1
ATOM 2975 O O . ASP B 1 28 ? -29.297 15.242 7.934 1 93.69 28 ASP B O 1
ATOM 2979 N N . ASN B 1 29 ? -27.938 13.555 7.699 1 93.75 29 ASN B N 1
ATOM 2980 C CA . ASN B 1 29 ? -28.531 12.945 6.512 1 93.75 29 ASN B CA 1
ATOM 2981 C C . ASN B 1 29 ? -28.625 13.945 5.363 1 93.75 29 ASN B C 1
ATOM 2983 O O . ASN B 1 29 ? -29.609 13.93 4.609 1 93.75 29 ASN B O 1
ATOM 2987 N N . ARG B 1 30 ? -27.734 14.805 5.367 1 95.44 30 ARG B N 1
ATOM 2988 C CA . ARG B 1 30 ? -27.672 15.758 4.266 1 95.44 30 ARG B CA 1
ATOM 2989 C C . ARG B 1 30 ? -27.188 15.086 2.986 1 95.44 30 ARG B C 1
ATOM 2991 O O . ARG B 1 30 ? -26.281 14.25 3.023 1 95.44 30 ARG B O 1
ATOM 2998 N N . LYS B 1 31 ? -27.859 15.438 1.871 1 96.94 31 LYS B N 1
ATOM 2999 C CA . LYS B 1 31 ? -27.359 14.953 0.588 1 96.94 31 LYS B CA 1
ATOM 3000 C C . LYS B 1 31 ? -26.078 15.672 0.187 1 96.94 31 LYS B C 1
ATOM 3002 O O . LYS B 1 31 ? -26.031 16.906 0.187 1 96.94 31 LYS B O 1
ATOM 3007 N N . ILE B 1 32 ? -25.094 14.953 -0.126 1 98.25 32 ILE B N 1
ATOM 3008 C CA . ILE B 1 32 ? -23.797 15.516 -0.507 1 98.25 32 ILE B CA 1
ATOM 3009 C C . ILE B 1 32 ? -23.453 15.102 -1.935 1 98.25 32 ILE B C 1
ATOM 3011 O O . ILE B 1 32 ? -23.516 13.914 -2.271 1 98.25 32 ILE B O 1
ATOM 3015 N N . THR B 1 33 ? -23.234 16.047 -2.809 1 98.56 33 THR B N 1
ATOM 3016 C CA . THR B 1 33 ? -22.656 15.797 -4.125 1 98.56 33 THR B CA 1
ATOM 3017 C C . THR B 1 33 ? -21.141 16.016 -4.098 1 98.56 33 THR B C 1
ATOM 3019 O O . THR B 1 33 ? -20.672 17.078 -3.691 1 98.56 33 THR B O 1
ATOM 3022 N N . THR B 1 34 ? -20.391 15.008 -4.5 1 98.81 34 THR B N 1
ATOM 3023 C CA . THR B 1 34 ? -18.938 15.078 -4.406 1 98.81 34 THR B CA 1
ATOM 3024 C C . THR B 1 34 ? -18.328 15.32 -5.781 1 98.81 34 THR B C 1
ATOM 3026 O O . THR B 1 34 ? -18.703 14.68 -6.762 1 98.81 34 THR B O 1
ATOM 3029 N N . ILE B 1 35 ? -17.406 16.297 -5.871 1 98.88 35 ILE B N 1
ATOM 3030 C CA . ILE B 1 35 ? -16.625 16.594 -7.055 1 98.88 35 ILE B CA 1
ATOM 3031 C C . ILE B 1 35 ? -15.141 16.344 -6.766 1 98.88 35 ILE B C 1
ATOM 3033 O O . ILE B 1 35 ? -14.516 17.062 -5.992 1 98.88 35 ILE B O 1
ATOM 3037 N N . GLY B 1 36 ? -14.578 15.25 -7.383 1 98.88 36 GLY B N 1
ATOM 3038 C CA . GLY B 1 36 ? -13.164 14.961 -7.215 1 98.88 36 GLY B CA 1
ATOM 3039 C C . GLY B 1 36 ? -12.289 15.648 -8.242 1 98.88 36 GLY B C 1
ATOM 3040 O O . GLY B 1 36 ? -12.672 15.789 -9.406 1 98.88 36 GLY B O 1
ATOM 3041 N N . VAL B 1 37 ? -11.125 16.094 -7.832 1 98.94 37 VAL B N 1
ATOM 3042 C CA . VAL B 1 37 ? -10.141 16.594 -8.789 1 98.94 37 VAL B CA 1
ATOM 3043 C C . VAL B 1 37 ? -8.781 15.961 -8.523 1 98.94 37 VAL B C 1
ATOM 3045 O O . VAL B 1 37 ? -8.461 15.609 -7.383 1 98.94 37 VAL B O 1
ATOM 3048 N N . ASP B 1 38 ? -8.039 15.797 -9.516 1 98.81 38 ASP B N 1
ATOM 3049 C CA . ASP B 1 38 ? -6.688 15.242 -9.453 1 98.81 38 ASP B CA 1
ATOM 3050 C C . ASP B 1 38 ? -5.852 15.688 -10.648 1 98.81 38 ASP B C 1
ATOM 3052 O O . ASP B 1 38 ? -6.395 16.031 -11.695 1 98.81 38 ASP B O 1
ATOM 3056 N N . MET B 1 39 ? -4.543 15.68 -10.438 1 98.38 39 MET B N 1
ATOM 3057 C CA . MET B 1 39 ? -3.678 16.062 -11.547 1 98.38 39 MET B CA 1
ATOM 3058 C C . MET B 1 39 ? -3.621 14.953 -12.594 1 98.38 39 MET B C 1
ATOM 3060 O O . MET B 1 39 ? -3.203 15.195 -13.734 1 98.38 39 MET B O 1
ATOM 3064 N N . LYS B 1 40 ? -3.939 13.75 -12.219 1 97.19 40 LYS B N 1
ATOM 3065 C CA . LYS B 1 40 ? -4.043 12.633 -13.156 1 97.19 40 LYS B CA 1
ATOM 3066 C C . LYS B 1 40 ? -5.492 12.414 -13.586 1 97.19 40 LYS B C 1
ATOM 3068 O O . LYS B 1 40 ? -6.418 12.594 -12.789 1 97.19 40 LYS B O 1
ATOM 3073 N N . GLY B 1 41 ? -5.676 11.992 -14.766 1 96.5 41 GLY B N 1
ATOM 3074 C CA . GLY B 1 41 ? -7.008 11.906 -15.336 1 96.5 41 GLY B CA 1
ATOM 3075 C C . GLY B 1 41 ? -7.676 10.562 -15.094 1 96.5 41 GLY B C 1
ATOM 3076 O O . GLY B 1 41 ? -8.906 10.461 -15.109 1 96.5 41 GLY B O 1
ATOM 3077 N N . GLU B 1 42 ? -6.91 9.477 -14.977 1 94.62 42 GLU B N 1
ATOM 3078 C CA . GLU B 1 42 ? -7.441 8.133 -14.789 1 94.62 42 GLU B CA 1
ATOM 3079 C C . GLU B 1 42 ? -7.086 7.582 -13.406 1 94.62 42 GLU B C 1
ATOM 3081 O O . GLU B 1 42 ? -6.113 6.84 -13.266 1 94.62 42 GLU B O 1
ATOM 3086 N N . VAL B 1 43 ? -7.906 8.016 -12.445 1 97.19 43 VAL B N 1
ATOM 3087 C CA . VAL B 1 43 ? -7.668 7.656 -11.055 1 97.19 43 VAL B CA 1
ATOM 3088 C C . VAL B 1 43 ? -8.961 7.152 -10.422 1 97.19 43 VAL B C 1
ATOM 3090 O O . VAL B 1 43 ? -10.039 7.281 -11.008 1 97.19 43 VAL B O 1
ATOM 3093 N N . VAL B 1 44 ? -8.867 6.59 -9.297 1 97.75 44 VAL B N 1
ATOM 3094 C CA . VAL B 1 44 ? -9.992 5.906 -8.672 1 97.75 44 VAL B CA 1
ATOM 3095 C C . VAL B 1 44 ? -11.094 6.914 -8.336 1 97.75 44 VAL B C 1
ATOM 3097 O O . VAL B 1 44 ? -12.281 6.598 -8.422 1 97.75 44 VAL B O 1
ATOM 3100 N N . GLY B 1 45 ? -10.758 8.156 -8.008 1 98 45 GLY B N 1
ATOM 3101 C CA . GLY B 1 45 ? -11.734 9.188 -7.68 1 98 45 GLY B CA 1
ATOM 3102 C C . GLY B 1 45 ? -12.68 9.492 -8.828 1 98 45 GLY B C 1
ATOM 3103 O O . GLY B 1 45 ? -13.805 9.945 -8.602 1 98 45 GLY B O 1
ATOM 3104 N N . LYS B 1 46 ? -12.195 9.305 -10.062 1 97.81 46 LYS B N 1
ATOM 3105 C CA . LYS B 1 46 ? -13.031 9.492 -11.25 1 97.81 46 LYS B CA 1
ATOM 3106 C C . LYS B 1 46 ? -14.281 8.609 -11.188 1 97.81 46 LYS B C 1
ATOM 3108 O O . LYS B 1 46 ? -15.336 8.992 -11.695 1 97.81 46 LYS B O 1
ATOM 3113 N N . TYR B 1 47 ? -14.172 7.504 -10.516 1 97.69 47 TYR B N 1
ATOM 3114 C CA . TYR B 1 47 ? -15.25 6.52 -10.523 1 97.69 47 TYR B CA 1
ATOM 3115 C C . TYR B 1 47 ? -15.992 6.516 -9.195 1 97.69 47 TYR B C 1
ATOM 3117 O O . TYR B 1 47 ? -17.094 5.969 -9.102 1 97.69 47 TYR B O 1
ATOM 3125 N N . LEU B 1 48 ? -15.422 7.062 -8.195 1 97.69 48 LEU B N 1
ATOM 3126 C CA . LEU B 1 48 ? -16.031 7.016 -6.875 1 97.69 48 LEU B CA 1
ATOM 3127 C C . LEU B 1 48 ? -16.797 8.305 -6.59 1 97.69 48 LEU B C 1
ATOM 3129 O O . LEU B 1 48 ? -17.797 8.289 -5.848 1 97.69 48 LEU B O 1
ATOM 3133 N N . CYS B 1 49 ? -16.328 9.461 -7.109 1 98.38 49 CYS B N 1
ATOM 3134 C CA . CYS B 1 49 ? -17 10.742 -6.906 1 98.38 49 CYS B CA 1
ATOM 3135 C C . CYS B 1 49 ? -18.172 10.898 -7.871 1 98.38 49 CYS B C 1
ATOM 3137 O O . CYS B 1 49 ? -18.219 10.234 -8.906 1 98.38 49 CYS B O 1
ATOM 3139 N N . ASP B 1 50 ? -19.109 11.805 -7.531 1 98.19 50 ASP B N 1
ATOM 3140 C CA . ASP B 1 50 ? -20.25 12.07 -8.414 1 98.19 50 ASP B CA 1
ATOM 3141 C C . ASP B 1 50 ? -19.781 12.727 -9.719 1 98.19 50 ASP B C 1
ATOM 3143 O O . ASP B 1 50 ? -20.359 12.5 -10.773 1 98.19 50 ASP B O 1
ATOM 3147 N N . ARG B 1 51 ? -18.797 13.562 -9.641 1 98.5 51 ARG B N 1
ATOM 3148 C CA . ARG B 1 51 ? -18.156 14.227 -10.766 1 98.5 51 ARG B CA 1
ATOM 3149 C C . ARG B 1 51 ? -16.641 14.234 -10.586 1 98.5 51 ARG B C 1
ATOM 3151 O O . ARG B 1 51 ? -16.141 14.047 -9.477 1 98.5 51 ARG B O 1
ATOM 3158 N N . PHE B 1 52 ? -15.938 14.359 -11.758 1 98.75 52 PHE B N 1
ATOM 3159 C CA . PHE B 1 52 ? -14.484 14.359 -11.688 1 98.75 52 PHE B CA 1
ATOM 3160 C C . PHE B 1 52 ? -13.891 15.289 -12.742 1 98.75 52 PHE B C 1
ATOM 3162 O O . PHE B 1 52 ? -14.398 15.375 -13.859 1 98.75 52 PHE B O 1
ATOM 3169 N N . TYR B 1 53 ? -12.805 16 -12.367 1 98.88 53 TYR B N 1
ATOM 3170 C CA . TYR B 1 53 ? -12.039 16.844 -13.281 1 98.88 53 TYR B CA 1
ATOM 3171 C C . TYR B 1 53 ? -10.539 16.641 -13.078 1 98.88 53 TYR B C 1
ATOM 3173 O O . TYR B 1 53 ? -10.07 16.531 -11.945 1 98.88 53 TYR B O 1
ATOM 3181 N N . GLN B 1 54 ? -9.82 16.531 -14.156 1 98.75 54 GLN B N 1
ATOM 3182 C CA . GLN B 1 54 ? -8.367 16.625 -14.086 1 98.75 54 GLN B CA 1
ATOM 3183 C C . GLN B 1 54 ? -7.922 18.078 -13.961 1 98.75 54 GLN B C 1
ATOM 3185 O O . GLN B 1 54 ? -8.438 18.953 -14.664 1 98.75 54 GLN B O 1
ATOM 3190 N N . VAL B 1 55 ? -7.082 18.406 -13.086 1 98.81 55 VAL B N 1
ATOM 3191 C CA . VAL B 1 55 ? -6.602 19.766 -12.875 1 98.81 55 VAL B CA 1
ATOM 3192 C C . VAL B 1 55 ? -5.078 19.797 -12.969 1 98.81 55 VAL B C 1
ATOM 3194 O O . VAL B 1 55 ? -4.418 18.766 -12.852 1 98.81 55 VAL B O 1
ATOM 3197 N N . PRO B 1 56 ? -4.445 20.953 -13.172 1 98.44 56 PRO B N 1
ATOM 3198 C CA . PRO B 1 56 ? -2.984 21.062 -13.141 1 98.44 56 PRO B CA 1
ATOM 3199 C C . PRO B 1 56 ? -2.402 20.844 -11.75 1 98.44 56 PRO B C 1
ATOM 3201 O O . PRO B 1 56 ? -3.133 20.891 -10.758 1 98.44 56 PRO B O 1
ATOM 3204 N N . PRO B 1 57 ? -1.092 20.5 -11.703 1 98 57 PRO B N 1
ATOM 3205 C CA . PRO B 1 57 ? -0.468 20.359 -10.383 1 98 57 PRO B CA 1
ATOM 3206 C C . PRO B 1 57 ? -0.472 21.672 -9.586 1 98 57 PRO B C 1
ATOM 3208 O O . PRO B 1 57 ? -0.588 22.75 -10.172 1 98 57 PRO B O 1
ATOM 3211 N N . ALA B 1 58 ? -0.344 21.562 -8.32 1 97.38 58 ALA B N 1
ATOM 3212 C CA . ALA B 1 58 ? -0.406 22.688 -7.391 1 97.38 58 ALA B CA 1
ATOM 3213 C C . ALA B 1 58 ? 0.629 23.75 -7.75 1 97.38 58 ALA B C 1
ATOM 3215 O O . ALA B 1 58 ? 0.427 24.938 -7.484 1 97.38 58 ALA B O 1
ATOM 3216 N N . SER B 1 59 ? 1.719 23.344 -8.328 1 96.56 59 SER B N 1
ATOM 3217 C CA . SER B 1 59 ? 2.814 24.25 -8.648 1 96.56 59 SER B CA 1
ATOM 3218 C C . SER B 1 59 ? 2.498 25.078 -9.883 1 96.56 59 SER B C 1
ATOM 3220 O O . SER B 1 59 ? 3.193 26.062 -10.172 1 96.56 59 SER B O 1
ATOM 3222 N N . SER B 1 60 ? 1.498 24.688 -10.625 1 98.06 60 SER B N 1
ATOM 3223 C CA . SER B 1 60 ? 1.13 25.391 -11.852 1 98.06 60 SER B CA 1
ATOM 3224 C C . SER B 1 60 ? 0.387 26.688 -11.547 1 98.06 60 SER B C 1
ATOM 3226 O O . SER B 1 60 ? -0.457 26.719 -10.648 1 98.06 60 SER B O 1
ATOM 3228 N N . GLU B 1 61 ? 0.645 27.75 -12.289 1 97.81 61 GLU B N 1
ATOM 3229 C CA . GLU B 1 61 ? -0.078 29.016 -12.164 1 97.81 61 GLU B CA 1
ATOM 3230 C C . GLU B 1 61 ? -1.542 28.859 -12.562 1 97.81 61 GLU B C 1
ATOM 3232 O O . GLU B 1 61 ? -2.379 29.688 -12.219 1 97.81 61 GLU B O 1
ATOM 3237 N N . GLU B 1 62 ? -1.797 27.75 -13.25 1 98.56 62 GLU B N 1
ATOM 3238 C CA . GLU B 1 62 ? -3.15 27.516 -13.75 1 98.56 62 GLU B CA 1
ATOM 3239 C C . GLU B 1 62 ? -3.984 26.734 -12.734 1 98.56 62 GLU B C 1
ATOM 3241 O O . GLU B 1 62 ? -5.18 26.531 -12.945 1 98.56 62 GLU B O 1
ATOM 3246 N N . PHE B 1 63 ? -3.396 26.344 -11.633 1 98.62 63 PHE B N 1
ATOM 3247 C CA . PHE B 1 63 ? -4.082 25.516 -10.648 1 98.62 63 PHE B CA 1
ATOM 3248 C C . PHE B 1 63 ? -5.277 26.25 -10.062 1 98.62 63 PHE B C 1
ATOM 3250 O O . PHE B 1 63 ? -6.414 25.766 -10.156 1 98.62 63 PHE B O 1
ATOM 3257 N N . ILE B 1 64 ? -5.117 27.469 -9.531 1 98.81 64 ILE B N 1
ATOM 3258 C CA . ILE B 1 64 ? -6.164 28.203 -8.836 1 98.81 64 ILE B CA 1
ATOM 3259 C C . ILE B 1 64 ? -7.223 28.672 -9.836 1 98.81 64 ILE B C 1
ATOM 3261 O O . ILE B 1 64 ? -8.414 28.438 -9.633 1 98.81 64 ILE B O 1
ATOM 3265 N N . PRO B 1 65 ? -6.801 29.25 -10.992 1 98.81 65 PRO B N 1
ATOM 3266 C CA . PRO B 1 65 ? -7.824 29.625 -11.969 1 98.81 65 PRO B CA 1
ATOM 3267 C C . PRO B 1 65 ? -8.703 28.438 -12.391 1 98.81 65 PRO B C 1
ATOM 3269 O O . PRO B 1 65 ? -9.922 28.594 -12.523 1 98.81 65 PRO B O 1
ATOM 3272 N N . THR B 1 66 ? -8.109 27.312 -12.578 1 98.88 66 THR B N 1
ATOM 3273 C CA . THR B 1 66 ? -8.852 26.125 -12.984 1 98.88 66 THR B CA 1
ATOM 3274 C C . THR B 1 66 ? -9.836 25.703 -11.891 1 98.88 66 THR B C 1
ATOM 3276 O O . THR B 1 66 ? -10.992 25.391 -12.172 1 98.88 66 THR B O 1
ATOM 3279 N N . LEU B 1 67 ? -9.414 25.688 -10.641 1 98.88 67 LEU B N 1
ATOM 3280 C CA . LEU B 1 67 ? -10.273 25.297 -9.531 1 98.88 67 LEU B CA 1
ATOM 3281 C C . LEU B 1 67 ? -11.43 26.281 -9.375 1 98.88 67 LEU B C 1
ATOM 3283 O O . LEU B 1 67 ? -12.57 25.875 -9.125 1 98.88 67 LEU B O 1
ATOM 3287 N N . LEU B 1 68 ? -11.109 27.562 -9.492 1 98.88 68 LEU B N 1
ATOM 3288 C CA . LEU B 1 68 ? -12.148 28.594 -9.398 1 98.88 68 LEU B CA 1
ATOM 3289 C C . LEU B 1 68 ? -13.219 28.375 -10.453 1 98.88 68 LEU B C 1
ATOM 3291 O O . LEU B 1 68 ? -14.414 28.453 -10.164 1 98.88 68 LEU B O 1
ATOM 3295 N N . ASP B 1 69 ? -12.742 28.078 -11.648 1 98.88 69 ASP B N 1
ATOM 3296 C CA . ASP B 1 69 ? -13.672 27.828 -12.75 1 98.88 69 ASP B CA 1
ATOM 3297 C C . ASP B 1 69 ? -14.57 26.641 -12.453 1 98.88 69 ASP B C 1
ATOM 3299 O O . ASP B 1 69 ? -15.789 26.703 -12.641 1 98.88 69 ASP B O 1
ATOM 3303 N N . ILE B 1 70 ? -13.992 25.547 -11.992 1 98.94 70 ILE B N 1
ATOM 3304 C CA . ILE B 1 70 ? -14.75 24.344 -11.656 1 98.94 70 ILE B CA 1
ATOM 3305 C C . ILE B 1 70 ? -15.742 24.641 -10.539 1 98.94 70 ILE B C 1
ATOM 3307 O O . ILE B 1 70 ? -16.906 24.266 -10.625 1 98.94 70 ILE B O 1
ATOM 3311 N N . CYS B 1 71 ? -15.273 25.359 -9.492 1 98.88 71 CYS B N 1
ATOM 3312 C CA . CYS B 1 71 ? -16.125 25.672 -8.352 1 98.88 71 CYS B CA 1
ATOM 3313 C C . CYS B 1 71 ? -17.312 26.531 -8.773 1 98.88 71 CYS B C 1
ATOM 3315 O O . CYS B 1 71 ? -18.422 26.312 -8.297 1 98.88 71 CYS B O 1
ATOM 3317 N N . GLU B 1 72 ? -17.047 27.484 -9.633 1 98.69 72 GLU B N 1
ATOM 3318 C CA . GLU B 1 72 ? -18.141 28.344 -10.117 1 98.69 72 GLU B CA 1
ATOM 3319 C C . GLU B 1 72 ? -19.141 27.547 -10.945 1 98.69 72 GLU B C 1
ATOM 3321 O O . GLU B 1 72 ? -20.344 27.609 -10.688 1 98.69 72 GLU B O 1
ATOM 3326 N N . ARG B 1 73 ? -18.656 26.734 -11.875 1 98.56 73 ARG B N 1
ATOM 3327 C CA . ARG B 1 73 ? -19.5 25.969 -12.789 1 98.56 73 ARG B CA 1
ATOM 3328 C C . ARG B 1 73 ? -20.328 24.938 -12.023 1 98.56 73 ARG B C 1
ATOM 3330 O O . ARG B 1 73 ? -21.5 24.719 -12.336 1 98.56 73 ARG B O 1
ATOM 3337 N N . GLU B 1 74 ? -19.734 24.344 -11.008 1 98.62 74 GLU B N 1
ATOM 3338 C CA . GLU B 1 74 ? -20.391 23.266 -10.266 1 98.62 74 GLU B CA 1
ATOM 3339 C C . GLU B 1 74 ? -21.094 23.812 -9.023 1 98.62 74 GLU B C 1
ATOM 3341 O O . GLU B 1 74 ? -21.719 23.047 -8.273 1 98.62 74 GLU B O 1
ATOM 3346 N N . GLU B 1 75 ? -20.969 25.109 -8.797 1 98.38 75 GLU B N 1
ATOM 3347 C CA . GLU B 1 75 ? -21.562 25.719 -7.613 1 98.38 75 GLU B CA 1
ATOM 3348 C C . GLU B 1 75 ? -21.094 25.031 -6.34 1 98.38 75 GLU B C 1
ATOM 3350 O O . GLU B 1 75 ? -21.922 24.641 -5.5 1 98.38 75 GLU B O 1
ATOM 3355 N N . VAL B 1 76 ? -19.812 24.844 -6.227 1 98.81 76 VAL B N 1
ATOM 3356 C CA . VAL B 1 76 ? -19.203 24.156 -5.094 1 98.81 76 VAL B CA 1
ATOM 3357 C C . VAL B 1 76 ? -19.406 24.984 -3.82 1 98.81 76 VAL B C 1
ATOM 3359 O O . VAL B 1 76 ? -19.188 26.188 -3.816 1 98.81 76 VAL B O 1
ATOM 3362 N N . ASP B 1 77 ? -19.859 24.297 -2.748 1 98.81 77 ASP B N 1
ATOM 3363 C CA . ASP B 1 77 ? -20.031 24.969 -1.464 1 98.81 77 ASP B CA 1
ATOM 3364 C C . ASP B 1 77 ? -18.734 24.953 -0.655 1 98.81 77 ASP B C 1
ATOM 3366 O O . ASP B 1 77 ? -18.359 25.953 -0.044 1 98.81 77 ASP B O 1
ATOM 3370 N N . VAL B 1 78 ? -18.047 23.844 -0.647 1 98.88 78 VAL B N 1
ATOM 3371 C CA . VAL B 1 78 ? -16.875 23.688 0.202 1 98.88 78 VAL B CA 1
ATOM 3372 C C . VAL B 1 78 ? -15.797 22.922 -0.549 1 98.88 78 VAL B C 1
ATOM 3374 O O . VAL B 1 78 ? -16.078 21.906 -1.196 1 98.88 78 VAL B O 1
ATOM 3377 N N . VAL B 1 79 ? -14.578 23.406 -0.536 1 98.94 79 VAL B N 1
ATOM 3378 C CA . VAL B 1 79 ? -13.398 22.672 -0.996 1 98.94 79 VAL B CA 1
ATOM 3379 C C . VAL B 1 79 ? -12.711 22 0.19 1 98.94 79 VAL B C 1
ATOM 3381 O O . VAL B 1 79 ? -12.438 22.641 1.204 1 98.94 79 VAL B O 1
ATOM 3384 N N . LEU B 1 80 ? -12.469 20.672 0.096 1 98.75 80 LEU B N 1
ATOM 3385 C CA . LEU B 1 80 ? -11.727 19.891 1.079 1 98.75 80 LEU B CA 1
ATOM 3386 C C . LEU B 1 80 ? -10.367 19.484 0.534 1 98.75 80 LEU B C 1
ATOM 3388 O O . LEU B 1 80 ? -10.258 18.516 -0.223 1 98.75 80 LEU B O 1
ATOM 3392 N N . PRO B 1 81 ? -9.352 20.188 0.915 1 98.19 81 PRO B N 1
ATOM 3393 C CA . PRO B 1 81 ? -8.023 19.844 0.406 1 98.19 81 PRO B CA 1
ATOM 3394 C C . PRO B 1 81 ? -7.406 18.641 1.113 1 98.19 81 PRO B C 1
ATOM 3396 O O . PRO B 1 81 ? -7.562 18.484 2.328 1 98.19 81 PRO B O 1
ATOM 3399 N N . GLN B 1 82 ? -6.723 17.766 0.353 1 97.38 82 GLN B N 1
ATOM 3400 C CA . GLN B 1 82 ? -6.086 16.594 0.935 1 97.38 82 GLN B CA 1
ATOM 3401 C C . GLN B 1 82 ? -4.617 16.5 0.535 1 97.38 82 GLN B C 1
ATOM 3403 O O . GLN B 1 82 ? -3.91 15.578 0.941 1 97.38 82 GLN B O 1
ATOM 3408 N N . VAL B 1 83 ? -4.133 17.438 -0.278 1 96.88 83 VAL B N 1
ATOM 3409 C CA . VAL B 1 83 ? -2.764 17.422 -0.78 1 96.88 83 VAL B CA 1
ATOM 3410 C C . VAL B 1 83 ? -1.981 18.578 -0.156 1 96.88 83 VAL B C 1
ATOM 3412 O O . VAL B 1 83 ? -2.359 19.75 -0.302 1 96.88 83 VAL B O 1
ATOM 3415 N N . THR B 1 84 ? -0.862 18.234 0.432 1 96.5 84 THR B N 1
ATOM 3416 C CA . THR B 1 84 ? -0.106 19.219 1.186 1 96.5 84 THR B CA 1
ATOM 3417 C C . THR B 1 84 ? 0.313 20.375 0.284 1 96.5 84 THR B C 1
ATOM 3419 O O . THR B 1 84 ? 0.149 21.547 0.646 1 96.5 84 THR B O 1
ATOM 3422 N N . ALA B 1 85 ? 0.787 20.078 -0.906 1 95.69 85 ALA B N 1
ATOM 3423 C CA . ALA B 1 85 ? 1.287 21.094 -1.816 1 95.69 85 ALA B CA 1
ATOM 3424 C C . ALA B 1 85 ? 0.176 22.062 -2.219 1 95.69 85 ALA B C 1
ATOM 3426 O O . ALA B 1 85 ? 0.444 23.203 -2.594 1 95.69 85 ALA B O 1
ATOM 3427 N N . GLU B 1 86 ? -1.058 21.641 -2.123 1 98.31 86 GLU B N 1
ATOM 3428 C CA . GLU B 1 86 ? -2.191 22.438 -2.582 1 98.31 86 GLU B CA 1
ATOM 3429 C C . GLU B 1 86 ? -2.668 23.391 -1.493 1 98.31 86 GLU B C 1
ATOM 3431 O O . GLU B 1 86 ? -3.432 24.328 -1.767 1 98.31 86 GLU B O 1
ATOM 3436 N N . LEU B 1 87 ? -2.209 23.203 -0.249 1 98.38 87 LEU B N 1
ATOM 3437 C CA . LEU B 1 87 ? -2.688 24 0.875 1 98.38 87 LEU B CA 1
ATOM 3438 C C . LEU B 1 87 ? -2.258 25.469 0.729 1 98.38 87 LEU B C 1
ATOM 3440 O O . LEU B 1 87 ? -3.035 26.375 1.013 1 98.38 87 LEU B O 1
ATOM 3444 N N . TYR B 1 88 ? -1.1 25.656 0.23 1 97.5 88 TYR B N 1
ATOM 3445 C CA . TYR B 1 88 ? -0.527 27 0.147 1 97.5 88 TYR B CA 1
ATOM 3446 C C . TYR B 1 88 ? -1.316 27.875 -0.823 1 97.5 88 TYR B C 1
ATOM 3448 O O . TYR B 1 88 ? -1.872 28.906 -0.432 1 97.5 88 TYR B O 1
ATOM 3456 N N . PRO B 1 89 ? -1.424 27.422 -2.076 1 98.44 89 PRO B N 1
ATOM 3457 C CA . PRO B 1 89 ? -2.205 28.266 -2.98 1 98.44 89 PRO B CA 1
ATOM 3458 C C . PRO B 1 89 ? -3.668 28.375 -2.562 1 98.44 89 PRO B C 1
ATOM 3460 O O . PRO B 1 89 ? -4.281 29.438 -2.732 1 98.44 89 PRO B O 1
ATOM 3463 N N . LEU B 1 90 ? -4.285 27.391 -1.976 1 98.75 90 LEU B N 1
ATOM 3464 C CA . LEU B 1 90 ? -5.676 27.453 -1.535 1 98.75 90 LEU B CA 1
ATOM 3465 C C . LEU B 1 90 ? -5.844 28.453 -0.395 1 98.75 90 LEU B C 1
ATOM 3467 O O . LEU B 1 90 ? -6.824 29.203 -0.356 1 98.75 90 LEU B O 1
ATOM 3471 N N . ALA B 1 91 ? -4.891 28.438 0.531 1 98.5 91 ALA B N 1
ATOM 3472 C CA . ALA B 1 91 ? -4.93 29.375 1.644 1 98.5 91 ALA B CA 1
ATOM 3473 C C . ALA B 1 91 ? -4.738 30.812 1.152 1 98.5 91 ALA B C 1
ATOM 3475 O O . ALA B 1 91 ? -5.391 31.734 1.644 1 98.5 91 ALA B O 1
ATOM 3476 N N . ARG B 1 92 ? -3.885 31.016 0.203 1 98.12 92 ARG B N 1
ATOM 3477 C CA . ARG B 1 92 ? -3.564 32.344 -0.336 1 98.12 92 ARG B CA 1
ATOM 3478 C C . ARG B 1 92 ? -4.77 32.938 -1.05 1 98.12 92 ARG B C 1
ATOM 3480 O O . ARG B 1 92 ? -4.992 34.156 -0.985 1 98.12 92 ARG B O 1
ATOM 3487 N N . TYR B 1 93 ? -5.555 32.125 -1.702 1 98.31 93 TYR B N 1
ATOM 3488 C CA . TYR B 1 93 ? -6.613 32.656 -2.564 1 98.31 93 TYR B CA 1
ATOM 3489 C C . TYR B 1 93 ? -7.988 32.344 -1.989 1 98.31 93 TYR B C 1
ATOM 3491 O O . TYR B 1 93 ? -8.977 32.25 -2.729 1 98.31 93 TYR B O 1
ATOM 3499 N N . LYS B 1 94 ? -8.078 32.125 -0.727 1 97.56 94 LYS B N 1
ATOM 3500 C CA . LYS B 1 94 ? -9.32 31.781 -0.045 1 97.56 94 LYS B CA 1
ATOM 3501 C C . LYS B 1 94 ? -10.422 32.781 -0.365 1 97.56 94 LYS B C 1
ATOM 3503 O O . LYS B 1 94 ? -11.57 32.406 -0.593 1 97.56 94 LYS B O 1
ATOM 3508 N N . GLU B 1 95 ? -10.094 34.031 -0.345 1 97.69 95 GLU B N 1
ATOM 3509 C CA . GLU B 1 95 ? -11.062 35.125 -0.566 1 97.69 95 GLU B CA 1
ATOM 3510 C C . GLU B 1 95 ? -11.648 35.031 -1.976 1 97.69 95 GLU B C 1
ATOM 3512 O O . GLU B 1 95 ? -12.82 35.375 -2.184 1 97.69 95 GLU B O 1
ATOM 3517 N N . ASP B 1 96 ? -10.805 34.688 -2.945 1 98.62 96 ASP B N 1
ATOM 3518 C CA . ASP B 1 96 ? -11.281 34.562 -4.32 1 98.62 96 ASP B CA 1
ATOM 3519 C C . ASP B 1 96 ? -12.352 33.469 -4.438 1 98.62 96 ASP B C 1
ATOM 3521 O O . ASP B 1 96 ? -13.305 33.625 -5.199 1 98.62 96 ASP B O 1
ATOM 3525 N N . PHE B 1 97 ? -12.227 32.438 -3.705 1 98.88 97 PHE B N 1
ATOM 3526 C CA . PHE B 1 97 ? -13.227 31.391 -3.678 1 98.88 97 PHE B CA 1
ATOM 3527 C C . PHE B 1 97 ? -14.508 31.875 -3.012 1 98.88 97 PHE B C 1
ATOM 3529 O O . PHE B 1 97 ? -15.609 31.594 -3.486 1 98.88 97 PHE B O 1
ATOM 3536 N N . GLU B 1 98 ? -14.344 32.625 -1.937 1 98.31 98 GLU B N 1
ATOM 3537 C CA . GLU B 1 98 ? -15.5 33.125 -1.217 1 98.31 98 GLU B CA 1
ATOM 3538 C C . GLU B 1 98 ? -16.344 34.062 -2.105 1 98.31 98 GLU B C 1
ATOM 3540 O O . GLU B 1 98 ? -17.562 34.094 -1.993 1 98.31 98 GLU B O 1
ATOM 3545 N N . LYS B 1 99 ? -15.656 34.781 -2.959 1 98.44 99 LYS B N 1
ATOM 3546 C CA . LYS B 1 99 ? -16.344 35.688 -3.857 1 98.44 99 LYS B CA 1
ATOM 3547 C C . LYS B 1 99 ? -17.312 34.969 -4.77 1 98.44 99 LYS B C 1
ATOM 3549 O O . LYS B 1 99 ? -18.297 35.531 -5.23 1 98.44 99 LYS B O 1
ATOM 3554 N N . ILE B 1 100 ? -17.047 33.75 -5.055 1 98.44 100 ILE B N 1
ATOM 3555 C CA . ILE B 1 100 ? -17.922 33 -5.949 1 98.44 100 ILE B CA 1
ATOM 3556 C C . ILE B 1 100 ? -18.797 32.031 -5.137 1 98.44 100 ILE B C 1
ATOM 3558 O O . ILE B 1 100 ? -19.406 31.125 -5.691 1 98.44 100 ILE B O 1
ATOM 3562 N N . GLY B 1 101 ? -18.781 32.219 -3.82 1 98.25 101 GLY B N 1
ATOM 3563 C CA . GLY B 1 101 ? -19.688 31.469 -2.967 1 98.25 101 GLY B CA 1
ATOM 3564 C C . GLY B 1 101 ? -19.109 30.141 -2.488 1 98.25 101 GLY B C 1
ATOM 3565 O O . GLY B 1 101 ? -19.844 29.297 -1.969 1 98.25 101 GLY B O 1
ATOM 3566 N N . THR B 1 102 ? -17.844 29.906 -2.691 1 98.81 102 THR B N 1
ATOM 3567 C CA . THR B 1 102 ? -17.188 28.656 -2.305 1 98.81 102 THR B CA 1
ATOM 3568 C C . THR B 1 102 ? -16.297 28.875 -1.087 1 98.81 102 THR B C 1
ATOM 3570 O O . THR B 1 102 ? -15.477 29.812 -1.066 1 98.81 102 THR B O 1
ATOM 3573 N N . LYS B 1 103 ? -16.516 28.078 -0.051 1 98.75 103 LYS B N 1
ATOM 3574 C CA . LYS B 1 103 ? -15.617 28.094 1.104 1 98.75 103 LYS B CA 1
ATOM 3575 C C . LYS B 1 103 ? -14.492 27.078 0.943 1 98.75 103 LYS B C 1
ATOM 3577 O O . LYS B 1 103 ? -14.703 26 0.384 1 98.75 103 LYS B O 1
ATOM 3582 N N . VAL B 1 104 ? -13.32 27.406 1.371 1 98.81 104 VAL B N 1
ATOM 3583 C CA . VAL B 1 104 ? -12.195 26.484 1.361 1 98.81 104 VAL B CA 1
ATOM 3584 C C . VAL B 1 104 ? -11.836 26.094 2.793 1 98.81 104 VAL B C 1
ATOM 3586 O O . VAL B 1 104 ? -11.477 26.938 3.605 1 98.81 104 VAL B O 1
ATOM 3589 N N . ALA B 1 105 ? -11.938 24.812 3.135 1 98.69 105 ALA B N 1
ATOM 3590 C CA . ALA B 1 105 ? -11.648 24.312 4.477 1 98.69 105 ALA B CA 1
ATOM 3591 C C . ALA B 1 105 ? -10.148 24.125 4.676 1 98.69 105 ALA B C 1
ATOM 3593 O O . ALA B 1 105 ? -9.68 22.984 4.801 1 98.69 105 ALA B O 1
ATOM 3594 N N . VAL B 1 106 ? -9.43 25.203 4.754 1 98.5 106 VAL B N 1
ATOM 3595 C CA . VAL B 1 106 ? -7.984 25.188 4.949 1 98.5 106 VAL B CA 1
ATOM 3596 C C . VAL B 1 106 ? -7.602 26.219 6.008 1 98.5 106 VAL B C 1
ATOM 3598 O O . VAL B 1 106 ? -8.258 27.25 6.141 1 98.5 106 VAL B O 1
ATOM 3601 N N . SER B 1 107 ? -6.617 25.922 6.77 1 98.38 107 SER B N 1
ATOM 3602 C CA . SER B 1 107 ? -6.098 26.891 7.738 1 98.38 107 SER B CA 1
ATOM 3603 C C . SER B 1 107 ? -5.535 28.125 7.039 1 98.38 107 SER B C 1
ATOM 3605 O O . SER B 1 107 ? -5.332 28.125 5.824 1 98.38 107 SER B O 1
ATOM 3607 N N . GLY B 1 108 ? -5.34 29.188 7.84 1 97.69 108 GLY B N 1
ATOM 3608 C CA . GLY B 1 108 ? -4.695 30.375 7.305 1 97.69 108 GLY B CA 1
ATOM 3609 C C . GLY B 1 108 ? -3.285 30.125 6.812 1 97.69 108 GLY B C 1
ATOM 3610 O O . GLY B 1 108 ? -2.627 29.172 7.262 1 97.69 108 GLY B O 1
ATOM 3611 N N . TYR B 1 109 ? -2.832 30.938 5.867 1 97.81 109 TYR B N 1
ATOM 3612 C CA . TYR B 1 109 ? -1.544 30.75 5.207 1 97.81 109 TYR B CA 1
ATOM 3613 C C . TYR B 1 109 ? -0.416 30.656 6.227 1 97.81 109 TYR B C 1
ATOM 3615 O O . TYR B 1 109 ? 0.429 29.766 6.141 1 97.81 109 TYR B O 1
ATOM 3623 N N . GLU B 1 110 ? -0.394 31.531 7.184 1 97.69 110 GLU B N 1
ATOM 3624 C CA . GLU B 1 110 ? 0.653 31.547 8.203 1 97.69 110 GLU B CA 1
ATOM 3625 C C . GLU B 1 110 ? 0.62 30.281 9.039 1 97.69 110 GLU B C 1
ATOM 3627 O O . GLU B 1 110 ? 1.666 29.703 9.352 1 97.69 110 GLU B O 1
ATOM 3632 N N . ALA B 1 111 ? -0.562 29.812 9.43 1 97.88 111 ALA B N 1
ATOM 3633 C CA . ALA B 1 111 ? -0.712 28.578 10.195 1 97.88 111 ALA B CA 1
ATOM 3634 C C . ALA B 1 111 ? -0.167 27.391 9.422 1 97.88 111 ALA B C 1
ATOM 3636 O O . ALA B 1 111 ? 0.49 26.516 9.992 1 97.88 111 ALA B O 1
ATOM 3637 N N . ILE B 1 112 ? -0.43 27.375 8.109 1 97.88 112 ILE B N 1
ATOM 3638 C CA . ILE B 1 112 ? 0.05 26.297 7.25 1 97.88 112 ILE B CA 1
ATOM 3639 C C . ILE B 1 112 ? 1.577 26.297 7.215 1 97.88 112 ILE B C 1
ATOM 3641 O O . ILE B 1 112 ? 2.215 25.25 7.309 1 97.88 112 ILE B O 1
ATOM 3645 N N . GLU B 1 113 ? 2.137 27.438 7.094 1 97.5 113 GLU B N 1
ATOM 3646 C CA . GLU B 1 113 ? 3.59 27.578 7.074 1 97.5 113 GLU B CA 1
ATOM 3647 C C . GLU B 1 113 ? 4.211 27.031 8.359 1 97.5 113 GLU B C 1
ATOM 3649 O O . GLU B 1 113 ? 5.184 26.281 8.32 1 97.5 113 GLU B O 1
ATOM 3654 N N . LEU B 1 114 ? 3.658 27.453 9.477 1 97.94 114 LEU B N 1
ATOM 3655 C CA . LEU B 1 114 ? 4.148 27 10.773 1 97.94 114 LEU B CA 1
ATOM 3656 C C . LEU B 1 114 ? 3.975 25.5 10.93 1 97.94 114 LEU B C 1
ATOM 3658 O O . LEU B 1 114 ? 4.906 24.797 11.344 1 97.94 114 LEU B O 1
ATOM 3662 N N . ALA B 1 115 ? 2.82 25 10.523 1 97.88 115 ALA B N 1
ATOM 3663 C CA . ALA B 1 115 ? 2.463 23.609 10.719 1 97.88 115 ALA B CA 1
ATOM 3664 C C . ALA B 1 115 ? 3.305 22.688 9.828 1 97.88 115 ALA B C 1
ATOM 3666 O O . ALA B 1 115 ? 3.633 21.562 10.219 1 97.88 115 ALA B O 1
ATOM 3667 N N . ASN B 1 116 ? 3.678 23.156 8.641 1 97.31 116 ASN B N 1
ATOM 3668 C CA . ASN B 1 116 ? 4.395 22.328 7.676 1 97.31 116 ASN B CA 1
ATOM 3669 C C . ASN B 1 116 ? 5.895 22.328 7.938 1 97.31 116 ASN B C 1
ATOM 3671 O O . ASN B 1 116 ? 6.637 21.531 7.348 1 97.31 116 ASN B O 1
ATOM 3675 N N . SER B 1 117 ? 6.312 23.188 8.828 1 97.5 117 SER B N 1
ATOM 3676 C CA . SER B 1 117 ? 7.723 23.234 9.203 1 97.5 117 SER B CA 1
ATOM 3677 C C . SER B 1 117 ? 7.984 22.453 10.484 1 97.5 117 SER B C 1
ATOM 3679 O O . SER B 1 117 ? 7.594 22.891 11.57 1 97.5 117 SER B O 1
ATOM 3681 N N . LYS B 1 118 ? 8.727 21.359 10.367 1 97.25 118 LYS B N 1
ATOM 3682 C CA . LYS B 1 118 ? 9.055 20.547 11.539 1 97.25 118 LYS B CA 1
ATOM 3683 C C . LYS B 1 118 ? 9.859 21.359 12.555 1 97.25 118 LYS B C 1
ATOM 3685 O O . LYS B 1 118 ? 9.672 21.219 13.766 1 97.25 118 LYS B O 1
ATOM 3690 N N . LYS B 1 119 ? 10.68 22.188 12 1 97.06 119 LYS B N 1
ATOM 3691 C CA . LYS B 1 119 ? 11.484 23.062 12.852 1 97.06 119 LYS B CA 1
ATOM 3692 C C . LYS B 1 119 ? 10.602 24.016 13.648 1 97.06 119 LYS B C 1
ATOM 3694 O O . LYS B 1 119 ? 10.727 24.125 14.867 1 97.06 119 LYS B O 1
ATOM 3699 N N . GLU B 1 120 ? 9.68 24.688 12.961 1 98 120 GLU B N 1
ATOM 3700 C CA . GLU B 1 120 ? 8.797 25.641 13.625 1 98 120 GLU B CA 1
ATOM 3701 C C . GLU B 1 120 ? 7.84 24.922 14.578 1 98 120 GLU B C 1
ATOM 3703 O O . GLU B 1 120 ? 7.52 25.453 15.641 1 98 120 GLU B O 1
ATOM 3708 N N . LEU B 1 121 ? 7.398 23.766 14.188 1 98.19 121 LEU B N 1
ATOM 3709 C CA . LEU B 1 121 ? 6.52 22.984 15.055 1 98.19 121 LEU B CA 1
ATOM 3710 C C . LEU B 1 121 ? 7.199 22.672 16.391 1 98.19 121 LEU B C 1
ATOM 3712 O O . LEU B 1 121 ? 6.578 22.781 17.438 1 98.19 121 LEU B O 1
ATOM 3716 N N . MET B 1 122 ? 8.484 22.297 16.359 1 97.25 122 MET B N 1
ATOM 3717 C CA . MET B 1 122 ? 9.211 21.984 17.578 1 97.25 122 MET B CA 1
ATOM 3718 C C . MET B 1 122 ? 9.383 23.234 18.438 1 97.25 122 MET B C 1
ATOM 3720 O O . MET B 1 122 ? 9.281 23.156 19.672 1 97.25 122 MET B O 1
ATOM 3724 N N . LYS B 1 123 ? 9.609 24.297 17.828 1 97.69 123 LYS B N 1
ATOM 3725 C CA . LYS B 1 123 ? 9.727 25.562 18.562 1 97.69 123 LYS B CA 1
ATOM 3726 C C . LYS B 1 123 ? 8.422 25.906 19.266 1 97.69 123 LYS B C 1
ATOM 3728 O O . LYS B 1 123 ? 8.422 26.328 20.422 1 97.69 123 LYS B O 1
ATOM 3733 N N . ILE B 1 124 ? 7.375 25.734 18.578 1 98.62 124 ILE B N 1
ATOM 3734 C CA . ILE B 1 124 ? 6.055 26.031 19.125 1 98.62 124 ILE B CA 1
ATOM 3735 C C . ILE B 1 124 ? 5.758 25.062 20.266 1 98.62 124 ILE B C 1
ATOM 3737 O O . ILE B 1 124 ? 5.211 25.453 21.297 1 98.62 124 ILE B O 1
ATOM 3741 N N . ALA B 1 125 ? 6.109 23.781 20.047 1 98.75 125 ALA B N 1
ATOM 3742 C CA . ALA B 1 125 ? 5.922 22.781 21.109 1 98.75 125 ALA B CA 1
ATOM 3743 C C . ALA B 1 125 ? 6.617 23.203 22.391 1 98.75 125 ALA B C 1
ATOM 3745 O O . ALA B 1 125 ? 6.027 23.141 23.469 1 98.75 125 ALA B O 1
ATOM 3746 N N . LYS B 1 126 ? 7.828 23.672 22.234 1 98.12 126 LYS B N 1
ATOM 3747 C CA . LYS B 1 126 ? 8.578 24.172 23.391 1 98.12 126 LYS B CA 1
ATOM 3748 C C . LYS B 1 126 ? 7.852 25.312 24.078 1 98.12 126 LYS B C 1
ATOM 3750 O O . LYS B 1 126 ? 7.715 25.328 25.297 1 98.12 126 LYS B O 1
ATOM 3755 N N . LYS B 1 127 ? 7.387 26.203 23.359 1 98.38 127 LYS B N 1
ATOM 3756 C CA . LYS B 1 127 ? 6.738 27.406 23.875 1 98.38 127 LYS B CA 1
ATOM 3757 C C . LYS B 1 127 ? 5.477 27.062 24.656 1 98.38 127 LYS B C 1
ATOM 3759 O O . LYS B 1 127 ? 5.145 27.734 25.641 1 98.38 127 LYS B O 1
ATOM 3764 N N . VAL B 1 128 ? 4.762 26.031 24.25 1 98.5 128 VAL B N 1
ATOM 3765 C CA . VAL B 1 128 ? 3.465 25.75 24.859 1 98.5 128 VAL B CA 1
ATOM 3766 C C . VAL B 1 128 ? 3.572 24.531 25.781 1 98.5 128 VAL B C 1
ATOM 3768 O O . VAL B 1 128 ? 2.557 23.969 26.203 1 98.5 128 VAL B O 1
ATOM 3771 N N . GLY B 1 129 ? 4.703 24.016 25.984 1 98.38 129 GLY B N 1
ATOM 3772 C CA . GLY B 1 129 ? 4.938 22.953 26.953 1 98.38 129 GLY B CA 1
ATOM 3773 C C . GLY B 1 129 ? 4.547 21.578 26.438 1 98.38 129 GLY B C 1
ATOM 3774 O O . GLY B 1 129 ? 4.078 20.734 27.203 1 98.38 129 GLY B O 1
ATOM 3775 N N . VAL B 1 130 ? 4.605 21.344 25.203 1 98.81 130 VAL B N 1
ATOM 3776 C CA . VAL B 1 130 ? 4.367 20.031 24.609 1 98.81 130 VAL B CA 1
ATOM 3777 C C . VAL B 1 130 ? 5.695 19.312 24.359 1 98.81 130 VAL B C 1
ATOM 3779 O O . VAL B 1 130 ? 6.633 19.906 23.828 1 98.81 130 VAL B O 1
ATOM 3782 N N . PRO B 1 131 ? 5.805 18.031 24.812 1 98.69 131 PRO B N 1
ATOM 3783 C CA . PRO B 1 131 ? 7.051 17.297 24.578 1 98.69 131 PRO B CA 1
ATOM 3784 C C . PRO B 1 131 ? 7.406 17.188 23.109 1 98.69 131 PRO B C 1
ATOM 3786 O O . PRO B 1 131 ? 6.52 17.016 22.266 1 98.69 131 PRO B O 1
ATOM 3789 N N . TYR B 1 132 ? 8.617 17.328 22.75 1 98.5 132 TYR B N 1
ATOM 3790 C CA . TYR B 1 132 ? 9.195 17.219 21.406 1 98.5 132 TYR B CA 1
ATOM 3791 C C . TYR B 1 132 ? 10.562 16.547 21.453 1 98.5 132 TYR B C 1
ATOM 3793 O O . TYR B 1 132 ? 11.203 16.516 22.516 1 98.5 132 TYR B O 1
ATOM 3801 N N . PRO B 1 133 ? 10.984 15.93 20.391 1 98.44 133 PRO B N 1
ATOM 3802 C CA . PRO B 1 133 ? 12.305 15.297 20.406 1 98.44 133 PRO B CA 1
ATOM 3803 C C . PRO B 1 133 ? 13.445 16.312 20.469 1 98.44 133 PRO B C 1
ATOM 3805 O O . PRO B 1 133 ? 13.367 17.375 19.859 1 98.44 133 PRO B O 1
ATOM 3808 N N . GLU B 1 134 ? 14.422 15.945 21.188 1 98 134 GLU B N 1
ATOM 3809 C CA . GLU B 1 134 ? 15.648 16.734 21.078 1 98 134 GLU B CA 1
ATOM 3810 C C . GLU B 1 134 ? 16.094 16.844 19.609 1 98 134 GLU B C 1
ATOM 3812 O O . GLU B 1 134 ? 16.078 15.844 18.875 1 98 134 GLU B O 1
ATOM 3817 N N . PHE B 1 135 ? 16.391 18.031 19.219 1 98.06 135 PHE B N 1
ATOM 3818 C CA . PHE B 1 135 ? 16.781 18.172 17.812 1 98.06 135 PHE B CA 1
ATOM 3819 C C . PHE B 1 135 ? 17.828 19.266 17.641 1 98.06 135 PHE B C 1
ATOM 3821 O O . PHE B 1 135 ? 17.984 20.125 18.516 1 98.06 135 PHE B O 1
ATOM 3828 N N . TYR B 1 136 ? 18.547 19.234 16.562 1 98.19 136 TYR B N 1
ATOM 3829 C CA . TYR B 1 136 ? 19.531 20.203 16.125 1 98.19 136 TYR B CA 1
ATOM 3830 C C . TYR B 1 136 ? 19.375 20.547 14.648 1 98.19 136 TYR B C 1
ATOM 3832 O O . TYR B 1 136 ? 19.156 19.656 13.828 1 98.19 136 TYR B O 1
ATOM 3840 N N . VAL B 1 137 ? 19.375 21.828 14.359 1 97.81 137 VAL B N 1
ATOM 3841 C CA . VAL B 1 137 ? 19.453 22.234 12.961 1 97.81 137 VAL B CA 1
ATOM 3842 C C . VAL B 1 137 ? 20.891 22.109 12.469 1 97.81 137 VAL B C 1
ATOM 3844 O O . VAL B 1 137 ? 21.812 22.672 13.062 1 97.81 137 VAL B O 1
ATOM 3847 N N . VAL B 1 138 ? 21.094 21.359 11.438 1 97.81 138 VAL B N 1
ATOM 3848 C CA . VAL B 1 138 ? 22.438 21.125 10.938 1 97.81 138 VAL B CA 1
ATOM 3849 C C . VAL B 1 138 ? 22.531 21.547 9.477 1 97.81 138 VAL B C 1
ATOM 3851 O O . VAL B 1 138 ? 21.594 21.344 8.695 1 97.81 138 VAL B O 1
ATOM 3854 N N . ARG B 1 139 ? 23.672 22.172 9.148 1 96.44 139 ARG B N 1
ATOM 3855 C CA . ARG B 1 139 ? 23.891 22.672 7.797 1 96.44 139 ARG B CA 1
ATOM 3856 C C . ARG B 1 139 ? 25.234 22.188 7.254 1 96.44 139 ARG B C 1
ATOM 3858 O O . ARG B 1 139 ? 25.625 22.562 6.141 1 96.44 139 ARG B O 1
ATOM 3865 N N . THR B 1 140 ? 26.016 21.5 8.062 1 96.25 140 THR B N 1
ATOM 3866 C CA . THR B 1 140 ? 27.312 20.953 7.672 1 96.25 140 THR B CA 1
ATOM 3867 C C . THR B 1 140 ? 27.5 19.547 8.25 1 96.25 140 THR B C 1
ATOM 3869 O O . THR B 1 140 ? 26.781 19.156 9.164 1 96.25 140 THR B O 1
ATOM 3872 N N . TRP B 1 141 ? 28.438 18.891 7.699 1 96.62 141 TRP B N 1
ATOM 3873 C CA . TRP B 1 141 ? 28.766 17.562 8.211 1 96.62 141 TRP B CA 1
ATOM 3874 C C . TRP B 1 141 ? 29.281 17.641 9.648 1 96.62 141 TRP B C 1
ATOM 3876 O O . TRP B 1 141 ? 28.969 16.781 10.469 1 96.62 141 TRP B O 1
ATOM 3886 N N . ASP B 1 142 ? 30.016 18.688 9.93 1 96.75 142 ASP B N 1
ATOM 3887 C CA . ASP B 1 142 ? 30.531 18.875 11.281 1 96.75 142 ASP B CA 1
ATOM 3888 C C . ASP B 1 142 ? 29.406 19.031 12.281 1 96.75 142 ASP B C 1
ATOM 3890 O O . ASP B 1 142 ? 29.438 18.453 13.375 1 96.75 142 ASP B O 1
ATOM 3894 N N . GLU B 1 143 ? 28.453 19.844 11.883 1 97.81 143 GLU B N 1
ATOM 3895 C CA . GLU B 1 143 ? 27.297 20.047 12.742 1 97.81 143 GLU B CA 1
ATOM 3896 C C . GLU B 1 143 ? 26.531 18.734 12.953 1 97.81 143 GLU B C 1
ATOM 3898 O O . GLU B 1 143 ? 26.062 18.453 14.055 1 97.81 143 GLU B O 1
ATOM 3903 N N . LEU B 1 144 ? 26.406 17.906 11.898 1 97.88 144 LEU B N 1
ATOM 3904 C CA . LEU B 1 144 ? 25.719 16.641 12.008 1 97.88 144 LEU B CA 1
ATOM 3905 C C . LEU B 1 144 ? 26.453 15.68 12.938 1 97.88 144 LEU B C 1
ATOM 3907 O O . LEU B 1 144 ? 25.844 15.016 13.773 1 97.88 144 LEU B O 1
ATOM 3911 N N . GLU B 1 145 ? 27.766 15.602 12.773 1 97.12 145 GLU B N 1
ATOM 3912 C CA . GLU B 1 145 ? 28.578 14.734 13.617 1 97.12 145 GLU B CA 1
ATOM 3913 C C . GLU B 1 145 ? 28.469 15.141 15.086 1 97.12 145 GLU B C 1
ATOM 3915 O O . GLU B 1 145 ? 28.359 14.281 15.961 1 97.12 145 GLU B O 1
ATOM 3920 N N . SER B 1 146 ? 28.562 16.422 15.312 1 98 146 SER B N 1
ATOM 3921 C CA . SER B 1 146 ? 28.422 16.922 16.672 1 98 146 SER B CA 1
ATOM 3922 C C . SER B 1 146 ? 27.062 16.562 17.266 1 98 146 SER B C 1
ATOM 3924 O O . SER B 1 146 ? 26.969 16.172 18.422 1 98 146 SER B O 1
ATOM 3926 N N . SER B 1 147 ? 26.016 16.75 16.469 1 97.88 147 SER B N 1
ATOM 3927 C CA . SER B 1 147 ? 24.672 16.406 16.906 1 97.88 147 SER B CA 1
ATOM 3928 C C . SER B 1 147 ? 24.547 14.906 17.203 1 97.88 147 SER B C 1
ATOM 3930 O O . SER B 1 147 ? 23.859 14.5 18.141 1 97.88 147 SER B O 1
ATOM 3932 N N . ALA B 1 148 ? 25.156 14.078 16.359 1 97.69 148 ALA B N 1
ATOM 3933 C CA . ALA B 1 148 ? 25.141 12.633 16.547 1 97.69 148 ALA B CA 1
ATOM 3934 C C . ALA B 1 148 ? 25.734 12.25 17.891 1 97.69 148 ALA B C 1
ATOM 3936 O O . ALA B 1 148 ? 25.25 11.328 18.547 1 97.69 148 ALA B O 1
ATOM 3937 N N . GLU B 1 149 ? 26.797 12.922 18.266 1 97.69 149 GLU B N 1
ATOM 3938 C CA . GLU B 1 149 ? 27.438 12.664 19.562 1 97.69 149 GLU B CA 1
ATOM 3939 C C . GLU B 1 149 ? 26.5 12.992 20.719 1 97.69 149 GLU B C 1
ATOM 3941 O O . GLU B 1 149 ? 26.5 12.289 21.734 1 97.69 149 GLU B O 1
ATOM 3946 N N . LYS B 1 150 ? 25.75 14.031 20.547 1 98.06 150 LYS B N 1
ATOM 3947 C CA . LYS B 1 150 ? 24.844 14.461 21.594 1 98.06 150 LYS B CA 1
ATOM 3948 C C . LYS B 1 150 ? 23.609 13.57 21.656 1 98.06 150 LYS B C 1
ATOM 3950 O O . LYS B 1 150 ? 23.141 13.227 22.75 1 98.06 150 LYS B O 1
ATOM 3955 N N . LEU B 1 151 ? 23.047 13.164 20.516 1 98.12 151 LEU B N 1
ATOM 3956 C CA . LEU B 1 151 ? 21.797 12.414 20.406 1 98.12 151 LEU B CA 1
ATOM 3957 C C . LEU B 1 151 ? 22.031 10.93 20.656 1 98.12 151 LEU B C 1
ATOM 3959 O O . LEU B 1 151 ? 21.141 10.227 21.141 1 98.12 151 LEU B O 1
ATOM 3963 N N . GLY B 1 152 ? 23.266 10.477 20.25 1 97.56 152 GLY B N 1
ATOM 3964 C CA . GLY B 1 152 ? 23.516 9.039 20.203 1 97.56 152 GLY B CA 1
ATOM 3965 C C . GLY B 1 152 ? 22.844 8.375 19.016 1 97.56 152 GLY B C 1
ATOM 3966 O O . GLY B 1 152 ? 22.031 8.984 18.312 1 97.56 152 GLY B O 1
ATOM 3967 N N . PHE B 1 153 ? 23.297 7.074 18.797 1 97.75 153 PHE B N 1
ATOM 3968 C CA . PHE B 1 153 ? 22.703 6.293 17.719 1 97.75 153 PHE B CA 1
ATOM 3969 C C . PHE B 1 153 ? 21.641 5.344 18.25 1 97.75 153 PHE B C 1
ATOM 3971 O O . PHE B 1 153 ? 21.75 4.844 19.375 1 97.75 153 PHE B O 1
ATOM 3978 N N . PRO B 1 154 ? 20.688 5.078 17.516 1 98.25 154 PRO B N 1
ATOM 3979 C CA . PRO B 1 154 ? 20.375 5.738 16.25 1 98.25 154 PRO B CA 1
ATOM 3980 C C . PRO B 1 154 ? 19.734 7.113 16.438 1 98.25 154 PRO B C 1
ATOM 3982 O O . PRO B 1 154 ? 19.234 7.418 17.516 1 98.25 154 PRO B O 1
ATOM 3985 N N . PHE B 1 155 ? 19.812 7.988 15.508 1 98.62 155 PHE B N 1
ATOM 3986 C CA . PHE B 1 155 ? 19.094 9.258 15.453 1 98.62 155 PHE B CA 1
ATOM 3987 C C . PHE B 1 155 ? 18.438 9.461 14.086 1 98.62 155 PHE B C 1
ATOM 3989 O O . PHE B 1 155 ? 18.656 8.664 13.172 1 98.62 155 PHE B O 1
ATOM 3996 N N . VAL B 1 156 ? 17.609 10.484 13.93 1 98.5 156 VAL B N 1
ATOM 3997 C CA . VAL B 1 156 ? 16.812 10.719 12.727 1 98.5 156 VAL B CA 1
ATOM 3998 C C . VAL B 1 156 ? 17.281 11.992 12.039 1 98.5 156 VAL B C 1
ATOM 4000 O O . VAL B 1 156 ? 17.609 12.984 12.695 1 98.5 156 VAL B O 1
ATOM 4003 N N . VAL B 1 157 ? 17.312 11.945 10.727 1 97.94 157 VAL B N 1
ATOM 4004 C CA . VAL B 1 157 ? 17.516 13.164 9.953 1 97.94 157 VAL B CA 1
ATOM 4005 C C . VAL B 1 157 ? 16.328 13.367 9.008 1 97.94 157 VAL B C 1
ATOM 4007 O O . VAL B 1 157 ? 15.805 12.414 8.438 1 97.94 157 VAL B O 1
ATOM 4010 N N . LYS B 1 158 ? 15.922 14.547 8.859 1 97.19 158 LYS B N 1
ATOM 4011 C CA . LYS B 1 158 ? 14.859 14.898 7.922 1 97.19 158 LYS B CA 1
ATOM 4012 C C . LYS B 1 158 ? 14.906 16.375 7.574 1 97.19 158 LYS B C 1
ATOM 4014 O O . LYS B 1 158 ? 15.344 17.203 8.383 1 97.19 158 LYS B O 1
ATOM 4019 N N . PRO B 1 159 ? 14.461 16.719 6.375 1 96.19 159 PRO B N 1
ATOM 4020 C CA . PRO B 1 159 ? 14.336 18.141 6.055 1 96.19 159 PRO B CA 1
ATOM 4021 C C . PRO B 1 159 ? 13.297 18.859 6.914 1 96.19 159 PRO B C 1
ATOM 4023 O O . PRO B 1 159 ? 12.305 18.25 7.324 1 96.19 159 PRO B O 1
ATOM 4026 N N . PRO B 1 160 ? 13.531 20.125 7.156 1 95.62 160 PRO B N 1
ATOM 4027 C CA . PRO B 1 160 ? 12.547 20.859 7.945 1 95.62 160 PRO B CA 1
ATOM 4028 C C . PRO B 1 160 ? 11.164 20.875 7.309 1 95.62 160 PRO B C 1
ATOM 4030 O O . PRO B 1 160 ? 10.148 20.828 8.016 1 95.62 160 PRO B O 1
ATOM 4033 N N . VAL B 1 161 ? 11.156 20.969 6.004 1 93.62 161 VAL B N 1
ATOM 4034 C CA . VAL B 1 161 ? 9.898 20.984 5.262 1 93.62 161 VAL B CA 1
ATOM 4035 C C . VAL B 1 161 ? 9.891 19.859 4.23 1 93.62 161 VAL B C 1
ATOM 4037 O O . VAL B 1 161 ? 10.648 19.891 3.26 1 93.62 161 VAL B O 1
ATOM 4040 N N . ALA B 1 162 ? 9.133 18.859 4.48 1 90.75 162 ALA B N 1
ATOM 4041 C CA . ALA B 1 162 ? 9 17.719 3.58 1 90.75 162 ALA B CA 1
ATOM 4042 C C . ALA B 1 162 ? 7.785 16.859 3.951 1 90.75 162 ALA B C 1
ATOM 4044 O O . ALA B 1 162 ? 7.215 17.031 5.035 1 90.75 162 ALA B O 1
ATOM 4045 N N . SER B 1 163 ? 7.32 16.141 2.945 1 86 163 SER B N 1
ATOM 4046 C CA . SER B 1 163 ? 6.191 15.234 3.146 1 86 163 SER B CA 1
ATOM 4047 C C . SER B 1 163 ? 6.473 13.859 2.547 1 86 163 SER B C 1
ATOM 4049 O O . SER B 1 163 ? 7.391 13.711 1.739 1 86 163 SER B O 1
ATOM 4051 N N . GLY B 1 164 ? 5.793 12.844 3.016 1 86.94 164 GLY B N 1
ATOM 4052 C CA . GLY B 1 164 ? 5.84 11.523 2.406 1 86.94 164 GLY B CA 1
ATOM 4053 C C . GLY B 1 164 ? 7.152 10.797 2.645 1 86.94 164 GLY B C 1
ATOM 4054 O O . GLY B 1 164 ? 7.66 10.117 1.754 1 86.94 164 GLY B O 1
ATOM 4055 N N . MET B 1 165 ? 7.852 11.07 3.658 1 90.06 165 MET B N 1
ATOM 4056 C CA . MET B 1 165 ? 9.086 10.414 4.078 1 90.06 165 MET B CA 1
ATOM 4057 C C . MET B 1 165 ? 10.266 10.867 3.227 1 90.06 165 MET B C 1
ATOM 4059 O O . MET B 1 165 ? 11.375 10.359 3.377 1 90.06 165 MET B O 1
ATOM 4063 N N . ARG B 1 166 ? 10.008 11.773 2.301 1 92.25 166 ARG B N 1
ATOM 4064 C CA . ARG B 1 166 ? 11.102 12.289 1.475 1 92.25 166 ARG B CA 1
ATOM 4065 C C . ARG B 1 166 ? 12.164 12.969 2.33 1 92.25 166 ARG B C 1
ATOM 4067 O O . ARG B 1 166 ? 11.852 13.875 3.111 1 92.25 166 ARG B O 1
ATOM 4074 N N . GLY B 1 167 ? 13.328 12.5 2.26 1 95 167 GLY B N 1
ATOM 4075 C CA . GLY B 1 167 ? 14.453 13.062 2.992 1 95 167 GLY B CA 1
ATOM 4076 C C . GLY B 1 167 ? 14.609 12.469 4.379 1 95 167 GLY B C 1
ATOM 4077 O O . GLY B 1 167 ? 15.594 12.75 5.07 1 95 167 GLY B O 1
ATOM 4078 N N . PHE B 1 168 ? 13.719 11.656 4.766 1 96.19 168 PHE B N 1
ATOM 4079 C CA . PHE B 1 168 ? 13.75 11.031 6.086 1 96.19 168 PHE B CA 1
ATOM 4080 C C . PHE B 1 168 ? 14.742 9.875 6.117 1 96.19 168 PHE B C 1
ATOM 4082 O O . PHE B 1 168 ? 14.734 9.023 5.227 1 96.19 168 PHE B O 1
ATOM 4089 N N . ARG B 1 169 ? 15.586 9.805 7.125 1 97.62 169 ARG B N 1
ATOM 4090 C CA . ARG B 1 169 ? 16.469 8.672 7.371 1 97.62 169 ARG B CA 1
ATOM 4091 C C . ARG B 1 169 ? 16.656 8.445 8.867 1 97.62 169 ARG B C 1
ATOM 4093 O O . ARG B 1 169 ? 16.672 9.391 9.648 1 97.62 169 ARG B O 1
ATOM 4100 N N . ILE B 1 170 ? 16.734 7.246 9.25 1 98.31 170 ILE B N 1
ATOM 4101 C CA . ILE B 1 170 ? 17.25 6.852 10.555 1 98.31 170 ILE B CA 1
ATOM 4102 C C . ILE B 1 170 ? 18.719 6.473 10.438 1 98.31 170 ILE B C 1
ATOM 4104 O O . ILE B 1 170 ? 19.078 5.555 9.688 1 98.31 170 ILE B O 1
ATOM 4108 N N . VAL B 1 171 ? 19.562 7.102 11.094 1 98.56 171 VAL B N 1
ATOM 4109 C CA . VAL B 1 171 ? 21 6.902 10.984 1 98.56 171 VAL B CA 1
ATOM 4110 C C . VAL B 1 171 ? 21.484 5.957 12.086 1 98.56 171 VAL B C 1
ATOM 4112 O O . VAL B 1 171 ? 21.359 6.262 13.273 1 98.56 171 VAL B O 1
ATOM 4115 N N . TYR B 1 172 ? 22 4.871 11.695 1 98.12 172 TYR B N 1
ATOM 4116 C CA . TYR B 1 172 ? 22.547 3.863 12.602 1 98.12 172 TYR B CA 1
ATOM 4117 C C . TYR B 1 172 ? 24.062 3.893 12.594 1 98.12 172 TYR B C 1
ATOM 4119 O O . TYR B 1 172 ? 24.688 4.395 11.648 1 98.12 172 TYR B O 1
ATOM 4127 N N . LYS B 1 173 ? 24.672 3.377 13.727 1 96.56 173 LYS B N 1
ATOM 4128 C CA . LYS B 1 173 ? 26.125 3.24 13.758 1 96.56 173 LYS B CA 1
ATOM 4129 C C . LYS B 1 173 ? 26.594 2.201 12.75 1 96.56 173 LYS B C 1
ATOM 4131 O O . LYS B 1 173 ? 27.578 2.42 12.047 1 96.56 173 LYS B O 1
ATOM 4136 N N . ASN B 1 174 ? 25.891 1.091 12.711 1 95.31 174 ASN B N 1
ATOM 4137 C CA . ASN B 1 174 ? 26.156 -0.005 11.789 1 95.31 174 ASN B CA 1
ATOM 4138 C C . ASN B 1 174 ? 24.859 -0.666 11.312 1 95.31 174 ASN B C 1
ATOM 4140 O O . ASN B 1 174 ? 23.859 -0.668 12.031 1 95.31 174 ASN B O 1
ATOM 4144 N N . ILE B 1 175 ? 24.891 -1.111 10.117 1 94.94 175 ILE B N 1
ATOM 4145 C CA . ILE B 1 175 ? 23.75 -1.824 9.547 1 94.94 175 ILE B CA 1
ATOM 4146 C C . ILE B 1 175 ? 24.234 -3.104 8.867 1 94.94 175 ILE B C 1
ATOM 4148 O O . ILE B 1 175 ? 25.219 -3.086 8.117 1 94.94 175 ILE B O 1
ATOM 4152 N N . ASN B 1 176 ? 23.609 -4.262 9.195 1 93.69 176 ASN B N 1
ATOM 4153 C CA . ASN B 1 176 ? 23.875 -5.492 8.453 1 93.69 176 ASN B CA 1
ATOM 4154 C C . ASN B 1 176 ? 23.141 -5.504 7.113 1 93.69 176 ASN B C 1
ATOM 4156 O O . ASN B 1 176 ? 22.047 -6.074 7.004 1 93.69 176 ASN B O 1
ATOM 4160 N N . ARG B 1 177 ? 23.719 -4.934 6.152 1 92.56 177 ARG B N 1
ATOM 4161 C CA . ARG B 1 177 ? 23.109 -4.734 4.844 1 92.56 177 ARG B CA 1
ATOM 4162 C C . ARG B 1 177 ? 22.844 -6.066 4.152 1 92.56 177 ARG B C 1
ATOM 4164 O O . ARG B 1 177 ? 21.844 -6.223 3.445 1 92.56 177 ARG B O 1
ATOM 4171 N N . LYS B 1 178 ? 23.734 -7.004 4.312 1 92.25 178 LYS B N 1
ATOM 4172 C CA . LYS B 1 178 ? 23.578 -8.305 3.664 1 92.25 178 LYS B CA 1
ATOM 4173 C C . LYS B 1 178 ? 22.328 -9.023 4.156 1 92.25 178 LYS B C 1
ATOM 4175 O O . LYS B 1 178 ? 21.578 -9.578 3.355 1 92.25 178 LYS B O 1
ATOM 4180 N N . GLU B 1 179 ? 22.188 -8.984 5.406 1 92.5 179 GLU B N 1
ATOM 4181 C CA . GLU B 1 179 ? 20.984 -9.602 5.969 1 92.5 179 GLU B CA 1
ATOM 4182 C C . GLU B 1 179 ? 19.719 -8.93 5.438 1 92.5 179 GLU B C 1
ATOM 4184 O O . GLU B 1 179 ? 18.766 -9.609 5.035 1 92.5 179 GLU B O 1
ATOM 4189 N N . ALA B 1 180 ? 19.641 -7.598 5.395 1 92.31 180 ALA B N 1
ATOM 4190 C CA . ALA B 1 180 ? 18.5 -6.844 4.902 1 92.31 180 ALA B CA 1
ATOM 4191 C C . ALA B 1 180 ? 18.234 -7.133 3.428 1 92.31 180 ALA B C 1
ATOM 4193 O O . ALA B 1 180 ? 17.094 -7.176 2.986 1 92.31 180 ALA B O 1
ATOM 4194 N N . PHE B 1 181 ? 19.312 -7.387 2.732 1 93.44 181 PHE B N 1
ATOM 4195 C CA . PHE B 1 181 ? 19.234 -7.676 1.306 1 93.44 181 PHE B CA 1
ATOM 4196 C C . PHE B 1 181 ? 18.375 -8.906 1.05 1 93.44 181 PHE B C 1
ATOM 4198 O O . PHE B 1 181 ? 17.547 -8.914 0.142 1 93.44 181 PHE B O 1
ATOM 4205 N N . PHE B 1 182 ? 18.469 -9.836 1.893 1 91.06 182 PHE B N 1
ATOM 4206 C CA . PHE B 1 182 ? 17.812 -11.109 1.642 1 91.06 182 PHE B CA 1
ATOM 4207 C C . PHE B 1 182 ? 16.5 -11.203 2.396 1 91.06 182 PHE B C 1
ATOM 4209 O O . PHE B 1 182 ? 15.625 -11.992 2.039 1 91.06 182 PHE B O 1
ATOM 4216 N N . LYS B 1 183 ? 16.359 -10.43 3.412 1 90.75 183 LYS B N 1
ATOM 4217 C CA . LYS B 1 183 ? 15.242 -10.68 4.32 1 90.75 183 LYS B CA 1
ATOM 4218 C C . LYS B 1 183 ? 14.195 -9.57 4.219 1 90.75 183 LYS B C 1
ATOM 4220 O O . LYS B 1 183 ? 13.07 -9.719 4.699 1 90.75 183 LYS B O 1
ATOM 4225 N N . GLU B 1 184 ? 14.539 -8.461 3.57 1 91.31 184 GLU B N 1
ATOM 4226 C CA . GLU B 1 184 ? 13.633 -7.32 3.537 1 91.31 184 GLU B CA 1
ATOM 4227 C C . GLU B 1 184 ? 13.422 -6.82 2.109 1 91.31 184 GLU B C 1
ATOM 4229 O O . GLU B 1 184 ? 14.281 -7.012 1.246 1 91.31 184 GLU B O 1
ATOM 4234 N N . LYS B 1 185 ? 12.234 -6.184 1.932 1 90.38 185 LYS B N 1
ATOM 4235 C CA . LYS B 1 185 ? 12.055 -5.434 0.693 1 90.38 185 LYS B CA 1
ATOM 4236 C C . LYS B 1 185 ? 13.016 -4.246 0.625 1 90.38 185 LYS B C 1
ATOM 4238 O O . LYS B 1 185 ? 13.453 -3.736 1.657 1 90.38 185 LYS B O 1
ATOM 4243 N N . PRO B 1 186 ? 13.375 -3.822 -0.513 1 91 186 PRO B N 1
ATOM 4244 C CA . PRO B 1 186 ? 14.273 -2.668 -0.629 1 91 186 PRO B CA 1
ATOM 4245 C C . PRO B 1 186 ? 13.742 -1.436 0.1 1 91 186 PRO B C 1
ATOM 4247 O O . PRO B 1 186 ? 12.609 -1.01 -0.14 1 91 186 PRO B O 1
ATOM 4250 N N . ASP B 1 187 ? 14.508 -0.889 0.966 1 91.06 187 ASP B N 1
ATOM 4251 C CA . ASP B 1 187 ? 14.18 0.26 1.806 1 91.06 187 ASP B CA 1
ATOM 4252 C C . ASP B 1 187 ? 15.445 1.017 2.213 1 91.06 187 ASP B C 1
ATOM 4254 O O . ASP B 1 187 ? 16.359 0.438 2.803 1 91.06 187 ASP B O 1
ATOM 4258 N N . SER B 1 188 ? 15.5 2.252 1.902 1 92 188 SER B N 1
ATOM 4259 C CA . SER B 1 188 ? 16.703 3.027 2.189 1 92 188 SER B CA 1
ATOM 4260 C C . SER B 1 188 ? 16.469 3.998 3.342 1 92 188 SER B C 1
ATOM 4262 O O . SER B 1 188 ? 17.172 5.004 3.463 1 92 188 SER B O 1
ATOM 4264 N N . SER B 1 189 ? 15.422 3.742 4.199 1 94.94 189 SER B N 1
ATOM 4265 C CA . SER B 1 189 ? 15.141 4.625 5.328 1 94.94 189 SER B CA 1
ATOM 4266 C C . SER B 1 189 ? 16.219 4.523 6.391 1 94.94 189 SER B C 1
ATOM 4268 O O . SER B 1 189 ? 16.422 5.457 7.168 1 94.94 189 SER B O 1
ATOM 4270 N N . LYS B 1 190 ? 16.953 3.414 6.535 1 96.44 190 LYS B N 1
ATOM 4271 C CA . LYS B 1 190 ? 18.047 3.215 7.469 1 96.44 190 LYS B CA 1
ATOM 4272 C C . LYS B 1 190 ? 19.391 3.432 6.781 1 96.44 190 LYS B C 1
ATOM 4274 O O . LYS B 1 190 ? 19.672 2.838 5.738 1 96.44 190 LYS B O 1
ATOM 4279 N N . VAL B 1 191 ? 20.188 4.25 7.332 1 97.5 191 VAL B N 1
ATOM 4280 C CA . VAL B 1 191 ? 21.484 4.531 6.719 1 97.5 191 VAL B CA 1
ATOM 4281 C C . VAL B 1 191 ? 22.547 4.645 7.805 1 97.5 191 VAL B C 1
ATOM 4283 O O . VAL B 1 191 ? 22.234 4.781 8.984 1 97.5 191 VAL B O 1
ATOM 4286 N N . THR B 1 192 ? 23.812 4.52 7.441 1 96.94 192 THR B N 1
ATOM 4287 C CA . THR B 1 192 ? 24.938 4.918 8.281 1 96.94 192 THR B CA 1
ATOM 4288 C C . THR B 1 192 ? 25.375 6.34 7.957 1 96.94 192 THR B C 1
ATOM 4290 O O . THR B 1 192 ? 24.953 6.918 6.953 1 96.94 192 THR B O 1
ATOM 4293 N N . MET B 1 193 ? 26.25 6.863 8.781 1 96.44 193 MET B N 1
ATOM 4294 C CA . MET B 1 193 ? 26.797 8.195 8.531 1 96.44 193 MET B CA 1
ATOM 4295 C C . MET B 1 193 ? 27.516 8.234 7.184 1 96.44 193 MET B C 1
ATOM 4297 O O . MET B 1 193 ? 27.359 9.195 6.426 1 96.44 193 MET B O 1
ATOM 4301 N N . GLU B 1 194 ? 28.219 7.215 6.871 1 94.56 194 GLU B N 1
ATOM 4302 C CA . GLU B 1 194 ? 28.953 7.129 5.613 1 94.56 194 GLU B CA 1
ATOM 4303 C C . GLU B 1 194 ? 28.016 7.094 4.418 1 94.56 194 GLU B C 1
ATOM 4305 O O . GLU B 1 194 ? 28.234 7.781 3.42 1 94.56 194 GLU B O 1
ATOM 4310 N N . GLU B 1 195 ? 27 6.324 4.539 1 94.94 195 GLU B N 1
ATOM 4311 C CA . GLU B 1 195 ? 26.016 6.23 3.467 1 94.94 195 GLU B CA 1
ATOM 4312 C C . GLU B 1 195 ? 25.312 7.566 3.248 1 94.94 195 GLU B C 1
ATOM 4314 O O . GLU B 1 195 ? 25.047 7.953 2.107 1 94.94 195 GLU B O 1
ATOM 4319 N N . LEU B 1 196 ? 24.969 8.227 4.34 1 96.31 196 LEU B N 1
ATOM 4320 C CA . LEU B 1 196 ? 24.344 9.539 4.242 1 96.31 196 LEU B CA 1
ATOM 4321 C C . LEU B 1 196 ? 25.266 10.531 3.531 1 96.31 196 LEU B C 1
ATOM 4323 O O . LEU B 1 196 ? 24.812 11.336 2.715 1 96.31 196 LEU B O 1
ATOM 4327 N N . HIS B 1 197 ? 26.578 10.453 3.857 1 95.06 197 HIS B N 1
ATOM 4328 C CA . HIS B 1 197 ? 27.562 11.297 3.193 1 95.06 197 HIS B CA 1
ATOM 4329 C C . HIS B 1 197 ? 27.578 11.039 1.69 1 95.06 197 HIS B C 1
ATOM 4331 O O . HIS B 1 197 ? 27.656 11.977 0.896 1 95.06 197 HIS B O 1
ATOM 4337 N N . ASN B 1 198 ? 27.484 9.789 1.338 1 92.81 198 ASN B N 1
ATOM 4338 C CA . ASN B 1 198 ? 27.469 9.422 -0.074 1 92.81 198 ASN B CA 1
ATOM 4339 C C . ASN B 1 198 ? 26.219 9.938 -0.777 1 92.81 198 ASN B C 1
ATOM 4341 O O . ASN B 1 198 ? 26.266 10.273 -1.962 1 92.81 198 ASN B O 1
ATOM 4345 N N . ILE B 1 199 ? 25.141 10.023 -0.067 1 94.25 199 ILE B N 1
ATOM 4346 C CA . ILE B 1 199 ? 23.875 10.477 -0.612 1 94.25 199 ILE B CA 1
ATOM 4347 C C . ILE B 1 199 ? 23.906 11.992 -0.813 1 94.25 199 ILE B C 1
ATOM 4349 O O . ILE B 1 199 ? 23.578 12.484 -1.898 1 94.25 199 ILE B O 1
ATOM 4353 N N . LEU B 1 200 ? 24.312 12.742 0.175 1 94.62 200 LEU B N 1
ATOM 4354 C CA . LEU B 1 200 ? 24.172 14.195 0.19 1 94.62 200 LEU B CA 1
ATOM 4355 C C . LEU B 1 200 ? 25.375 14.867 -0.472 1 94.62 200 LEU B C 1
ATOM 4357 O O . LEU B 1 200 ? 25.25 15.945 -1.056 1 94.62 200 LEU B O 1
ATOM 4361 N N . GLY B 1 201 ? 26.547 14.219 -0.34 1 91.56 201 GLY B N 1
ATOM 4362 C CA . GLY B 1 201 ? 27.766 14.812 -0.867 1 91.56 201 GLY B CA 1
ATOM 4363 C C . GLY B 1 201 ? 28.281 15.961 -0.031 1 91.56 201 GLY B C 1
ATOM 4364 O O . GLY B 1 201 ? 28.062 16.016 1.181 1 91.56 201 GLY B O 1
ATOM 4365 N N . GLU B 1 202 ? 28.969 16.875 -0.685 1 85.75 202 GLU B N 1
ATOM 4366 C CA . GLU B 1 202 ? 29.625 17.969 0.016 1 85.75 202 GLU B CA 1
ATOM 4367 C C . GLU B 1 202 ? 28.641 19.109 0.287 1 85.75 202 GLU B C 1
ATOM 4369 O O . GLU B 1 202 ? 28.812 19.859 1.252 1 85.75 202 GLU B O 1
ATOM 4374 N N . GLU B 1 203 ? 27.656 19.203 -0.548 1 84.75 203 GLU B N 1
ATOM 4375 C CA . GLU B 1 203 ? 26.656 20.25 -0.325 1 84.75 203 GLU B CA 1
ATOM 4376 C C . GLU B 1 203 ? 25.562 19.781 0.636 1 84.75 203 GLU B C 1
ATOM 4378 O O . GLU B 1 203 ? 24.531 19.266 0.206 1 84.75 203 GLU B O 1
ATOM 4383 N N . PHE B 1 204 ? 25.781 20.016 1.783 1 83.25 204 PHE B N 1
ATOM 4384 C CA . PHE B 1 204 ? 24.906 19.594 2.863 1 83.25 204 PHE B CA 1
ATOM 4385 C C . PHE B 1 204 ? 23.703 20.531 2.992 1 83.25 204 PHE B C 1
ATOM 4387 O O . PHE B 1 204 ? 23.875 21.734 3.248 1 83.25 204 PHE B O 1
ATOM 4394 N N . PRO B 1 205 ? 22.484 20.047 2.736 1 88.56 205 PRO B N 1
ATOM 4395 C CA . PRO B 1 205 ? 21.312 20.891 2.936 1 88.56 205 PRO B CA 1
ATOM 4396 C C . PRO B 1 205 ? 20.953 21.062 4.41 1 88.56 205 PRO B C 1
ATOM 4398 O O . PRO B 1 205 ? 21.516 20.375 5.27 1 88.56 205 PRO B O 1
ATOM 4401 N N . GLU B 1 206 ? 20.094 22.078 4.676 1 94.69 206 GLU B N 1
ATOM 4402 C CA . GLU B 1 206 ? 19.609 22.188 6.043 1 94.69 206 GLU B CA 1
ATOM 4403 C C . GLU B 1 206 ? 18.766 20.969 6.422 1 94.69 206 GLU B C 1
ATOM 4405 O O . GLU B 1 206 ? 17.844 20.594 5.699 1 94.69 206 GLU B O 1
ATOM 4410 N N . LEU B 1 207 ? 19.141 20.297 7.441 1 97.38 207 LEU B N 1
ATOM 4411 C CA . LEU B 1 207 ? 18.422 19.141 7.977 1 97.38 207 LEU B CA 1
ATOM 4412 C C . LEU B 1 207 ? 18.172 19.297 9.477 1 97.38 207 LEU B C 1
ATOM 4414 O O . LEU B 1 207 ? 18.766 20.172 10.117 1 97.38 207 LEU B O 1
ATOM 4418 N N . LEU B 1 208 ? 17.25 18.625 9.898 1 98.12 208 LEU B N 1
ATOM 4419 C CA . LEU B 1 208 ? 17.062 18.422 11.336 1 98.12 208 LEU B CA 1
ATOM 4420 C C . LEU B 1 208 ? 17.641 17.062 11.758 1 98.12 208 LEU B C 1
ATOM 4422 O O . LEU B 1 208 ? 17.297 16.031 11.18 1 98.12 208 LEU B O 1
ATOM 4426 N N . ALA B 1 209 ? 18.578 17.047 12.68 1 98.44 209 ALA B N 1
ATOM 4427 C CA . ALA B 1 209 ? 18.984 15.852 13.406 1 98.44 209 ALA B CA 1
ATOM 4428 C C . ALA B 1 209 ? 18.188 15.703 14.703 1 98.44 209 ALA B C 1
ATOM 4430 O O . ALA B 1 209 ? 18.188 16.609 15.539 1 98.44 209 ALA B O 1
ATOM 4431 N N . MET B 1 210 ? 17.484 14.602 14.836 1 98.44 210 MET B N 1
ATOM 4432 C CA . MET B 1 210 ? 16.547 14.461 15.945 1 98.44 210 MET B CA 1
ATOM 4433 C C . MET B 1 210 ? 16.75 13.141 16.672 1 98.44 210 MET B C 1
ATOM 4435 O O . MET B 1 210 ? 17.188 12.156 16.062 1 98.44 210 MET B O 1
ATOM 4439 N N . GLU B 1 211 ? 16.422 13.125 17.953 1 98.19 211 GLU B N 1
ATOM 4440 C CA . GLU B 1 211 ? 16.484 11.875 18.703 1 98.19 211 GLU B CA 1
ATOM 4441 C C . GLU B 1 211 ? 15.531 10.836 18.109 1 98.19 211 GLU B C 1
ATOM 4443 O O . GLU B 1 211 ? 14.461 11.18 17.609 1 98.19 211 GLU B O 1
ATOM 4448 N N . TYR B 1 212 ? 15.969 9.609 18.141 1 98.25 212 TYR B N 1
ATOM 4449 C CA . TYR B 1 212 ? 15.133 8.484 17.719 1 98.25 212 TYR B CA 1
ATOM 4450 C C . TYR B 1 212 ? 14.117 8.133 18.797 1 98.25 212 TYR B C 1
ATOM 4452 O O . TYR B 1 212 ? 14.461 8 19.969 1 98.25 212 TYR B O 1
ATOM 4460 N N . LEU B 1 213 ? 12.859 8.031 18.469 1 98.5 213 LEU B N 1
ATOM 4461 C CA . LEU B 1 213 ? 11.773 7.637 19.359 1 98.5 213 LEU B CA 1
ATOM 4462 C C . LEU B 1 213 ? 11.32 6.207 19.078 1 98.5 213 LEU B C 1
ATOM 4464 O O . LEU B 1 213 ? 10.688 5.949 18.047 1 98.5 213 LEU B O 1
ATOM 4468 N N . PRO B 1 214 ? 11.539 5.262 19.969 1 97.44 214 PRO B N 1
ATOM 4469 C CA . PRO B 1 214 ? 11.352 3.842 19.656 1 97.44 214 PRO B CA 1
ATOM 4470 C C . PRO B 1 214 ? 9.938 3.352 19.922 1 97.44 214 PRO B C 1
ATOM 4472 O O . PRO B 1 214 ? 9.578 2.234 19.547 1 97.44 214 PRO B O 1
ATOM 4475 N N . GLY B 1 215 ? 9.172 4.152 20.594 1 97.81 215 GLY B N 1
ATOM 4476 C CA . GLY B 1 215 ? 7.883 3.67 21.062 1 97.81 215 GLY B CA 1
ATOM 4477 C C . GLY B 1 215 ? 6.785 3.766 20.031 1 97.81 215 GLY B C 1
ATOM 4478 O O . GLY B 1 215 ? 7.062 3.791 18.828 1 97.81 215 GLY B O 1
ATOM 4479 N N . ARG B 1 216 ? 5.52 3.699 20.5 1 97.56 216 ARG B N 1
ATOM 4480 C CA . ARG B 1 216 ? 4.34 3.705 19.641 1 97.56 216 ARG B CA 1
ATOM 4481 C C . ARG B 1 216 ? 4.199 5.039 18.906 1 97.56 216 ARG B C 1
ATOM 4483 O O . ARG B 1 216 ? 4.621 6.078 19.422 1 97.56 216 ARG B O 1
ATOM 4490 N N . GLU B 1 217 ? 3.619 4.988 17.734 1 98.44 217 GLU B N 1
ATOM 4491 C CA . GLU B 1 217 ? 3.324 6.168 16.922 1 98.44 217 GLU B CA 1
ATOM 4492 C C . GLU B 1 217 ? 1.828 6.469 16.906 1 98.44 217 GLU B C 1
ATOM 4494 O O . GLU B 1 217 ? 1.005 5.551 16.891 1 98.44 217 GLU B O 1
ATOM 4499 N N . TYR B 1 218 ? 1.479 7.75 16.938 1 98.75 218 TYR B N 1
ATOM 4500 C CA . TYR B 1 218 ? 0.089 8.188 16.969 1 98.75 218 TYR B CA 1
ATOM 4501 C C . TYR B 1 218 ? -0.162 9.266 15.914 1 98.75 218 TYR B C 1
ATOM 4503 O O . TYR B 1 218 ? 0.672 10.156 15.719 1 98.75 218 TYR B O 1
ATOM 4511 N N . SER B 1 219 ? -1.218 9.156 15.211 1 98.56 219 SER B N 1
ATOM 4512 C CA . SER B 1 219 ? -1.846 10.289 14.539 1 98.56 219 SER B CA 1
ATOM 4513 C C . SER B 1 219 ? -3.012 10.836 15.352 1 98.56 219 SER B C 1
ATOM 4515 O O . SER B 1 219 ? -3.803 10.07 15.914 1 98.56 219 SER B O 1
ATOM 4517 N N . VAL B 1 220 ? -3.088 12.094 15.492 1 98.88 220 VAL B N 1
ATOM 4518 C CA . VAL B 1 220 ? -4.164 12.711 16.25 1 98.88 220 VAL B CA 1
ATOM 4519 C C . VAL B 1 220 ? -5.012 13.586 15.336 1 98.88 220 VAL B C 1
ATOM 4521 O O . VAL B 1 220 ? -4.508 14.531 14.727 1 98.88 220 VAL B O 1
ATOM 4524 N N . ASP B 1 221 ? -6.277 13.234 15.219 1 98.88 221 ASP B N 1
ATOM 4525 C CA . ASP B 1 221 ? -7.223 14.031 14.445 1 98.88 221 ASP B CA 1
ATOM 4526 C C . ASP B 1 221 ? -7.773 15.188 15.273 1 98.88 221 ASP B C 1
ATOM 4528 O O . ASP B 1 221 ? -8.211 14.992 16.406 1 98.88 221 ASP B O 1
ATOM 4532 N N . VAL B 1 222 ? -7.742 16.359 14.734 1 98.81 222 VAL B N 1
ATOM 4533 C CA . VAL B 1 222 ? -8.258 17.531 15.438 1 98.81 222 VAL B CA 1
ATOM 4534 C C . VAL B 1 222 ? -9.281 18.25 14.562 1 98.81 222 VAL B C 1
ATOM 4536 O O . VAL B 1 222 ? -9.055 18.453 13.367 1 98.81 222 VAL B O 1
ATOM 4539 N N . LEU B 1 223 ? -10.414 18.531 15.07 1 98.88 223 LEU B N 1
ATOM 4540 C CA . LEU B 1 223 ? -11.375 19.469 14.492 1 98.88 223 LEU B CA 1
ATOM 4541 C C . LEU B 1 223 ? -11.398 20.781 15.281 1 98.88 223 LEU B C 1
ATOM 4543 O O . LEU B 1 223 ? -11.664 20.781 16.484 1 98.88 223 LEU B O 1
ATOM 4547 N N . SER B 1 224 ? -11.031 21.828 14.609 1 98.56 224 SER B N 1
ATOM 4548 C CA . SER B 1 224 ? -10.906 23.078 15.344 1 98.56 224 SER B CA 1
ATOM 4549 C C . SER B 1 224 ? -11.336 24.266 14.492 1 98.56 224 SER B C 1
ATOM 4551 O O . SER B 1 224 ? -11.414 24.156 13.266 1 98.56 224 SER B O 1
ATOM 4553 N N . SER B 1 225 ? -11.758 25.297 15.148 1 96 225 SER B N 1
ATOM 4554 C CA . SER B 1 225 ? -11.828 26.672 14.633 1 96 225 SER B CA 1
ATOM 4555 C C . SER B 1 225 ? -10.664 27.516 15.156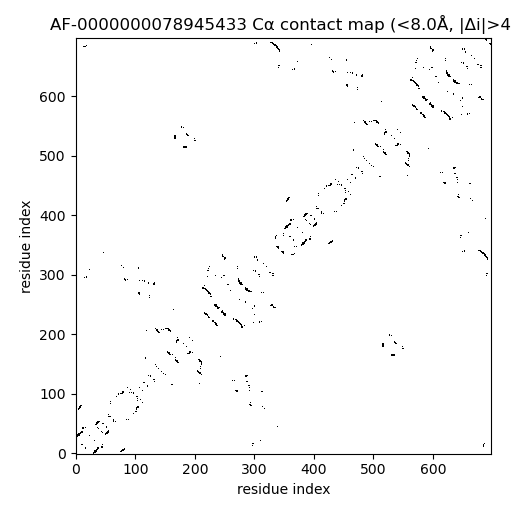 1 96 225 SER B C 1
ATOM 4557 O O . SER B 1 225 ? -9.82 27.031 15.914 1 96 225 SER B O 1
ATOM 4559 N N . VAL B 1 226 ? -10.523 28.672 14.695 1 85.44 226 VAL B N 1
ATOM 4560 C CA . VAL B 1 226 ? -9.359 29.516 14.984 1 85.44 226 VAL B CA 1
ATOM 4561 C C . VAL B 1 226 ? -9.156 29.609 16.5 1 85.44 226 VAL B C 1
ATOM 4563 O O . VAL B 1 226 ? -8.031 29.5 16.984 1 85.44 226 VAL B O 1
ATOM 4566 N N . ASP B 1 227 ? -10.242 29.672 17.344 1 89.94 227 ASP B N 1
ATOM 4567 C CA . ASP B 1 227 ? -10.031 29.906 18.781 1 89.94 227 ASP B CA 1
ATOM 4568 C C . ASP B 1 227 ? -10.648 28.781 19.609 1 89.94 227 ASP B C 1
ATOM 4570 O O . ASP B 1 227 ? -10.797 28.922 20.828 1 89.94 227 ASP B O 1
ATOM 4574 N N . ASN B 1 228 ? -10.969 27.703 18.969 1 96.56 228 ASN B N 1
ATOM 4575 C CA . ASN B 1 228 ? -11.648 26.641 19.688 1 96.56 228 ASN B CA 1
ATOM 4576 C C . ASN B 1 228 ? -11.32 25.266 19.094 1 96.56 228 ASN B C 1
ATOM 4578 O O . ASN B 1 228 ? -11.32 25.109 17.875 1 96.56 228 ASN B O 1
ATOM 4582 N N . VAL B 1 229 ? -10.984 24.359 19.984 1 98.19 229 VAL B N 1
ATOM 4583 C CA . VAL B 1 229 ? -10.828 22.969 19.594 1 98.19 229 VAL B CA 1
ATOM 4584 C C . VAL B 1 229 ? -12.094 22.188 19.922 1 98.19 229 VAL B C 1
ATOM 4586 O O . VAL B 1 229 ? -12.5 22.109 21.094 1 98.19 229 VAL B O 1
ATOM 4589 N N . HIS B 1 230 ? -12.711 21.609 18.953 1 98.31 230 HIS B N 1
ATOM 4590 C CA . HIS B 1 230 ? -14 20.969 19.141 1 98.31 230 HIS B CA 1
ATOM 4591 C C . HIS B 1 230 ? -13.836 19.5 19.547 1 98.31 230 HIS B C 1
ATOM 4593 O O . HIS B 1 230 ? -14.625 18.984 20.344 1 98.31 230 HIS B O 1
ATOM 4599 N N . VAL B 1 231 ? -12.867 18.844 18.969 1 98.31 231 VAL B N 1
ATOM 4600 C CA . VAL B 1 231 ? -12.633 17.453 19.344 1 98.31 231 VAL B CA 1
ATOM 4601 C C . VAL B 1 231 ? -11.211 17.047 18.953 1 98.31 231 VAL B C 1
ATOM 4603 O O . VAL B 1 231 ? -10.648 17.594 18 1 98.31 231 VAL B O 1
ATOM 4606 N N . VAL B 1 232 ? -10.594 16.203 19.719 1 98.81 232 VAL B N 1
ATOM 4607 C CA . VAL B 1 232 ? -9.273 15.617 19.5 1 98.81 232 VAL B CA 1
ATOM 4608 C C . VAL B 1 232 ? -9.359 14.102 19.625 1 98.81 232 VAL B C 1
ATOM 4610 O O . VAL B 1 232 ? -9.844 13.586 20.641 1 98.81 232 VAL B O 1
ATOM 4613 N N . VAL B 1 233 ? -8.914 13.359 18.625 1 98.88 233 VAL B N 1
ATOM 4614 C CA . VAL B 1 233 ? -9.039 11.906 18.609 1 98.88 233 VAL B CA 1
ATOM 4615 C C . VAL B 1 233 ? -7.68 11.273 18.328 1 98.88 233 VAL B C 1
ATOM 4617 O O . VAL B 1 233 ? -7.281 11.141 17.172 1 98.88 233 VAL B O 1
ATOM 4620 N N . PRO B 1 234 ? -6.973 10.805 19.375 1 98.88 234 PRO B N 1
ATOM 4621 C CA . PRO B 1 234 ? -5.738 10.055 19.141 1 98.88 234 PRO B CA 1
ATOM 4622 C C . PRO B 1 234 ? -5.988 8.68 18.531 1 98.88 234 PRO B C 1
ATOM 4624 O O . PRO B 1 234 ? -6.867 7.941 19 1 98.88 234 PRO B O 1
ATOM 4627 N N . ARG B 1 235 ? -5.273 8.383 17.469 1 98.69 235 ARG B N 1
ATOM 4628 C CA . ARG B 1 235 ? -5.289 7.074 16.828 1 98.69 235 ARG B CA 1
ATOM 4629 C C . ARG B 1 235 ? -3.908 6.434 16.859 1 98.69 235 ARG B C 1
ATOM 4631 O O . ARG B 1 235 ? -2.957 6.973 16.281 1 98.69 235 ARG B O 1
ATOM 4638 N N . ARG B 1 236 ? -3.811 5.305 17.5 1 98.75 236 ARG B N 1
ATOM 4639 C CA . ARG B 1 236 ? -2.561 4.551 17.469 1 98.75 236 ARG B CA 1
ATOM 4640 C C . ARG B 1 236 ? -2.338 3.928 16.094 1 98.75 236 ARG B C 1
ATOM 4642 O O . ARG B 1 236 ? -3.268 3.375 15.5 1 98.75 236 ARG B O 1
ATOM 4649 N N . ARG B 1 237 ? -1.177 4.129 15.547 1 98.25 237 ARG B N 1
ATOM 4650 C CA . ARG B 1 237 ? -0.812 3.529 14.266 1 98.25 237 ARG B CA 1
ATOM 4651 C C . ARG B 1 237 ? -0.23 2.133 14.461 1 98.25 237 ARG B C 1
ATOM 4653 O O . ARG B 1 237 ? 0.988 1.95 14.406 1 98.25 237 ARG B O 1
ATOM 4660 N N . ASP B 1 238 ? -1.082 1.114 14.578 1 97.75 238 ASP B N 1
ATOM 4661 C CA . ASP B 1 238 ? -0.719 -0.24 14.984 1 97.75 238 ASP B CA 1
ATOM 4662 C C . ASP B 1 238 ? 0.133 -0.923 13.914 1 97.75 238 ASP B C 1
ATOM 4664 O O . ASP B 1 238 ? 1.102 -1.615 14.234 1 97.75 238 ASP B O 1
ATOM 4668 N N . THR B 1 239 ? -0.261 -0.873 12.711 1 95.44 239 THR B N 1
ATOM 4669 C CA . THR B 1 239 ? 0.479 -1.418 11.578 1 95.44 239 THR B CA 1
ATOM 4670 C C . THR B 1 239 ? 0.646 -0.367 10.484 1 95.44 239 THR B C 1
ATOM 4672 O O . THR B 1 239 ? -0.336 0.222 10.023 1 95.44 239 THR B O 1
ATOM 4675 N N . ILE B 1 240 ? 1.884 -0.123 10.164 1 91.88 240 ILE B N 1
ATOM 4676 C CA . ILE B 1 240 ? 2.221 0.872 9.156 1 91.88 240 ILE B CA 1
ATOM 4677 C C . ILE B 1 240 ? 2.871 0.187 7.953 1 91.88 240 ILE B C 1
ATOM 4679 O O . ILE B 1 240 ? 3.736 -0.678 8.117 1 91.88 240 ILE B O 1
ATOM 4683 N N . ARG B 1 241 ? 2.381 0.468 6.742 1 85.5 241 ARG B N 1
ATOM 4684 C CA . ARG B 1 241 ? 2.994 0.02 5.496 1 85.5 241 ARG B CA 1
ATOM 4685 C C . ARG B 1 241 ? 3.365 1.205 4.613 1 85.5 241 ARG B C 1
ATOM 4687 O O . ARG B 1 241 ? 2.488 1.9 4.094 1 85.5 241 ARG B O 1
ATOM 4694 N N . THR B 1 242 ? 4.672 1.398 4.379 1 80.12 242 THR B N 1
ATOM 4695 C CA . THR B 1 242 ? 5.184 2.494 3.561 1 80.12 242 THR B CA 1
ATOM 4696 C C . THR B 1 242 ? 4.59 3.826 4.012 1 80.12 242 THR B C 1
ATOM 4698 O O . THR B 1 242 ? 4.086 4.594 3.191 1 80.12 242 THR B O 1
ATOM 4701 N N . GLY B 1 243 ? 4.484 3.967 5.242 1 85.12 243 GLY B N 1
ATOM 4702 C CA . GLY B 1 243 ? 4.07 5.234 5.82 1 85.12 243 GLY B CA 1
ATOM 4703 C C . GLY B 1 243 ? 2.564 5.352 5.988 1 85.12 243 GLY B C 1
ATOM 4704 O O . GLY B 1 243 ? 2.066 6.359 6.488 1 85.12 243 GLY B O 1
ATOM 4705 N N . ILE B 1 244 ? 1.843 4.32 5.586 1 88.25 244 ILE B N 1
ATOM 4706 C CA . ILE B 1 244 ? 0.385 4.344 5.633 1 88.25 244 ILE B CA 1
ATOM 4707 C C . ILE B 1 244 ? -0.113 3.42 6.742 1 88.25 244 ILE B C 1
ATOM 4709 O O . ILE B 1 244 ? 0.377 2.299 6.887 1 88.25 244 ILE B O 1
ATOM 4713 N N . THR B 1 245 ? -1.028 3.918 7.535 1 94.44 245 THR B N 1
ATOM 4714 C CA . THR B 1 245 ? -1.625 3.096 8.578 1 94.44 245 THR B CA 1
ATOM 4715 C C . THR B 1 245 ? -2.582 2.068 7.98 1 94.44 245 THR B C 1
ATOM 4717 O O . THR B 1 245 ? -3.574 2.434 7.348 1 94.44 245 THR B O 1
ATOM 4720 N N . PHE B 1 246 ? -2.307 0.798 8.266 1 95.5 246 PHE B N 1
ATOM 4721 C CA . PHE B 1 246 ? -3.182 -0.26 7.777 1 95.5 246 PHE B CA 1
ATOM 4722 C C . PHE B 1 246 ? -4.031 -0.829 8.906 1 95.5 246 PHE B C 1
ATOM 4724 O O . PHE B 1 246 ? -5.074 -1.439 8.664 1 95.5 246 PHE B O 1
ATOM 4731 N N . VAL B 1 247 ? -3.529 -0.676 10.109 1 97.5 247 VAL B N 1
ATOM 4732 C CA . VAL B 1 247 ? -4.316 -0.974 11.305 1 97.5 247 VAL B CA 1
ATOM 4733 C C . VAL B 1 247 ? -4.168 0.16 12.32 1 97.5 247 VAL B C 1
ATOM 4735 O O . VAL B 1 247 ? -3.051 0.569 12.641 1 97.5 247 VAL B O 1
ATOM 4738 N N . GLY B 1 248 ? -5.254 0.682 12.664 1 98 248 GLY B N 1
ATOM 4739 C CA . GLY B 1 248 ? -5.266 1.746 13.648 1 98 248 GLY B CA 1
ATOM 4740 C C . GLY B 1 248 ? -6.266 1.515 14.766 1 98 248 GLY B C 1
ATOM 4741 O O . GLY B 1 248 ? -7.238 0.773 14.594 1 98 248 GLY B O 1
ATOM 4742 N N . THR B 1 249 ? -6.008 2.127 15.898 1 98.5 249 THR B N 1
ATOM 4743 C CA . THR B 1 249 ? -6.883 2.033 17.062 1 98.5 249 THR B CA 1
ATOM 4744 C C . THR B 1 249 ? -7.086 3.406 17.703 1 98.5 249 THR B C 1
ATOM 4746 O O . THR B 1 249 ? -6.117 4.102 18.016 1 98.5 249 THR B O 1
ATOM 4749 N N . VAL B 1 250 ? -8.344 3.795 17.812 1 98.75 250 VAL B N 1
ATOM 4750 C CA . VAL B 1 250 ? -8.656 4.996 18.594 1 98.75 250 VAL B CA 1
ATOM 4751 C C . VAL B 1 250 ? -8.383 4.742 20.062 1 98.75 250 VAL B C 1
ATOM 4753 O O . VAL B 1 250 ? -8.922 3.807 20.656 1 98.75 250 VAL B O 1
ATOM 4756 N N . GLU B 1 251 ? -7.523 5.547 20.641 1 98.69 251 GLU B N 1
ATOM 4757 C CA . GLU B 1 251 ? -7.074 5.324 22.016 1 98.69 251 GLU B CA 1
ATOM 4758 C C . GLU B 1 251 ? -7.219 6.586 22.859 1 98.69 251 GLU B C 1
ATOM 4760 O O . GLU B 1 251 ? -6.816 7.672 22.422 1 98.69 251 GLU B O 1
ATOM 4765 N N . LYS B 1 252 ? -7.84 6.449 24.031 1 98.5 252 LYS B N 1
ATOM 4766 C CA . LYS B 1 252 ? -7.922 7.594 24.938 1 98.5 252 LYS B CA 1
ATOM 4767 C C . LYS B 1 252 ? -6.57 7.883 25.578 1 98.5 252 LYS B C 1
ATOM 4769 O O . LYS B 1 252 ? -6.09 7.098 26.406 1 98.5 252 LYS B O 1
ATOM 4774 N N . ARG B 1 253 ? -5.996 8.891 25.219 1 98.56 253 ARG B N 1
ATOM 4775 C CA . ARG B 1 253 ? -4.738 9.398 25.75 1 98.56 253 ARG B CA 1
ATOM 4776 C C . ARG B 1 253 ? -4.863 10.875 26.125 1 98.56 253 ARG B C 1
ATOM 4778 O O . ARG B 1 253 ? -4.715 11.75 25.266 1 98.56 253 ARG B O 1
ATOM 4785 N N . ASP B 1 254 ? -5.062 11.094 27.391 1 98.62 254 ASP B N 1
ATOM 4786 C CA . ASP B 1 254 ? -5.305 12.453 27.859 1 98.62 254 ASP B CA 1
ATOM 4787 C C . ASP B 1 254 ? -4.113 13.359 27.562 1 98.62 254 ASP B C 1
ATOM 4789 O O . ASP B 1 254 ? -4.289 14.547 27.266 1 98.62 254 ASP B O 1
ATOM 4793 N N . ASP B 1 255 ? -2.953 12.812 27.641 1 98.69 255 ASP B N 1
ATOM 4794 C CA . ASP B 1 255 ? -1.762 13.602 27.344 1 98.69 255 ASP B CA 1
ATOM 4795 C C . ASP B 1 255 ? -1.747 14.047 25.875 1 98.69 255 ASP B C 1
ATOM 4797 O O . ASP B 1 255 ? -1.558 15.227 25.578 1 98.69 255 ASP B O 1
ATOM 4801 N N . LEU B 1 256 ? -2.037 13.141 24.953 1 98.88 256 LEU B N 1
ATOM 4802 C CA . LEU B 1 256 ? -2.084 13.477 23.531 1 98.88 256 LEU B CA 1
ATOM 4803 C C . LEU B 1 256 ? -3.172 14.508 23.25 1 98.88 256 LEU B C 1
ATOM 4805 O O . LEU B 1 256 ? -2.98 15.414 22.453 1 98.88 256 LEU B O 1
ATOM 4809 N N . ILE B 1 257 ? -4.312 14.32 23.891 1 98.88 257 ILE B N 1
ATOM 4810 C CA . ILE B 1 257 ? -5.43 15.242 23.688 1 98.88 257 ILE B CA 1
ATOM 4811 C C . ILE B 1 257 ? -5.027 16.641 24.141 1 98.88 257 ILE B C 1
ATOM 4813 O O . ILE B 1 257 ? -5.18 17.609 23.391 1 98.88 257 ILE B O 1
ATOM 4817 N N . GLU B 1 258 ? -4.449 16.75 25.297 1 98.81 258 GLU B N 1
ATOM 4818 C CA . GLU B 1 258 ? -4.039 18.047 25.844 1 98.81 258 GLU B CA 1
ATOM 4819 C C . GLU B 1 258 ? -2.951 18.688 24.984 1 98.81 258 GLU B C 1
ATOM 4821 O O . GLU B 1 258 ? -3.035 19.859 24.641 1 98.81 258 GLU B O 1
ATOM 4826 N N . PHE B 1 259 ? -1.902 17.875 24.656 1 98.88 259 PHE B N 1
ATOM 4827 C CA . PHE B 1 259 ? -0.806 18.375 23.828 1 98.88 259 PHE B CA 1
ATOM 4828 C C . PHE B 1 259 ? -1.324 18.891 22.5 1 98.88 259 PHE B C 1
ATOM 4830 O O . PHE B 1 259 ? -0.918 19.969 22.031 1 98.88 259 PHE B O 1
ATOM 4837 N N . SER B 1 260 ? -2.256 18.156 21.891 1 98.88 260 SER B N 1
ATOM 4838 C CA . SER B 1 260 ? -2.785 18.516 20.578 1 98.88 260 SER B CA 1
ATOM 4839 C C . SER B 1 260 ? -3.619 19.781 20.641 1 98.88 260 SER B C 1
ATOM 4841 O O . SER B 1 260 ? -3.58 20.609 19.719 1 98.88 260 SER B O 1
ATOM 4843 N N . GLU B 1 261 ? -4.383 19.922 21.703 1 98.75 261 GLU B N 1
ATOM 4844 C CA . GLU B 1 261 ? -5.156 21.156 21.891 1 98.75 261 GLU B CA 1
ATOM 4845 C C . GLU B 1 261 ? -4.246 22.375 21.969 1 98.75 261 GLU B C 1
ATOM 4847 O O . GLU B 1 261 ? -4.48 23.375 21.281 1 98.75 261 GLU B O 1
ATOM 4852 N N . ARG B 1 262 ? -3.199 22.297 22.766 1 98.62 262 ARG B N 1
ATOM 4853 C CA . ARG B 1 262 ? -2.27 23.406 22.938 1 98.62 262 ARG B CA 1
ATOM 4854 C C . ARG B 1 262 ? -1.601 23.781 21.625 1 98.62 262 ARG B C 1
ATOM 4856 O O . ARG B 1 262 ? -1.538 24.953 21.266 1 98.62 262 ARG B O 1
ATOM 4863 N N . LEU B 1 263 ? -1.116 22.734 20.875 1 98.75 263 LEU B N 1
ATOM 4864 C CA . LEU B 1 263 ? -0.441 22.984 19.594 1 98.75 263 LEU B CA 1
ATOM 4865 C C . LEU B 1 263 ? -1.398 23.594 18.578 1 98.75 263 LEU B C 1
ATOM 4867 O O . LEU B 1 263 ? -1.052 24.562 17.906 1 98.75 263 LEU B O 1
ATOM 4871 N N . THR B 1 264 ? -2.611 23.031 18.531 1 98.69 264 THR B N 1
ATOM 4872 C CA . THR B 1 264 ? -3.609 23.453 17.562 1 98.69 264 THR B CA 1
ATOM 4873 C C . THR B 1 264 ? -3.963 24.922 17.766 1 98.69 264 THR B C 1
ATOM 4875 O O . THR B 1 264 ? -3.975 25.703 16.797 1 98.69 264 THR B O 1
ATOM 4878 N N . LEU B 1 265 ? -4.18 25.312 19 1 98.44 265 LEU B N 1
ATOM 4879 C CA . LEU B 1 265 ? -4.559 26.688 19.312 1 98.44 265 LEU B CA 1
ATOM 4880 C C . LEU B 1 265 ? -3.396 27.641 19.062 1 98.44 265 LEU B C 1
ATOM 4882 O O . LEU B 1 265 ? -3.588 28.719 18.484 1 98.44 265 LEU B O 1
ATOM 4886 N N . LYS B 1 266 ? -2.211 27.234 19.438 1 98.19 266 LYS B N 1
ATOM 4887 C CA . LYS B 1 266 ? -1.048 28.109 19.281 1 98.19 266 LYS B CA 1
ATOM 4888 C C . LYS B 1 266 ? -0.718 28.328 17.812 1 98.19 266 LYS B C 1
ATOM 4890 O O . LYS B 1 266 ? -0.352 29.438 17.406 1 98.19 266 LYS B O 1
ATOM 4895 N N . ILE B 1 267 ? -0.816 27.297 16.984 1 98.12 267 ILE B N 1
ATOM 4896 C CA . ILE B 1 267 ? -0.492 27.359 15.57 1 98.12 267 ILE B CA 1
ATOM 4897 C C . ILE B 1 267 ? -1.614 28.078 14.82 1 98.12 267 ILE B C 1
ATOM 4899 O O . ILE B 1 267 ? -1.371 28.734 13.805 1 98.12 267 ILE B O 1
ATOM 4903 N N . GLY B 1 268 ? -2.826 27.984 15.352 1 98.06 268 GLY B N 1
ATOM 4904 C CA . GLY B 1 268 ? -4 28.516 14.672 1 98.06 268 GLY B CA 1
ATOM 4905 C C . GLY B 1 268 ? -4.555 27.578 13.617 1 98.06 268 GLY B C 1
ATOM 4906 O O . GLY B 1 268 ? -4.957 28.016 12.539 1 98.06 268 GLY B O 1
ATOM 4907 N N . LEU B 1 269 ? -4.52 26.281 13.883 1 98.38 269 LEU B N 1
ATOM 4908 C CA . LEU B 1 269 ? -5.035 25.297 12.945 1 98.38 269 LEU B CA 1
ATOM 4909 C C . LEU B 1 269 ? -6.562 25.312 12.922 1 98.38 269 LEU B C 1
ATOM 4911 O O . LEU B 1 269 ? -7.199 25.453 13.969 1 98.38 269 LEU B O 1
ATOM 4915 N N . GLU B 1 270 ? -7.105 25.188 11.758 1 98.44 270 GLU B N 1
ATOM 4916 C CA . GLU B 1 270 ? -8.555 25.172 11.57 1 98.44 270 GLU B CA 1
ATOM 4917 C C . GLU B 1 270 ? -8.992 23.938 10.789 1 98.44 270 GLU B C 1
ATOM 4919 O O . GLU B 1 270 ? -8.195 23.359 10.039 1 98.44 270 GLU B O 1
ATOM 4924 N N . TYR B 1 271 ? -10.344 23.578 11.023 1 98.62 271 TYR B N 1
ATOM 4925 C CA . TYR B 1 271 ? -10.992 22.484 10.32 1 98.62 271 TYR B CA 1
ATOM 4926 C C . TYR B 1 271 ? -10.367 21.141 10.703 1 98.62 271 TYR B C 1
ATOM 4928 O O . TYR B 1 271 ? -10.078 20.906 11.875 1 98.62 271 TYR B O 1
ATOM 4936 N N . ALA B 1 272 ? -10.312 20.125 9.742 1 98.75 272 ALA B N 1
ATOM 4937 C CA . ALA B 1 272 ? -9.758 18.812 10.031 1 98.75 272 ALA B CA 1
ATOM 4938 C C . ALA B 1 272 ? -8.25 18.781 9.789 1 98.75 272 ALA B C 1
ATOM 4940 O O . ALA B 1 272 ? -7.785 19.031 8.672 1 98.75 272 ALA B O 1
ATOM 4941 N N . THR B 1 273 ? -7.508 18.562 10.812 1 98.56 273 THR B N 1
ATOM 4942 C CA . THR B 1 273 ? -6.055 18.516 10.719 1 98.56 273 THR B CA 1
ATOM 4943 C C . THR B 1 273 ? -5.488 17.359 11.523 1 98.56 273 THR B C 1
ATOM 4945 O O . THR B 1 273 ? -6.211 16.703 12.281 1 98.56 273 THR B O 1
ATOM 4948 N N . GLY B 1 274 ? -4.234 17.047 11.258 1 98.19 274 GLY B N 1
ATOM 4949 C CA . GLY B 1 274 ? -3.582 15.945 11.945 1 98.19 274 GLY B CA 1
ATOM 4950 C C . GLY B 1 274 ? -2.258 16.344 12.578 1 98.19 274 GLY B C 1
ATOM 4951 O O . GLY B 1 274 ? -1.501 17.125 12.008 1 98.19 274 GLY B O 1
ATOM 4952 N N . LEU B 1 275 ? -2.033 15.812 13.734 1 98.69 275 LEU B N 1
ATOM 4953 C CA . LEU B 1 275 ? -0.733 15.867 14.398 1 98.69 275 LEU B CA 1
ATOM 4954 C C . LEU B 1 275 ? -0.171 14.461 14.602 1 98.69 275 LEU B C 1
ATOM 4956 O O . LEU B 1 275 ? -0.928 13.508 14.781 1 98.69 275 LEU B O 1
ATOM 4960 N N . GLN B 1 276 ? 1.085 14.375 14.523 1 98.5 276 GLN B N 1
ATOM 4961 C CA . GLN B 1 276 ? 1.719 13.07 14.688 1 98.5 276 GLN B CA 1
ATOM 4962 C C . GLN B 1 276 ? 2.68 13.07 15.875 1 98.5 276 GLN B C 1
ATOM 4964 O O . GLN B 1 276 ? 3.43 14.031 16.062 1 98.5 276 GLN B O 1
ATOM 4969 N N . PHE B 1 277 ? 2.57 12.047 16.641 1 98.81 277 PHE B N 1
ATOM 4970 C CA . PHE B 1 277 ? 3.404 11.859 17.812 1 98.81 277 PHE B CA 1
ATOM 4971 C C . PHE B 1 277 ? 4.055 10.484 17.812 1 98.81 277 PHE B C 1
ATOM 4973 O O . PHE B 1 277 ? 3.541 9.547 17.188 1 98.81 277 PHE B O 1
ATOM 4980 N N . LYS B 1 278 ? 5.113 10.383 18.453 1 98.69 278 LYS B N 1
ATOM 4981 C CA . LYS B 1 278 ? 5.777 9.109 18.688 1 98.69 278 LYS B CA 1
ATOM 4982 C C . LYS B 1 278 ? 6.363 9.039 20.094 1 98.69 278 LYS B C 1
ATOM 4984 O O . LYS B 1 278 ? 6.965 10.008 20.562 1 98.69 278 LYS B O 1
ATOM 4989 N N . GLU B 1 279 ? 6.219 7.902 20.75 1 98.75 279 GLU B N 1
ATOM 4990 C CA . GLU B 1 279 ? 6.621 7.75 22.141 1 98.75 279 GLU B CA 1
ATOM 4991 C C . GLU B 1 279 ? 8.125 7.516 22.266 1 98.75 279 GLU B C 1
ATOM 4993 O O . GLU B 1 279 ? 8.711 6.812 21.438 1 98.75 279 GLU B O 1
ATOM 4998 N N . ASP B 1 280 ? 8.688 8.094 23.297 1 98.12 280 ASP B N 1
ATOM 4999 C CA . ASP B 1 280 ? 10.047 7.711 23.656 1 98.12 280 ASP B CA 1
ATOM 5000 C C . ASP B 1 280 ? 10.055 6.41 24.453 1 98.12 280 ASP B C 1
ATOM 5002 O O . ASP B 1 280 ? 9.039 5.707 24.516 1 98.12 280 ASP B O 1
ATOM 5006 N N . GLU B 1 281 ? 11.188 6.016 25 1 96.5 281 GLU B N 1
ATOM 5007 C CA . GLU B 1 281 ? 11.367 4.754 25.719 1 96.5 281 GLU B CA 1
ATOM 5008 C C . GLU B 1 281 ? 10.5 4.699 26.969 1 96.5 281 GLU B C 1
ATOM 5010 O O . GLU B 1 281 ? 10.125 3.615 27.422 1 96.5 281 GLU B O 1
ATOM 5015 N N . GLU B 1 282 ? 10.148 5.863 27.484 1 97.5 282 GLU B N 1
ATOM 5016 C CA . GLU B 1 282 ? 9.375 5.93 28.734 1 97.5 282 GLU B CA 1
ATOM 5017 C C . GLU B 1 282 ? 7.883 6.035 28.438 1 97.5 282 GLU B C 1
ATOM 5019 O O . GLU B 1 282 ? 7.078 6.18 29.375 1 97.5 282 GLU B O 1
ATOM 5024 N N . GLY B 1 283 ? 7.488 6.074 27.203 1 97.69 283 GLY B N 1
ATOM 5025 C CA . GLY B 1 283 ? 6.082 6.121 26.828 1 97.69 283 GLY B CA 1
ATOM 5026 C C . GLY B 1 283 ? 5.539 7.531 26.734 1 97.69 283 GLY B C 1
ATOM 5027 O O . GLY B 1 283 ? 4.324 7.73 26.641 1 97.69 283 GLY B O 1
ATOM 5028 N N . ILE B 1 284 ? 6.398 8.492 26.766 1 98.12 284 ILE B N 1
ATOM 5029 C CA . ILE B 1 284 ? 5.988 9.891 26.625 1 98.12 284 ILE B CA 1
ATOM 5030 C C . ILE B 1 284 ? 5.883 10.242 25.141 1 98.12 284 ILE B C 1
ATOM 5032 O O . ILE B 1 284 ? 6.879 10.188 24.406 1 98.12 284 ILE B O 1
ATOM 5036 N N . PRO B 1 285 ? 4.707 10.641 24.672 1 98.69 285 PRO B N 1
ATOM 5037 C CA . PRO B 1 285 ? 4.582 11.008 23.266 1 98.69 285 PRO B CA 1
ATOM 5038 C C . PRO B 1 285 ? 5.18 12.375 22.953 1 98.69 285 PRO B C 1
ATOM 5040 O O . PRO B 1 285 ? 4.941 13.336 23.688 1 98.69 285 PRO B O 1
ATOM 5043 N N . LYS B 1 286 ? 5.965 12.453 21.953 1 98.88 286 LYS B N 1
ATOM 5044 C CA . LYS B 1 286 ? 6.574 13.688 21.469 1 98.88 286 LYS B CA 1
ATOM 5045 C C . LYS B 1 286 ? 6.098 14.008 20.047 1 98.88 286 LYS B C 1
ATOM 5047 O O . LYS B 1 286 ? 5.961 13.117 19.219 1 98.88 286 LYS B O 1
ATOM 5052 N N . VAL B 1 287 ? 5.77 15.297 19.797 1 98.81 287 VAL B N 1
ATOM 5053 C CA . VAL B 1 287 ? 5.262 15.688 18.484 1 98.81 287 VAL B CA 1
ATOM 5054 C C . VAL B 1 287 ? 6.375 15.578 17.453 1 98.81 287 VAL B C 1
ATOM 5056 O O . VAL B 1 287 ? 7.516 15.961 17.719 1 98.81 287 VAL B O 1
ATOM 5059 N N . ILE B 1 288 ? 6.066 15.008 16.281 1 97.75 288 ILE B N 1
ATOM 5060 C CA . ILE B 1 288 ? 7.133 14.828 15.297 1 97.75 288 ILE B CA 1
ATOM 5061 C C . ILE B 1 288 ? 6.754 15.523 13.992 1 97.75 288 ILE B C 1
ATOM 5063 O O . ILE B 1 288 ? 7.625 15.867 13.188 1 97.75 288 ILE B O 1
ATOM 5067 N N . GLU B 1 289 ? 5.484 15.688 13.758 1 96.62 289 GLU B N 1
ATOM 5068 C CA . GLU B 1 289 ? 5.043 16.344 12.531 1 96.62 289 GLU B CA 1
ATOM 5069 C C . GLU B 1 289 ? 3.572 16.734 12.617 1 96.62 289 GLU B C 1
ATOM 5071 O O . GLU B 1 289 ? 2.859 16.297 13.523 1 96.62 289 GLU B O 1
ATOM 5076 N N . SER B 1 290 ? 3.223 17.656 11.766 1 97.5 290 SER B N 1
ATOM 5077 C CA . SER B 1 290 ? 1.83 18.062 11.594 1 97.5 290 SER B CA 1
ATOM 5078 C C . SER B 1 290 ? 1.399 17.922 10.133 1 97.5 290 SER B C 1
ATOM 5080 O O . SER B 1 290 ? 2.223 18.031 9.227 1 97.5 290 SER B O 1
ATOM 5082 N N . ASN B 1 291 ? 0.223 17.578 9.945 1 96.62 291 ASN B N 1
ATOM 5083 C CA . ASN B 1 291 ? -0.449 17.547 8.648 1 96.62 291 ASN B CA 1
ATOM 5084 C C . ASN B 1 291 ? -1.723 18.375 8.656 1 96.62 291 ASN B C 1
ATOM 5086 O O . ASN B 1 291 ? -2.811 17.859 8.922 1 96.62 291 ASN B O 1
ATOM 5090 N N . PRO B 1 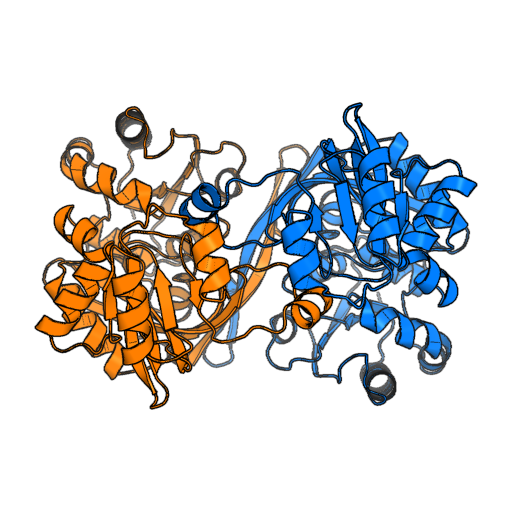292 ? -1.589 19.609 8.305 1 97.94 292 PRO B N 1
ATOM 5091 C CA . PRO B 1 292 ? -2.73 20.531 8.445 1 97.94 292 PRO B CA 1
ATOM 5092 C C . PRO B 1 292 ? -3.773 20.328 7.348 1 97.94 292 PRO B C 1
ATOM 5094 O O . PRO B 1 292 ? -4.211 21.312 6.73 1 97.94 292 PRO B O 1
ATOM 5097 N N . ARG B 1 293 ? -4.223 19.109 7.168 1 97.88 293 ARG B N 1
ATOM 5098 C CA . ARG B 1 293 ? -5.223 18.703 6.191 1 97.88 293 ARG B CA 1
ATOM 5099 C C . ARG B 1 293 ? -5.824 17.344 6.559 1 97.88 293 ARG B C 1
ATOM 5101 O O . ARG B 1 293 ? -5.391 16.703 7.52 1 97.88 293 ARG B O 1
ATOM 5108 N N . ILE B 1 294 ? -6.801 16.969 5.809 1 97.75 294 ILE B N 1
ATOM 5109 C CA . ILE B 1 294 ? -7.406 15.648 5.945 1 97.75 294 ILE B CA 1
ATOM 5110 C C . ILE B 1 294 ? -6.371 14.57 5.629 1 97.75 294 ILE B C 1
ATOM 5112 O O . ILE B 1 294 ? -5.605 14.703 4.672 1 97.75 294 ILE B O 1
ATOM 5116 N N . GLN B 1 295 ? -6.324 13.602 6.492 1 95.06 295 GLN B N 1
ATOM 5117 C CA . GLN B 1 295 ? -5.422 12.469 6.309 1 95.06 295 GLN B CA 1
ATOM 5118 C C . GLN B 1 295 ? -6.184 11.227 5.871 1 95.06 295 GLN B C 1
ATOM 5120 O O . GLN B 1 295 ? -7.371 11.078 6.168 1 95.06 295 GLN B O 1
ATOM 5125 N N . GLY B 1 296 ? -5.516 10.367 5.266 1 91.25 296 GLY B N 1
ATOM 5126 C CA . GLY B 1 296 ? -6.109 9.18 4.668 1 91.25 296 GLY B CA 1
ATOM 5127 C C . GLY B 1 296 ? -6.793 8.281 5.68 1 91.25 296 GLY B C 1
ATOM 5128 O O . GLY B 1 296 ? -7.77 7.602 5.352 1 91.25 296 GLY B O 1
ATOM 5129 N N . THR B 1 297 ? -6.332 8.25 6.91 1 95.38 297 THR B N 1
ATOM 5130 C CA . THR B 1 297 ? -6.848 7.297 7.891 1 95.38 297 THR B CA 1
ATOM 5131 C C . THR B 1 297 ? -7.801 7.984 8.859 1 95.38 297 THR B C 1
ATOM 5133 O O . THR B 1 297 ? -8.227 7.387 9.852 1 95.38 297 THR B O 1
ATOM 5136 N N . MET B 1 298 ? -8.172 9.227 8.562 1 97.69 298 MET B N 1
ATOM 5137 C CA . MET B 1 298 ? -9.078 9.984 9.422 1 97.69 298 MET B CA 1
ATOM 5138 C C . MET B 1 298 ? -10.453 9.328 9.477 1 97.69 298 MET B C 1
ATOM 5140 O O . MET B 1 298 ? -11.234 9.594 10.398 1 97.69 298 MET B O 1
ATOM 5144 N N . VAL B 1 299 ? -10.773 8.492 8.516 1 98 299 VAL B N 1
ATOM 5145 C CA . VAL B 1 299 ? -12.039 7.766 8.484 1 98 299 VAL B CA 1
ATOM 5146 C C . VAL B 1 299 ? -12.188 6.934 9.758 1 98 299 VAL B C 1
ATOM 5148 O O . VAL B 1 299 ? -13.305 6.684 10.211 1 98 299 VAL B O 1
ATOM 5151 N N . LEU B 1 300 ? -11.055 6.535 10.375 1 98.31 300 LEU B N 1
ATOM 5152 C CA . LEU B 1 300 ? -11.117 5.789 11.625 1 98.31 300 LEU B CA 1
ATOM 5153 C C . LEU B 1 300 ? -11.852 6.586 12.695 1 98.31 300 LEU B C 1
ATOM 5155 O O . LEU B 1 300 ? -12.617 6.023 13.484 1 98.31 300 LEU B O 1
ATOM 5159 N N . SER B 1 301 ? -11.617 7.906 12.727 1 98.44 301 SER B N 1
ATOM 5160 C CA . SER B 1 301 ? -12.367 8.75 13.648 1 98.44 301 SER B CA 1
ATOM 5161 C C . SER B 1 301 ? -13.859 8.727 13.336 1 98.44 301 SER B C 1
ATOM 5163 O O . SER B 1 301 ? -14.688 8.695 14.25 1 98.44 301 SER B O 1
ATOM 5165 N N . THR B 1 302 ? -14.203 8.734 12.039 1 97.94 302 THR B N 1
ATOM 5166 C CA . THR B 1 302 ? -15.602 8.625 11.641 1 97.94 302 THR B CA 1
ATOM 5167 C C . THR B 1 302 ? -16.219 7.324 12.164 1 97.94 302 THR B C 1
ATOM 5169 O O . THR B 1 302 ? -17.297 7.332 12.742 1 97.94 302 THR B O 1
ATOM 5172 N N . VAL B 1 303 ? -15.477 6.23 12 1 97.19 303 VAL B N 1
ATOM 5173 C CA . VAL B 1 303 ? -15.922 4.918 12.453 1 97.19 303 VAL B CA 1
ATOM 5174 C C . VAL B 1 303 ? -16.109 4.926 13.969 1 97.19 303 VAL B C 1
ATOM 5176 O O . VAL B 1 303 ? -17 4.27 14.492 1 97.19 303 VAL B O 1
ATOM 5179 N N . ALA B 1 304 ? -15.305 5.723 14.633 1 97.94 304 ALA B N 1
ATOM 5180 C CA . ALA B 1 304 ? -15.328 5.797 16.094 1 97.94 304 ALA B CA 1
ATOM 5181 C C . ALA B 1 304 ? -16.406 6.766 16.578 1 97.94 304 ALA B C 1
ATOM 5183 O O . ALA B 1 304 ? -16.484 7.062 17.766 1 97.94 304 ALA B O 1
ATOM 5184 N N . GLY B 1 305 ? -17.156 7.336 15.688 1 96.69 305 GLY B N 1
ATOM 5185 C CA . GLY B 1 305 ? -18.281 8.164 16.078 1 96.69 305 GLY B CA 1
ATOM 5186 C C . GLY B 1 305 ? -18 9.656 15.977 1 96.69 305 GLY B C 1
ATOM 5187 O O . GLY B 1 305 ? -18.828 10.484 16.328 1 96.69 305 GLY B O 1
ATOM 5188 N N . VAL B 1 306 ? -16.828 10.008 15.531 1 98.31 306 VAL B N 1
ATOM 5189 C CA . VAL B 1 306 ? -16.422 11.406 15.43 1 98.31 306 VAL B CA 1
ATOM 5190 C C . VAL B 1 306 ? -16.031 11.727 13.992 1 98.31 306 VAL B C 1
ATOM 5192 O O . VAL B 1 306 ? -14.859 11.617 13.625 1 98.31 306 VAL B O 1
ATOM 5195 N N . ASN B 1 307 ? -16.938 12.195 13.219 1 98.38 307 ASN B N 1
ATOM 5196 C CA . ASN B 1 307 ? -16.734 12.516 11.812 1 98.38 307 ASN B CA 1
ATOM 5197 C C . ASN B 1 307 ? -16.094 13.891 11.633 1 98.38 307 ASN B C 1
ATOM 5199 O O . ASN B 1 307 ? -16.781 14.852 11.273 1 98.38 307 ASN B O 1
ATOM 5203 N N . VAL B 1 308 ? -14.812 13.945 11.773 1 98.62 308 VAL B N 1
ATOM 5204 C CA . VAL B 1 308 ? -14.07 15.203 11.711 1 98.62 308 VAL B CA 1
ATOM 5205 C C . VAL B 1 308 ? -14.102 15.758 10.289 1 98.62 308 VAL B C 1
ATOM 5207 O O . VAL B 1 308 ? -14.078 16.969 10.094 1 98.62 308 VAL B O 1
ATOM 5210 N N . ILE B 1 309 ? -14.188 14.891 9.273 1 98.75 309 ILE B N 1
ATOM 5211 C CA . ILE B 1 309 ? -14.195 15.312 7.879 1 98.75 309 ILE B CA 1
ATOM 5212 C C . ILE B 1 309 ? -15.484 16.094 7.582 1 98.75 309 ILE B C 1
ATOM 5214 O O . ILE B 1 309 ? -15.438 17.219 7.082 1 98.75 309 ILE B O 1
ATOM 5218 N N . TYR B 1 310 ? -16.609 15.492 7.918 1 98.69 310 TYR B N 1
ATOM 5219 C CA . TYR B 1 310 ? -17.875 16.203 7.738 1 98.69 310 TYR B CA 1
ATOM 5220 C C . TYR B 1 310 ? -17.953 17.406 8.664 1 98.69 310 TYR B C 1
ATOM 5222 O O . TYR B 1 310 ? -18.516 18.453 8.297 1 98.69 310 TYR B O 1
ATOM 5230 N N . GLY B 1 311 ? -17.375 17.297 9.867 1 98.75 311 GLY B N 1
ATOM 5231 C CA . GLY B 1 311 ? -17.266 18.453 10.742 1 98.75 311 GLY B CA 1
ATOM 5232 C C . GLY B 1 311 ? -16.578 19.641 10.086 1 98.75 311 GLY B C 1
ATOM 5233 O O . GLY B 1 311 ? -16.984 20.781 10.297 1 98.75 311 GLY B O 1
ATOM 5234 N N . ALA B 1 312 ? -15.539 19.375 9.328 1 98.81 312 ALA B N 1
ATOM 5235 C CA . ALA B 1 312 ? -14.844 20.438 8.602 1 98.81 312 ALA B CA 1
ATOM 5236 C C . ALA B 1 312 ? -15.773 21.141 7.617 1 98.81 312 ALA B C 1
ATOM 5238 O O . ALA B 1 312 ? -15.711 22.359 7.445 1 98.81 312 ALA B O 1
ATOM 5239 N N . VAL B 1 313 ? -16.609 20.344 6.938 1 98.69 313 VAL B N 1
ATOM 5240 C CA . VAL B 1 313 ? -17.594 20.891 6.016 1 98.69 313 VAL B CA 1
ATOM 5241 C C . VAL B 1 313 ? -18.547 21.812 6.77 1 98.69 313 VAL B C 1
ATOM 5243 O O . VAL B 1 313 ? -18.797 22.953 6.34 1 98.69 313 VAL B O 1
ATOM 5246 N N . LYS B 1 314 ? -19.047 21.344 7.93 1 98.38 314 LYS B N 1
ATOM 5247 C CA . LYS B 1 314 ? -19.969 22.125 8.742 1 98.38 314 LYS B CA 1
ATOM 5248 C C . LYS B 1 314 ? -19.328 23.422 9.211 1 98.38 314 LYS B C 1
ATOM 5250 O O . LYS B 1 314 ? -19.953 24.484 9.117 1 98.38 314 LYS B O 1
ATOM 5255 N N . LEU B 1 315 ? -18.156 23.328 9.68 1 98.38 315 LEU B N 1
ATOM 5256 C CA . LEU B 1 315 ? -17.438 24.516 10.133 1 98.38 315 LEU B CA 1
ATOM 5257 C C . LEU B 1 315 ? -17.266 25.516 9 1 98.38 315 LEU B C 1
ATOM 5259 O O . LEU B 1 315 ? -17.438 26.719 9.188 1 98.38 315 LEU B O 1
ATOM 5263 N N . ALA B 1 316 ? -16.875 25 7.801 1 98.25 316 ALA B N 1
ATOM 5264 C CA . ALA B 1 316 ? -16.672 25.875 6.645 1 98.25 316 ALA B CA 1
ATOM 5265 C C . ALA B 1 316 ? -17.953 26.609 6.297 1 98.25 316 ALA B C 1
ATOM 5267 O O . ALA B 1 316 ? -17.922 27.781 5.898 1 98.25 316 ALA B O 1
ATOM 5268 N N . LEU B 1 317 ? -19.047 25.984 6.488 1 97.69 317 LEU B N 1
ATOM 5269 C CA . LEU B 1 317 ? -20.344 26.547 6.141 1 97.69 317 LEU B CA 1
ATOM 5270 C C . LEU B 1 317 ? -20.891 27.422 7.277 1 97.69 317 LEU B C 1
ATOM 5272 O O . LEU B 1 317 ? -21.953 28.016 7.156 1 97.69 317 LEU B O 1
ATOM 5276 N N . GLY B 1 318 ? -20.156 27.453 8.422 1 96.94 318 GLY B N 1
ATOM 5277 C CA . GLY B 1 318 ? -20.594 28.219 9.578 1 96.94 318 GLY B CA 1
ATOM 5278 C C . GLY B 1 318 ? -21.766 27.578 10.305 1 96.94 318 GLY B C 1
ATOM 5279 O O . GLY B 1 318 ? -22.594 28.281 10.906 1 96.94 318 GLY B O 1
ATOM 5280 N N . GLU B 1 319 ? -21.828 26.312 10.172 1 97.06 319 GLU B N 1
ATOM 5281 C CA . GLU B 1 319 ? -22.938 25.578 10.797 1 97.06 319 GLU B CA 1
ATOM 5282 C C . GLU B 1 319 ? -22.5 24.938 12.109 1 97.06 319 GLU B C 1
ATOM 5284 O O . GLU B 1 319 ? -21.312 24.797 12.383 1 97.06 319 GLU B O 1
ATOM 5289 N N . GLU B 1 320 ? -23.453 24.578 12.922 1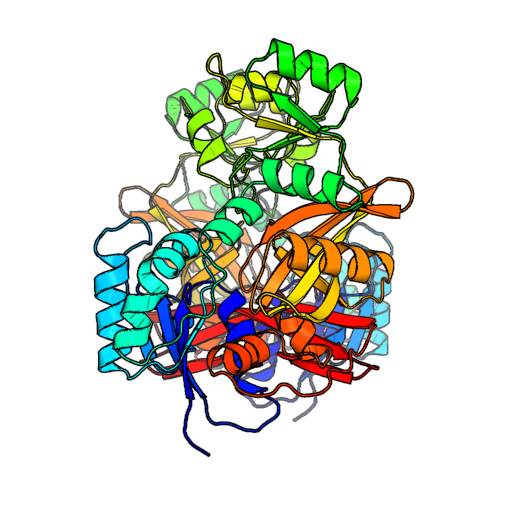 95.38 320 GLU B N 1
ATOM 5290 C CA . GLU B 1 320 ? -23.188 24.047 14.258 1 95.38 320 GLU B CA 1
ATOM 5291 C C . GLU B 1 320 ? -22.75 22.578 14.188 1 95.38 320 GLU B C 1
ATOM 5293 O O . GLU B 1 320 ? -23.172 21.844 13.297 1 95.38 320 GLU B O 1
ATOM 5298 N N . LEU B 1 321 ? -21.938 22.234 15.156 1 97.25 321 LEU B N 1
ATOM 5299 C CA . LEU B 1 321 ? -21.484 20.844 15.312 1 97.25 321 LEU B CA 1
ATOM 5300 C C . LEU B 1 321 ? -22.281 20.141 16.406 1 97.25 321 LEU B C 1
ATOM 5302 O O . LEU B 1 321 ? -22.797 20.781 17.328 1 97.25 321 LEU B O 1
ATOM 5306 N N . PRO B 1 322 ? -22.406 18.891 16.266 1 96 322 PRO B N 1
ATOM 5307 C CA . PRO B 1 322 ? -22.984 18.141 17.375 1 96 322 PRO B CA 1
ATOM 5308 C C . PRO B 1 322 ? -22 17.938 18.531 1 96 322 PRO B C 1
ATOM 5310 O O . PRO B 1 322 ? -20.828 18.328 18.422 1 96 322 PRO B O 1
ATOM 5313 N N . GLU B 1 323 ? -22.516 17.422 19.609 1 95.06 323 GLU B N 1
ATOM 5314 C CA . GLU B 1 323 ? -21.625 16.922 20.641 1 95.06 323 GLU B CA 1
ATOM 5315 C C . GLU B 1 323 ? -20.984 15.602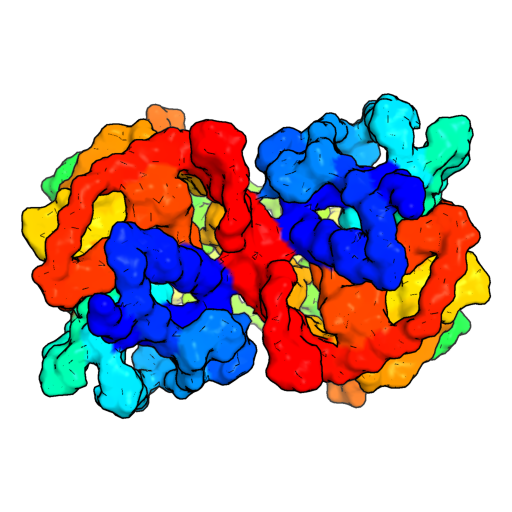 20.234 1 95.06 323 GLU B C 1
ATOM 5317 O O . GLU B 1 323 ? -21.703 14.609 20.031 1 95.06 323 GLU B O 1
ATOM 5322 N N . PHE B 1 324 ? -19.719 15.594 20.188 1 96 324 PHE B N 1
ATOM 5323 C CA . PHE B 1 324 ? -19.031 14.383 19.766 1 96 324 PHE B CA 1
ATOM 5324 C C . PHE B 1 324 ? -18.812 13.445 20.938 1 96 324 PHE B C 1
ATOM 5326 O O . PHE B 1 324 ? -18.516 13.891 22.047 1 96 324 PHE B O 1
ATOM 5333 N N . ARG B 1 325 ? -19.047 12.227 20.75 1 96.19 325 ARG B N 1
ATOM 5334 C CA . ARG B 1 325 ? -18.734 11.156 21.688 1 96.19 325 ARG B CA 1
ATOM 5335 C C . ARG B 1 325 ? -17.844 10.109 21.047 1 96.19 325 ARG B C 1
ATOM 5337 O O . ARG B 1 325 ? -18.266 9.352 20.172 1 96.19 325 ARG B O 1
ATOM 5344 N N . VAL B 1 326 ? -16.641 10.086 21.5 1 97.94 326 VAL B N 1
ATOM 5345 C CA . VAL B 1 326 ? -15.656 9.18 20.906 1 97.94 326 VAL B CA 1
ATOM 5346 C C . VAL B 1 326 ? -15.867 7.766 21.453 1 97.94 326 VAL B C 1
ATOM 5348 O O . VAL B 1 326 ? -15.992 7.57 22.656 1 97.94 326 VAL B O 1
ATOM 5351 N N . ARG B 1 327 ? -16 6.797 20.625 1 98 327 ARG B N 1
ATOM 5352 C CA . ARG B 1 327 ? -16.016 5.391 21 1 98 327 ARG B CA 1
ATOM 5353 C C . ARG B 1 327 ? -14.594 4.824 21.031 1 98 327 ARG B C 1
ATOM 5355 O O . ARG B 1 327 ? -14.156 4.207 20.062 1 98 327 ARG B O 1
ATOM 5362 N N . TRP B 1 328 ? -13.898 4.988 22.188 1 98.44 328 TRP B N 1
ATOM 5363 C CA . TRP B 1 328 ? -12.508 4.578 22.359 1 98.44 328 TRP B CA 1
ATOM 5364 C C . TRP B 1 328 ? -12.352 3.078 22.125 1 98.44 328 TRP B C 1
ATOM 5366 O O . TRP B 1 328 ? -13.266 2.301 22.406 1 98.44 328 TRP B O 1
ATOM 5376 N N . GLY B 1 329 ? -11.219 2.672 21.625 1 98 329 GLY B N 1
ATOM 5377 C CA . GLY B 1 329 ? -10.945 1.269 21.359 1 98 329 GLY B CA 1
ATOM 5378 C C . GLY B 1 329 ? -11.367 0.829 19.969 1 98 329 GLY B C 1
ATOM 5379 O O . GLY B 1 329 ? -11.047 -0.279 19.531 1 98 329 GLY B O 1
ATOM 5380 N N . THR B 1 330 ? -12.094 1.723 19.234 1 98.38 330 THR B N 1
ATOM 5381 C CA . THR B 1 330 ? -12.477 1.423 17.859 1 98.38 330 THR B CA 1
ATOM 5382 C C . THR B 1 330 ? -11.242 1.123 17.016 1 98.38 330 THR B C 1
ATOM 5384 O O . THR B 1 330 ? -10.219 1.804 17.125 1 98.38 330 THR B O 1
ATOM 5387 N N . ARG B 1 331 ? -11.328 0.099 16.172 1 98.19 331 ARG B N 1
ATOM 5388 C CA . ARG B 1 331 ? -10.211 -0.284 15.32 1 98.19 331 ARG B CA 1
ATOM 5389 C C . ARG B 1 331 ? -10.602 -0.209 13.844 1 98.19 331 ARG B C 1
ATOM 5391 O O . ARG B 1 331 ? -11.789 -0.315 13.508 1 98.19 331 ARG B O 1
ATOM 5398 N N . LEU B 1 332 ? -9.672 0.081 13.055 1 98.19 332 LEU B N 1
ATOM 5399 C CA . LEU B 1 332 ? -9.781 0.005 11.602 1 98.19 332 LEU B CA 1
ATOM 5400 C C . LEU B 1 332 ? -8.711 -0.917 11.023 1 98.19 332 LEU B C 1
ATOM 5402 O O . LEU B 1 332 ? -7.523 -0.744 11.297 1 98.19 332 LEU B O 1
ATOM 5406 N N . LEU B 1 333 ? -9.07 -1.988 10.312 1 98.06 333 LEU B N 1
ATOM 5407 C CA . LEU B 1 333 ? -8.172 -2.846 9.547 1 98.06 333 LEU B CA 1
ATOM 5408 C C . LEU B 1 333 ? -8.43 -2.701 8.047 1 98.06 333 LEU B C 1
ATOM 5410 O O . LEU B 1 333 ? -9.547 -2.953 7.582 1 98.06 333 LEU B O 1
ATOM 5414 N N . ARG B 1 334 ? -7.391 -2.334 7.27 1 97.38 334 ARG B N 1
ATOM 5415 C CA . ARG B 1 334 ? -7.574 -2.016 5.855 1 97.38 334 ARG B CA 1
ATOM 5416 C C . ARG B 1 334 ? -7.383 -3.252 4.984 1 97.38 334 ARG B C 1
ATOM 5418 O O . ARG B 1 334 ? -6.652 -4.176 5.359 1 97.38 334 ARG B O 1
ATOM 5425 N N . PHE B 1 335 ? -8.078 -3.328 3.896 1 96.88 335 PHE B N 1
ATOM 5426 C CA . PHE B 1 335 ? -7.863 -4.254 2.789 1 96.88 335 PHE B CA 1
ATOM 5427 C C . PHE B 1 335 ? -7.879 -3.516 1.455 1 96.88 335 PHE B C 1
ATOM 5429 O O . PHE B 1 335 ? -8.211 -2.33 1.399 1 96.88 335 PHE B O 1
ATOM 5436 N N . TRP B 1 336 ? -7.48 -4.172 0.378 1 96.62 336 TRP B N 1
ATOM 5437 C CA . TRP B 1 336 ? -7.535 -3.59 -0.958 1 96.62 336 TRP B CA 1
ATOM 5438 C C . TRP B 1 336 ? -8.938 -3.703 -1.545 1 96.62 336 TRP B C 1
ATOM 5440 O O . TRP B 1 336 ? -9.32 -4.762 -2.045 1 96.62 336 TRP B O 1
ATOM 5450 N N . GLY B 1 337 ? -9.719 -2.568 -1.421 1 96.75 337 GLY B N 1
ATOM 5451 C CA . GLY B 1 337 ? -10.922 -2.451 -2.229 1 96.75 337 GLY B CA 1
ATOM 5452 C C . GLY B 1 337 ? -10.648 -1.959 -3.637 1 96.75 337 GLY B C 1
ATOM 5453 O O . GLY B 1 337 ? -9.508 -1.646 -3.982 1 96.75 337 GLY B O 1
ATOM 5454 N N . GLY B 1 338 ? -11.656 -1.919 -4.434 1 97.12 338 GLY B N 1
ATOM 5455 C CA . GLY B 1 338 ? -11.43 -1.418 -5.781 1 97.12 338 GLY B CA 1
ATOM 5456 C C . GLY B 1 338 ? -12.711 -1.241 -6.574 1 97.12 338 GLY B C 1
ATOM 5457 O O . GLY B 1 338 ? -13.797 -1.606 -6.105 1 97.12 338 GLY B O 1
ATOM 5458 N N . VAL B 1 339 ? -12.531 -0.593 -7.695 1 97.56 339 VAL B N 1
ATOM 5459 C CA . VAL B 1 339 ? -13.602 -0.442 -8.68 1 97.56 339 VAL B CA 1
ATOM 5460 C C . VAL B 1 339 ? -13.227 -1.181 -9.961 1 97.56 339 VAL B C 1
ATOM 5462 O O . VAL B 1 339 ? -12.102 -1.057 -10.453 1 97.56 339 VAL B O 1
ATOM 5465 N N . GLY B 1 340 ? -14.148 -2.039 -10.367 1 97.62 340 GLY B N 1
ATOM 5466 C CA . GLY B 1 340 ? -14.039 -2.625 -11.688 1 97.62 340 GLY B CA 1
ATOM 5467 C C . GLY B 1 340 ? -14.734 -1.805 -12.766 1 97.62 340 GLY B C 1
ATOM 5468 O O . GLY B 1 340 ? -15.828 -1.281 -12.539 1 97.62 340 GLY B O 1
ATOM 5469 N N . VAL B 1 341 ? -14.039 -1.569 -13.797 1 97.5 341 VAL B N 1
ATOM 5470 C CA . VAL B 1 341 ? -14.609 -0.868 -14.938 1 97.5 341 VAL B CA 1
ATOM 5471 C C . VAL B 1 341 ? -14.688 -1.811 -16.141 1 97.5 341 VAL B C 1
ATOM 5473 O O . VAL B 1 341 ? -13.656 -2.203 -16.688 1 97.5 341 VAL B O 1
ATOM 5476 N N . VAL B 1 342 ? -15.852 -2.262 -16.484 1 95.38 342 VAL B N 1
ATOM 5477 C CA . VAL B 1 342 ? -16.078 -3.236 -17.547 1 95.38 342 VAL B CA 1
ATOM 5478 C C . VAL B 1 342 ? -17.109 -2.695 -18.547 1 95.38 342 VAL B C 1
ATOM 5480 O O . VAL B 1 342 ? -18.266 -2.471 -18.188 1 95.38 342 VAL B O 1
ATOM 5483 N N . ASP B 1 343 ? -16.766 -2.547 -19.812 1 92.56 343 ASP B N 1
ATOM 5484 C CA . ASP B 1 343 ? -17.672 -2.068 -20.844 1 92.56 343 ASP B CA 1
ATOM 5485 C C . ASP B 1 343 ? -18.406 -0.802 -20.406 1 92.56 343 ASP B C 1
ATOM 5487 O O . ASP B 1 343 ? -19.625 -0.694 -20.547 1 92.56 343 ASP B O 1
ATOM 5491 N N . GLY B 1 344 ? -17.703 0.058 -19.719 1 88.44 344 GLY B N 1
ATOM 5492 C CA . GLY B 1 344 ? -18.234 1.34 -19.297 1 88.44 344 GLY B CA 1
ATOM 5493 C C . GLY B 1 344 ? -19 1.26 -17.984 1 88.44 344 GLY B C 1
ATOM 5494 O O . GLY B 1 344 ? -19.375 2.287 -17.422 1 88.44 344 GLY B O 1
ATOM 5495 N N . GLU B 1 345 ? -19.25 0.083 -17.5 1 94 345 GLU B N 1
ATOM 5496 C CA . GLU B 1 345 ? -19.938 -0.094 -16.234 1 94 345 GLU B CA 1
ATOM 5497 C C . GLU B 1 345 ? -18.953 -0.147 -15.07 1 94 345 GLU B C 1
ATOM 5499 O O . GLU B 1 345 ? -17.859 -0.706 -15.203 1 94 345 GLU B O 1
ATOM 5504 N N . VAL B 1 346 ? -19.422 0.477 -13.992 1 94.94 346 VAL B N 1
ATOM 5505 C CA . VAL B 1 346 ? -18.562 0.583 -12.812 1 94.94 346 VAL B CA 1
ATOM 5506 C C . VAL B 1 346 ? -19.188 -0.182 -11.648 1 94.94 346 VAL B C 1
ATOM 5508 O O . VAL B 1 346 ? -20.375 -0.05 -11.383 1 94.94 346 VAL B O 1
ATOM 5511 N N . PHE B 1 347 ? -18.375 -1.051 -11.055 1 91.88 347 PHE B N 1
ATOM 5512 C CA . PHE B 1 347 ? -18.891 -1.672 -9.836 1 91.88 347 PHE B CA 1
ATOM 5513 C C . PHE B 1 347 ? -17.797 -1.786 -8.789 1 91.88 347 PHE B C 1
ATOM 5515 O O . PHE B 1 347 ? -16.609 -1.871 -9.125 1 91.88 347 PHE B O 1
ATOM 5522 N N . GLU B 1 348 ? -18.188 -1.793 -7.574 1 92 348 GLU B N 1
ATOM 5523 C CA . GLU B 1 348 ? -17.25 -1.822 -6.453 1 92 348 GLU B CA 1
ATOM 5524 C C . GLU B 1 348 ? -16.938 -3.254 -6.027 1 92 348 GLU B C 1
ATOM 5526 O O . GLU B 1 348 ? -17.812 -4.121 -6.07 1 92 348 GLU B O 1
ATOM 5531 N N . ILE B 1 349 ? -15.742 -3.479 -5.734 1 91.19 349 ILE B N 1
ATOM 5532 C CA . ILE B 1 349 ? -15.227 -4.777 -5.312 1 91.19 349 ILE B CA 1
ATOM 5533 C C . ILE B 1 349 ? -14.789 -4.703 -3.854 1 91.19 349 ILE B C 1
ATOM 5535 O O . ILE B 1 349 ? -14.055 -3.789 -3.465 1 91.19 349 ILE B O 1
#

Sequence (698 aa):
MDTVRVLITGAGAPGIRGTLYSLKSNWDNRKITTIGVDMKGEVVGKYLCDRFYQVPPASSEEFIPTLLDICEREEVDVVLPQVTAELYPLARYKEDFEKIGTKVAVSGYEAIELANSKKELMKIAKKVGVPYPEFYVVRTWDELESSAEKLGFPFVVKPPVASGMRGFRIVYKNINRKEAFFKEKPDSSKVTMEELHNILGEEFPELLAMEYLPGREYSVDVLSSVDNVHVVVPRRRDTIRTGITFVGTVEKRDDLIEFSERLTLKIGLEYATGLQFKEDEEGIPKVIESNPRIQGTMVLSTVAGVNVIYGAVKLALGEELPEFRVRWGTRLLRFWGGVGVVDGEVFEIMDTVRVLITGAGAPGIRGTLYSLKSNWDNRKITTIGVDMKGEVVGKYLCDRFYQVPPASSEEFIPTLLDICEREEVDVVLPQVTAELYPLARYKEDFEKIGTKVAVSGYEAIELANSKKELMKIAKKVGVPYPEFYVVRTWDELESSAEKLGFPFVVKPPVASGMRGFRIVYKNINRKEAFFKEKPDSSKVTMEELHNILGEEFPELLAMEYLPGREYSVDVLSSVDNVHVVVPRRRDTIRTGITFVGTVEKRDDLIEFSERLTLKIGLEYATGLQFKEDEEGIPKVIESNPRIQGTMVLSTVAGVNVIYGAVKLALGEELPEFRVRWGTRLLRFWGGVGVVDGEVFEI

Radius of gyration: 26.42 Å; Cα contacts (8 Å, |Δi|>4): 1664; chains: 2; bounding box: 67×74×58 Å

pLDDT: mean 96.67, std 3.93, range [52.5, 98.94]

Nearest PDB structures (foldseek):
  2pn1-assembly1_A-2  TM=8.625E-01  e=2.626E-23  Exiguobacterium sibiricum 255-15
  1bxr-assembly1_A  TM=6.792E-01  e=8.829E-16  Escherichia coli
  3vpc-assembly1_D  TM=6.671E-01  e=1.213E-14  Sulfurisphaera tokodaii
  8evy-assembly1_B  TM=6.551E-01  e=1.451E-14  Pseudomonas aeruginosa PAO1
  7drm-assembly2_D  TM=5.266E-01  e=2.633E-11  Plesiocystis pacifica SIR-1

Secondary structure (DSSP, 8-state):
-PPEEEEES-TTSTTHHHHHHHHHT-TT---EEEEEEESSSSSTHHHHSSEEEE---TTSTTHHHHHHHHHHHHT-SEEE---HHHHHHHHHTHHHHHHTT-EE----HHHHHHHH-HHHHHHHHHHTT-----EEEE-SHHHHHHHHHHH-SSEEEE-SS--TTTT-EEEES---HHHHHHHS----SEEEHHHHHHHH-SS---EEEEE---S-EEEEEEEEETTEEEEEEEEEEEEEETTEEEEEEE---HHHHHHHHHHHHHHT--EEEEEEEEE-TTS-EEEEEEE-S--TTTHHHHHTT--HHHHHHHHHTTPPPPPP---TT-EEEEEEEEEEEETTEEEE-/-PPEEEEES-TTSTTHHHHHHHHHT-TT---EEEEEEESSSSSTHHHHSSEEEE---TTSTTHHHHHHHHHHHHT-SEEE---HHHHHHHHHTHHHHHHTT-EE----HHHHHHHH-HHHHHHHHHHTT-----EEEE-SHHHHHHHHHHH-SSEEEE-SS--TTTT-EEEES---HHHHHHHS----SEEEHHHHHHHH-SS---EEEEE---S-EEEEEEEEETTEEEEEEEEEEEEEETTEEEEEEE---HHHHHHHHHHHHHHT--EEEEEEEEE-TTS-EEEEEEE-S--TTTHHHHHTT--HHHHHHHHHTTPPPPPP---TT-EEEEEEEEEEEETTEEEE-